Protein 6ZMQ (pdb70)

B-factor: mean 61.41, std 22.89, range [19.09, 149.67]

InterPro domains:
  IPR002541 Cytochrome c assembly protein [PF01578] (90-294)
  IPR003567 Cytochrome c-type biogenesis protein [PR01410] (81-107)
  IPR003567 Cytochrome c-type biogenesis protein [PR01410] (131-148)
  IPR003567 Cytochrome c-type biogenesis protein [PR01410] (159-181)
  IPR003567 Cytochrome c-type biogenesis protein [PR01410] (209-235)
  IPR003567 Cytochrome c-type biogenesis protein [PR01410] (2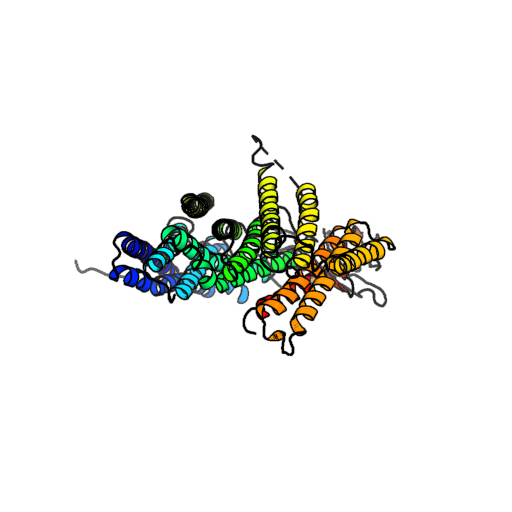43-263)
  IPR003567 Cytochrome c-type biogenesis protein [PR01410] (273-293)
  IPR003567 Cytochrome c-type biogenesis protein [PR01410] (293-309)
  IPR003567 Cytochrome c-type biogenesis protein [PTHR43653] (204-542)
  IPR032523 Cytochrome c-type biogenesis protein CcmF, C-terminal [PF16327] (313-627)

Nearest PDB structures (foldseek):
  6zmq-assembly1_A  TM=1.002E+00  e=1.616E-80  Thermus thermophilus HB27

Sequence (589 aa):
KGAENLYFQSMTPALLGNLGVSLALAFSLLGLGLALLAYLQGDGRFLRGARALVFPAFLAALAAFLALEWALLVHDFSLAYVARNHSTKDPLWVTLVTPWAALEGSILLWGLLQTLYTLLASRKPLDPWRASLVLAVLFGIQVFFFGVMATIASPFETLQNHWMMAVHPVLMYLGFVGLSVPYAYAVAAMATRRYQTWVEETRWWTLIAWGFLTAGKVAGMWWSYEVLGWGGYWAWDPVENASFIPWLLATAFLHTAFVQQTRGAFKTWNFAFVTLAFAATLLGTFLTRSGPVGPAFLGFFLFATGLGLGLLSRVHPLSREGALLLGAFFFAGWALVVVLGTFYPLLVEGAPFFNQVSAPLGAGILLLMGVGPLLPWRRARGEVLRNLLVLLLALALGTLFGLLRGYTLGASFALGLFLYNAAAIYLLAREGVLARWGFLANRRRVGSLVVHFAVALMGLAIAFSQTYRLESEKTLYRGEAWEVGGVRMTFQGVRALDEGRRFAVEALLKTDRFGEVRPRLHFYPQMNSPLPAPKVIYTPGNDYYFLLMDFDREKGEWASLRLIVTPLVFWMWVAGGLMALGTLYILWP

Foldseek 3Di:
DPDDDDDDPDDALLVQLVCLLVVLLVLLVVLLVLLVCCQPVPDVVSLVSNLVSLVVSLVSLVSNLVSQLVCLVVVPCQFPLNVVVCLVHDDDLVSNLSCCADDLSVLSVLLNLLSVLCNVCSPPPDDSNLNSQLSNVSSVVSNLSSVCCPPHRDRNHSADDDCVSSVLLVLLSLLLSLLSRLLSLLLSCLVVVPQQPSLLSSLVSLLSSLLSLLLSLQSQLVCVPFFLNPNGSADLAVLGCLSVLLNLLSVLLNLQSVCSNPPVPPSLSNLVSSLRSNLSSLVNSNRHDHPCSVVSNVVVSCVSNCSSVVSSVVHQCPALNNLSNVLSVLSNVLSVQSVCVNCVVVPVCDDVSNVVSCLVSVLSNLQSLLVRVVGHPRDDDPDDPCPVVVLVVLLVCQLVVQVVDPHDNQLSNLSSSLSSLVVSLVVQVCVQPVPPHPPLVVLCSVLVSLLSNLVSLLSNQVSQQVVDKDKDKFWALQDDFFDDDPWGKTFDFKDWDDDDLWIKMWTWIATDDPPPGTDIWIWTCRPSPPSDIRTRWDWDDDPWFIKTKAFPAQDDNIGMIMIMTGTDVVVNVVSVVSNSVSSVSSPPD

Organism: Thermus thermophilus (strain ATCC BAA-163 / DSM 7039 / HB27) (NCBI:txid262724)

Secondary structure (DSSP, 8-state):
-------PPP--HHHHHHHHHHHHHHHHHHHHHHHHHHHHT--HHHHHHHTTSHHHHHHHHHHHHHHHHHHHHHT---SHHHHHHSSS--SHHHHHHGGGSSHHHHHHHHHHHHHHHHHHHHT----HHHHHHHHHHHHHHHHHHHHHHHTSS-S-----S-SHHHHHHHHHHHHHHHHHHHHHHHHHHHHHT--STTTTSSHHHHHHHHHHHHHHHHHHHHHHHHTS-SS-S---STTTGGGTHHHHHHHHHHHHHHHHHHH---HHHHHHHHHHHHHHHHHHHHTS----HHHHHHHHHHHHHHHHHHHHHT--TTSHHHHHHHHHHHHHHHHHHHHHHHSTTTS---HHHHHHHHHHHHHHHHHHHHHSTTSPTT-S-S-S---HHHHHHHHHHHHHHHHTTT--HHHHHHHHHHHHHHHHHHHHHHHHHT----GGGSHHHHHHHHHHHHHHHHHHHHHHHHHS-EEEEEEESS-S--EETTEE-------EEEEESEEEEEEE----TTS--S-EEEE--BSSSSS---EE-B--EETTEEEEEE-S-B-SSSEEEEEEEEESHHHHHHHHHHHHHHHHHHS--

Structure (mmCIF, N/CA/C/O backbone):
data_6ZMQ
#
_entry.id   6ZMQ
#
_cell.length_a   68.720
_cell.length_b   128.270
_cell.length_c   134.980
_cell.angle_alpha   90.000
_cell.angle_beta   90.000
_cell.angle_gamma   90.000
#
_symmetry.space_group_name_H-M   'P 21 21 21'
#
loop_
_entity.id
_entity.type
_entity.pdbx_description
1 polymer 'Cytochrome C-type biogenesis protein ccmF'
2 non-polymer 'PROTOPORPHYRIN IX CONTAINING FE'
3 non-polymer DODECYL-BETA-D-MALTOSIDE
4 non-polymer PHOSPHATIDYLETHANOLAMINE
5 water water
#
loop_
_atom_site.group_PDB
_atom_site.id
_atom_site.type_symbol
_atom_site.label_atom_id
_atom_site.label_alt_id
_atom_site.label_comp_id
_atom_site.label_asym_id
_atom_site.label_entity_id
_atom_site.label_seq_id
_atom_site.pdbx_PDB_ins_code
_atom_site.Cartn_x
_atom_site.Cartn_y
_atom_site.Cartn_z
_atom_site.occupancy
_atom_site.B_iso_or_equiv
_atom_site.auth_seq_id
_atom_site.auth_comp_id
_atom_site.auth_asym_id
_atom_site.auth_atom_id
_atom_site.pdbx_PDB_model_num
ATOM 1 N N . LYS A 1 8 ? -105.264 -3.360 121.822 1.00 90.63 -9 LYS A N 1
ATOM 2 C CA . LYS A 1 8 ? -103.889 -3.033 122.177 1.00 92.36 -9 LYS A CA 1
ATOM 3 C C . LYS A 1 8 ? -103.854 -2.940 123.710 1.00 92.65 -9 LYS A C 1
ATOM 4 O O . LYS A 1 8 ? -104.762 -3.435 124.377 1.00 100.46 -9 LYS A O 1
ATOM 10 N N . GLY A 1 9 ? -102.821 -2.320 124.272 1.00 82.63 -8 GLY A N 1
ATOM 11 C CA . GLY A 1 9 ? -102.642 -2.248 125.708 1.00 76.33 -8 GLY A CA 1
ATOM 12 C C . 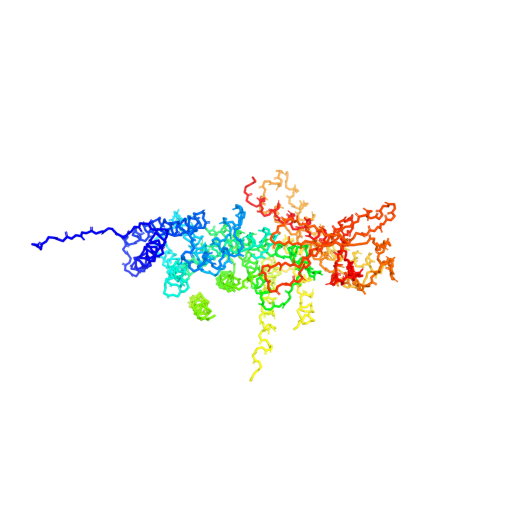GLY A 1 9 ? -102.097 -3.520 126.323 1.00 80.80 -8 GLY A C 1
ATOM 13 O O . GLY A 1 9 ? -102.645 -4.036 1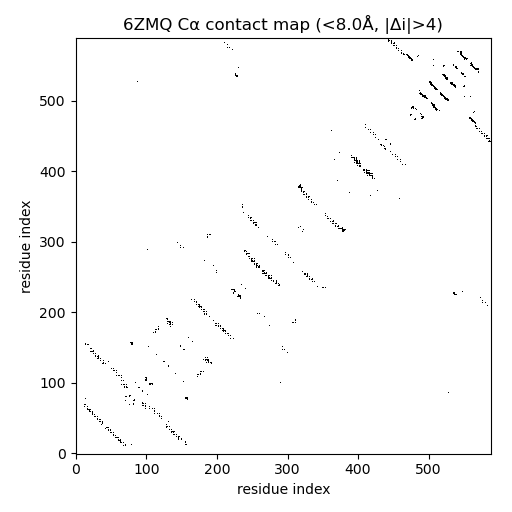27.301 1.00 74.64 -8 GLY A O 1
ATOM 14 N N . ALA A 1 10 ? -101.034 -4.051 125.730 1.00 92.60 -7 ALA A N 1
ATOM 15 C CA . ALA A 1 10 ? -100.195 -5.073 126.345 1.00 92.55 -7 ALA A CA 1
ATOM 16 C C . ALA A 1 10 ? -98.760 -4.707 125.985 1.00 77.80 -7 ALA A C 1
ATOM 17 O O . ALA A 1 10 ? -98.430 -4.621 124.795 1.00 68.73 -7 ALA A O 1
ATOM 19 N N . GLU A 1 11 ? -97.939 -4.449 127.013 1.00 73.06 -6 GLU A N 1
ATOM 20 C CA . GLU A 1 11 ? -96.640 -3.793 126.845 1.00 81.73 -6 GLU A CA 1
ATOM 21 C C . GLU A 1 11 ? -95.657 -4.669 126.071 1.00 81.17 -6 GLU A C 1
ATOM 22 O O . GLU A 1 11 ? -95.781 -5.896 126.046 1.00 90.90 -6 GLU A O 1
ATOM 28 N N . ASN A 1 12 ? -94.687 -4.022 125.420 1.00 72.45 -5 ASN A N 1
ATOM 29 C CA . ASN A 1 12 ? -93.691 -4.690 124.588 1.00 69.04 -5 ASN A CA 1
ATOM 30 C C . ASN A 1 12 ? -92.302 -4.397 125.142 1.00 77.90 -5 ASN A C 1
ATOM 31 O O . ASN A 1 12 ? -91.711 -3.359 124.824 1.00 77.96 -5 ASN A O 1
ATOM 36 N N . LEU A 1 13 ? -91.757 -5.339 125.909 1.00 87.38 -4 LEU A N 1
ATOM 37 C CA . LEU A 1 13 ? -90.525 -5.127 126.658 1.00 78.61 -4 LEU A CA 1
ATOM 38 C C . LEU A 1 13 ? -89.335 -5.462 125.767 1.00 83.17 -4 LEU A C 1
ATOM 39 O O . LEU A 1 13 ? -89.425 -6.325 124.888 1.00 87.47 -4 LEU A O 1
ATOM 44 N N . TYR A 1 14 ? -88.247 -4.722 125.961 1.00 88.97 -3 TYR A N 1
ATOM 45 C CA . TYR A 1 14 ? -86.941 -5.008 125.391 1.00 81.24 -3 TYR A CA 1
ATOM 46 C C . TYR A 1 14 ? -85.966 -5.073 126.560 1.00 85.63 -3 TYR A C 1
ATOM 47 O O . TYR A 1 14 ? -86.283 -4.611 127.658 1.00 98.01 -3 TYR A O 1
ATOM 56 N N . PHE A 1 15 ? -84.826 -5.714 126.354 1.00 78.61 -2 PHE A N 1
ATOM 57 C CA . PHE A 1 15 ? -83.680 -5.574 127.237 1.00 87.27 -2 PHE A CA 1
ATOM 58 C C . PHE A 1 15 ? -82.937 -4.341 126.734 1.00 100.68 -2 PHE A C 1
ATOM 59 O O . PHE A 1 15 ? -83.258 -3.819 125.665 1.00 121.06 -2 PHE A O 1
ATOM 67 N N . GLN A 1 16 ? -81.960 -3.827 127.477 1.00 87.04 -1 GLN A N 1
ATOM 68 C CA . GLN A 1 16 ? -80.883 -2.979 126.939 1.00 76.58 -1 GLN A CA 1
ATOM 69 C C . GLN A 1 16 ? -79.772 -4.031 126.805 1.00 67.38 -1 GLN A C 1
ATOM 70 O O . GLN A 1 16 ? -79.471 -4.655 127.768 1.00 76.66 -1 GLN A O 1
ATOM 76 N N . SER A 1 17 ? -79.235 -4.256 125.626 1.00 56.33 0 SER A N 1
ATOM 77 C CA . SER A 1 17 ? -78.317 -5.344 125.324 1.00 75.36 0 SER A CA 1
ATOM 78 C C . SER A 1 17 ? -76.978 -5.123 126.013 1.00 90.90 0 SER A C 1
ATOM 79 O O . SER A 1 17 ? -76.447 -4.008 126.044 1.00 101.48 0 SER A O 1
ATOM 82 N N . MET A 1 18 ? -76.452 -6.210 126.590 1.00 91.05 1 MET A N 1
ATOM 83 C CA . MET A 1 18 ? -75.320 -6.143 127.514 1.00 89.03 1 MET A CA 1
ATOM 84 C C . MET A 1 18 ? -74.058 -5.814 126.727 1.00 81.46 1 MET A C 1
ATOM 85 O O . MET A 1 18 ? -73.417 -6.657 126.093 1.00 80.54 1 MET A O 1
ATOM 90 N N . THR A 1 19 ? -73.751 -4.531 126.733 1.00 65.62 2 THR A N 1
ATOM 91 C CA . THR A 1 19 ? -72.503 -4.003 126.218 1.00 63.57 2 THR A CA 1
ATOM 92 C C . THR A 1 19 ? -71.392 -4.233 127.228 1.00 73.62 2 THR A C 1
ATOM 93 O O . THR A 1 19 ? -71.637 -4.605 128.381 1.00 84.19 2 THR A O 1
ATOM 97 N N . PRO A 1 20 ? -70.135 -4.028 126.818 1.00 69.95 3 PRO A N 1
ATOM 98 C CA . PRO A 1 20 ? -69.094 -3.708 127.811 1.00 66.66 3 PRO A CA 1
ATOM 99 C C . PRO A 1 20 ? -69.369 -2.418 128.575 1.00 58.59 3 PRO A C 1
ATOM 100 O O . PRO A 1 20 ? -68.905 -2.261 129.714 1.00 67.06 3 PRO A O 1
ATOM 104 N N . ALA A 1 21 ? -70.095 -1.483 127.945 1.00 62.77 4 ALA A N 1
ATOM 105 C CA . ALA A 1 21 ? -70.419 -0.187 128.536 1.00 64.17 4 ALA A CA 1
ATOM 106 C C . ALA A 1 21 ? -71.293 -0.317 129.776 1.00 62.34 4 ALA A C 1
ATOM 107 O O . ALA A 1 21 ? -70.968 0.245 130.827 1.00 78.15 4 ALA A O 1
ATOM 109 N N . LEU A 1 22 ? -72.391 -1.067 129.696 1.00 56.43 5 LEU A N 1
ATOM 110 C CA . LEU A 1 22 ? -73.236 -1.177 130.877 1.00 53.20 5 LEU A CA 1
ATOM 111 C C . LEU A 1 22 ? -72.731 -2.210 131.872 1.00 67.03 5 LEU A C 1
ATOM 112 O O . LEU A 1 22 ? -73.035 -2.075 133.062 1.00 82.12 5 LEU A O 1
ATOM 117 N N . LEU A 1 23 ? -71.891 -3.160 131.436 1.00 62.39 6 LEU A N 1
ATOM 118 C CA . LEU A 1 23 ? -71.134 -3.972 132.386 1.00 54.02 6 LEU A CA 1
ATOM 119 C C . LEU A 1 23 ? -70.165 -3.129 133.198 1.00 66.84 6 LEU A C 1
ATOM 120 O O . LEU A 1 23 ? -70.091 -3.287 134.419 1.00 82.99 6 LEU A O 1
ATOM 125 N N . GLY A 1 24 ? -69.494 -2.176 132.564 1.00 61.72 7 GLY A N 1
ATOM 126 C CA . GLY A 1 24 ? -68.554 -1.342 133.279 1.00 53.56 7 GLY A CA 1
ATOM 127 C C . GLY A 1 24 ? -69.226 -0.274 134.111 1.00 47.22 7 GLY A C 1
ATOM 128 O O . GLY A 1 24 ? -68.704 0.139 135.152 1.00 50.92 7 GLY A O 1
ATOM 129 N N . ASN A 1 25 ? -70.391 0.185 133.647 1.00 42.29 8 ASN A N 1
ATOM 130 C CA . ASN A 1 25 ? -71.171 1.149 134.415 1.00 50.31 8 ASN A CA 1
ATOM 131 C C . ASN A 1 25 ? -71.738 0.514 135.678 1.00 60.13 8 ASN A C 1
ATOM 132 O O . ASN A 1 25 ? -71.645 1.102 136.764 1.00 81.31 8 ASN A O 1
ATOM 137 N N . LEU A 1 26 ? -72.290 -0.712 135.564 1.00 50.08 9 LEU A N 1
ATOM 138 C CA . LEU A 1 26 ? -72.715 -1.441 136.758 1.00 46.46 9 LEU A CA 1
ATOM 139 C C . LEU A 1 26 ? -71.517 -1.832 137.612 1.00 51.87 9 LEU A C 1
ATOM 140 O O . LEU A 1 26 ? -71.634 -1.895 138.836 1.00 60.51 9 LEU A O 1
ATOM 145 N N . GLY A 1 27 ? -70.353 -2.051 136.992 1.00 40.72 10 GLY A N 1
ATOM 146 C CA . GLY A 1 27 ? -69.117 -2.260 137.720 1.00 49.13 10 GLY A CA 1
ATOM 147 C C . GLY A 1 27 ? -68.691 -1.122 138.625 1.00 53.74 10 GLY A C 1
ATOM 148 O O . GLY A 1 27 ? -68.598 -1.330 139.840 1.00 58.76 10 GLY A O 1
ATOM 149 N N . VAL A 1 28 ? -68.474 0.077 138.061 1.00 53.03 11 VAL A N 1
ATOM 150 C CA . VAL A 1 28 ? -68.023 1.210 138.877 1.00 43.09 11 VAL A CA 1
ATOM 151 C C . VAL A 1 28 ? -69.128 1.669 139.832 1.00 48.91 11 VAL A C 1
ATOM 152 O O . VAL A 1 28 ? -68.845 2.021 140.986 1.00 70.86 11 VAL A O 1
ATOM 156 N N . SER A 1 29 ? -70.404 1.584 139.413 1.00 33.55 12 SER A N 1
ATOM 157 C CA . SER A 1 29 ? -71.495 2.020 140.279 1.00 45.31 12 SER A CA 1
ATOM 158 C C . SER A 1 29 ? -71.719 1.040 141.423 1.00 55.74 12 SER A C 1
ATOM 159 O O . SER A 1 29 ? -71.912 1.451 142.573 1.00 65.29 12 SER A O 1
ATOM 162 N N . LEU A 1 30 ? -71.703 -0.263 141.126 1.00 46.59 13 LEU A N 1
ATOM 163 C CA . LEU A 1 30 ? -71.899 -1.273 142.152 1.00 41.23 13 LEU A CA 1
ATOM 164 C C . LEU A 1 30 ? -70.710 -1.320 143.105 1.00 48.96 13 LEU A C 1
ATOM 165 O O . LEU A 1 30 ? -70.896 -1.508 144.306 1.00 66.50 13 LEU A O 1
ATOM 170 N N . ALA A 1 31 ? -69.493 -1.055 142.603 1.00 43.71 14 ALA A N 1
ATOM 171 C CA . ALA A 1 31 ? -68.314 -0.954 143.468 1.00 36.17 14 ALA A CA 1
ATOM 172 C C . ALA A 1 31 ? -68.385 0.266 144.370 1.00 32.02 14 ALA A C 1
ATOM 173 O O . ALA A 1 31 ? -67.982 0.195 145.539 1.00 25.92 14 ALA A O 1
ATOM 175 N N . LEU A 1 32 ? -68.877 1.388 143.829 1.00 34.53 15 LEU A N 1
ATOM 176 C CA . LEU A 1 32 ? -69.108 2.588 144.620 1.00 31.28 15 LEU A CA 1
ATOM 177 C C . LEU A 1 32 ? -70.150 2.338 145.707 1.00 33.73 15 LEU A C 1
ATOM 178 O O . LEU A 1 32 ? -70.005 2.818 146.837 1.00 38.56 15 LEU A O 1
ATOM 183 N N . ALA A 1 33 ? -71.206 1.573 145.375 1.00 42.27 16 ALA A N 1
ATOM 184 C CA . ALA A 1 33 ? -72.259 1.256 146.339 1.00 33.14 16 ALA A CA 1
ATOM 185 C C . ALA A 1 33 ? -71.738 0.355 147.461 1.00 37.43 16 ALA A C 1
ATOM 186 O O . ALA A 1 33 ? -72.008 0.615 148.650 1.00 48.03 16 ALA A O 1
ATOM 188 N N . PHE A 1 34 ? -70.949 -0.674 147.101 1.00 40.54 17 PHE A N 1
ATOM 189 C CA . PHE A 1 34 ? -70.378 -1.583 148.097 1.00 35.81 17 PHE A CA 1
ATOM 190 C C . PHE A 1 34 ? -69.384 -0.864 148.999 1.00 38.98 17 PHE A C 1
ATOM 191 O O . PHE A 1 34 ? -69.389 -1.062 150.220 1.00 42.07 17 PHE A O 1
ATOM 199 N N . SER A 1 35 ? -68.536 -0.007 148.413 1.00 33.41 18 SER A N 1
ATOM 200 C CA . SER A 1 35 ? -67.549 0.708 149.213 1.00 36.17 18 SER A CA 1
ATOM 201 C C . SER A 1 35 ? -68.172 1.823 150.054 1.00 50.72 18 SER A C 1
ATOM 202 O O . SER A 1 35 ? -67.681 2.111 151.154 1.00 74.74 18 SER A O 1
ATOM 205 N N . LEU A 1 36 ? -69.249 2.460 149.563 1.00 46.04 19 LEU A N 1
ATOM 206 C CA . LEU A 1 36 ? -69.976 3.456 150.352 1.00 40.53 19 LEU A CA 1
ATOM 207 C C . LEU A 1 36 ? -70.619 2.839 151.578 1.00 47.57 19 LEU A C 1
ATOM 208 O O . LEU A 1 36 ? -70.531 3.389 152.685 1.00 56.31 19 LEU A O 1
ATOM 213 N N . LEU A 1 37 ? -71.285 1.697 151.403 1.00 42.25 20 LEU A N 1
ATOM 214 C CA . LEU A 1 37 ? -71.922 1.109 152.570 1.00 44.74 20 LEU A CA 1
ATOM 215 C C . LEU A 1 37 ? -70.889 0.396 153.447 1.00 45.56 20 LEU A C 1
ATOM 216 O O . LEU A 1 37 ? -71.105 0.257 154.653 1.00 68.01 20 LEU A O 1
ATOM 221 N N . GLY A 1 38 ? -69.732 0.016 152.881 1.00 30.58 21 GLY A N 1
ATOM 222 C CA . GLY A 1 38 ? -68.622 -0.445 153.704 1.00 32.97 21 GLY A CA 1
ATOM 223 C C . GLY A 1 38 ? -68.052 0.646 154.588 1.00 41.17 21 GLY A C 1
ATOM 224 O O . GLY A 1 38 ? -67.772 0.414 155.767 1.00 43.47 21 GLY A O 1
ATOM 225 N N . LEU A 1 39 ? -67.917 1.860 154.043 1.00 44.09 22 LEU A N 1
ATOM 226 C CA . LEU A 1 39 ? -67.512 3.016 154.839 1.00 36.70 22 LEU A CA 1
ATOM 227 C C . LEU A 1 39 ? -68.563 3.369 155.889 1.00 49.81 22 LEU A C 1
ATOM 228 O O . LEU A 1 39 ? -68.205 3.688 157.031 1.00 67.95 22 LEU A O 1
ATOM 233 N N . GLY A 1 40 ? -69.850 3.227 155.555 1.00 37.33 23 GLY A N 1
ATOM 234 C CA . GLY A 1 40 ? -70.903 3.508 156.528 1.00 38.06 23 GLY A CA 1
ATOM 235 C C . GLY A 1 40 ? -70.991 2.496 157.662 1.00 42.95 23 GLY A C 1
ATOM 236 O O . GLY A 1 40 ? -71.141 2.874 158.830 1.00 50.94 23 GLY A O 1
ATOM 237 N N . LEU A 1 41 ? -70.901 1.200 157.340 1.00 49.41 24 LEU A N 1
ATOM 238 C CA . LEU A 1 41 ? -70.966 0.164 158.370 1.00 39.94 24 LEU A CA 1
ATOM 239 C C . LEU A 1 41 ? -69.693 0.142 159.214 1.00 51.99 24 LEU A C 1
ATOM 240 O O . LEU A 1 41 ? -69.772 -0.088 160.425 1.00 72.53 24 LEU A O 1
ATOM 245 N N . ALA A 1 42 ? -68.530 0.463 158.619 1.00 34.73 25 ALA A N 1
ATOM 246 C CA . ALA A 1 42 ? -67.297 0.568 159.397 1.00 29.22 25 ALA A CA 1
ATOM 247 C C . ALA A 1 42 ? -67.333 1.756 160.349 1.00 41.93 25 ALA A C 1
ATOM 248 O O . ALA A 1 42 ? -66.868 1.651 161.495 1.00 53.40 25 ALA A O 1
ATOM 250 N N . LEU A 1 43 ? -67.905 2.882 159.902 1.00 41.03 26 LEU A N 1
ATOM 251 C CA . LEU A 1 43 ? -68.008 4.048 160.771 1.00 38.72 26 LEU A CA 1
ATOM 252 C C . LEU A 1 43 ? -69.008 3.831 161.907 1.00 50.10 26 LEU A C 1
ATOM 253 O O . LEU A 1 43 ? -68.747 4.247 163.042 1.00 62.04 26 LEU A O 1
ATOM 258 N N . LEU A 1 44 ? -70.143 3.165 161.636 1.00 49.10 27 LEU A N 1
ATOM 259 C CA . LEU A 1 44 ? -71.064 2.807 162.721 1.00 38.49 27 LEU A CA 1
ATOM 260 C C . LEU A 1 44 ? -70.444 1.786 163.676 1.00 50.62 27 LEU A C 1
ATOM 261 O O . LEU A 1 44 ? -70.715 1.813 164.885 1.00 60.93 27 LEU A O 1
ATOM 266 N N . ALA A 1 45 ? -69.601 0.894 163.144 1.00 50.73 28 ALA A N 1
ATOM 267 C CA . ALA A 1 45 ? -68.906 -0.105 163.951 1.00 51.87 28 ALA A CA 1
ATOM 268 C C . ALA A 1 45 ? -67.893 0.532 164.899 1.00 67.39 28 ALA A C 1
ATOM 269 O O . ALA A 1 45 ? -67.664 0.029 166.003 1.00 86.47 28 ALA A O 1
ATOM 271 N N . TYR A 1 46 ? -67.226 1.606 164.464 1.00 56.91 29 TYR A N 1
ATOM 272 C CA . TYR A 1 46 ? -66.369 2.331 165.405 1.00 53.36 29 TYR A CA 1
ATOM 273 C C . TYR A 1 46 ? -67.201 3.133 166.403 1.00 56.03 29 TYR A C 1
ATOM 274 O O . TYR A 1 46 ? -66.905 3.128 167.605 1.00 65.71 29 TYR A O 1
ATOM 283 N N . LEU A 1 47 ? -68.223 3.853 165.918 1.00 50.44 30 LEU A N 1
ATOM 284 C CA . LEU A 1 47 ? -68.920 4.843 166.742 1.00 51.89 30 LEU A CA 1
ATOM 285 C C . LEU A 1 47 ? -69.747 4.196 167.851 1.00 65.74 30 LEU A C 1
ATOM 286 O O . LEU A 1 47 ? -69.595 4.538 169.029 1.00 70.75 30 LEU A O 1
ATOM 291 N N . GLN A 1 48 ? -70.633 3.262 167.499 1.00 69.04 31 GLN A N 1
ATOM 292 C CA . GLN A 1 48 ? -71.475 2.635 168.514 1.00 66.34 31 GLN A CA 1
ATOM 293 C C . GLN A 1 48 ? -71.032 1.235 168.923 1.00 62.98 31 GLN A C 1
ATOM 294 O O . GLN A 1 48 ? -71.655 0.648 169.815 1.00 64.93 31 GLN A O 1
ATOM 300 N N . GLY A 1 49 ? -69.974 0.700 168.317 1.00 67.91 32 GLY A N 1
ATOM 301 C CA . GLY A 1 49 ? -69.308 -0.479 168.847 1.00 63.63 32 GLY A CA 1
ATOM 302 C C . GLY A 1 49 ? -70.034 -1.794 168.682 1.00 62.30 32 GLY A C 1
ATOM 303 O O . GLY A 1 49 ? -69.898 -2.675 169.536 1.00 60.67 32 GLY A O 1
ATOM 304 N N . ASP A 1 50 ? -70.794 -1.961 167.607 1.00 66.73 33 ASP A N 1
ATOM 305 C CA . ASP A 1 50 ? -71.555 -3.185 167.405 1.00 73.53 33 ASP A CA 1
ATOM 306 C C . ASP A 1 50 ? -70.808 -4.125 166.467 1.00 67.20 33 ASP A C 1
ATOM 307 O O . ASP A 1 50 ? -70.202 -3.689 165.483 1.00 65.18 33 ASP A O 1
ATOM 312 N N . GLY A 1 51 ? -70.878 -5.421 166.761 1.00 62.72 34 GLY A N 1
ATOM 313 C CA . GLY A 1 51 ? -70.129 -6.404 166.001 1.00 48.93 34 GLY A CA 1
ATOM 314 C C . GLY A 1 51 ? -70.746 -6.721 164.657 1.00 49.97 34 GLY A C 1
ATOM 315 O O . GLY A 1 51 ? -70.033 -7.063 163.709 1.00 55.11 34 GLY A O 1
ATOM 316 N N . ARG A 1 52 ? -72.069 -6.544 164.544 1.00 54.67 35 ARG A N 1
ATOM 317 C CA . ARG A 1 52 ? -72.800 -6.823 163.305 1.00 63.55 35 ARG A CA 1
ATOM 318 C C . ARG A 1 52 ? -72.529 -5.826 162.180 1.00 62.62 35 ARG A C 1
ATOM 319 O O . ARG A 1 52 ? -73.091 -5.983 161.092 1.00 65.79 35 ARG A O 1
ATOM 327 N N . PHE A 1 53 ? -71.718 -4.799 162.416 1.00 56.60 36 PHE A N 1
ATOM 328 C CA . PHE A 1 53 ? -71.308 -3.844 161.397 1.00 56.97 36 PHE A CA 1
ATOM 329 C C . PHE A 1 53 ? -69.844 -3.991 161.005 1.00 59.36 36 PHE A C 1
ATOM 330 O O . PHE A 1 53 ? -69.483 -3.736 159.850 1.00 65.60 36 PHE A O 1
ATOM 338 N N . LEU A 1 54 ? -68.990 -4.419 161.940 1.00 59.86 37 LEU A N 1
ATOM 339 C CA . LEU A 1 54 ? -67.666 -4.898 161.562 1.00 50.45 37 LEU A CA 1
ATOM 340 C C . LEU A 1 54 ? -67.750 -6.232 160.829 1.00 56.56 37 LEU A C 1
ATOM 341 O O . LEU A 1 54 ? -66.838 -6.555 160.064 1.00 67.99 37 LEU A O 1
ATOM 346 N N . ARG A 1 55 ? -68.825 -7.011 161.029 1.00 47.67 38 ARG A N 1
ATOM 347 C CA . ARG A 1 55 ? -69.077 -8.103 160.092 1.00 52.81 38 ARG A CA 1
ATOM 348 C C . ARG A 1 55 ? -69.507 -7.585 158.727 1.00 53.82 38 ARG A C 1
ATOM 349 O O . ARG A 1 55 ? -69.128 -8.168 157.714 1.00 66.39 38 ARG A O 1
ATOM 357 N N . GLY A 1 56 ? -70.293 -6.505 158.673 1.00 47.56 39 GLY A N 1
ATOM 358 C CA . GLY A 1 56 ? -70.816 -6.041 157.390 1.00 45.56 39 GLY A CA 1
ATOM 359 C C . GLY A 1 56 ? -69.770 -5.400 156.492 1.00 54.72 39 GLY A C 1
ATOM 360 O O . GLY A 1 56 ? -69.735 -5.652 155.279 1.00 70.79 39 GLY A O 1
ATOM 361 N N . ALA A 1 57 ? -68.902 -4.564 157.075 1.00 54.97 40 ALA A N 1
ATOM 362 C CA . ALA A 1 57 ? -67.823 -3.951 156.299 1.00 56.45 40 ALA A CA 1
ATOM 363 C C . ALA A 1 57 ? -66.800 -4.990 155.835 1.00 53.74 40 ALA A C 1
ATOM 364 O O . ALA A 1 57 ? -66.269 -4.896 154.722 1.00 58.20 40 ALA A O 1
ATOM 366 N N . ARG A 1 58 ? -66.519 -5.991 156.679 1.00 52.97 41 ARG A N 1
ATOM 367 C CA . ARG A 1 58 ? -65.751 -7.168 156.265 1.00 50.39 41 ARG A CA 1
ATOM 368 C C . ARG A 1 58 ? -66.525 -8.079 155.322 1.00 61.48 41 ARG A C 1
ATOM 369 O O . ARG A 1 58 ? -65.945 -9.010 154.759 1.00 70.12 41 ARG A O 1
ATOM 377 N N . ALA A 1 59 ? -67.845 -7.944 155.254 1.00 59.32 42 ALA A N 1
ATOM 378 C CA . ALA A 1 59 ? -68.583 -8.705 154.261 1.00 60.67 42 ALA A CA 1
ATOM 379 C C . ALA A 1 59 ? -68.518 -8.058 152.887 1.00 66.41 42 ALA A C 1
ATOM 380 O O . ALA A 1 59 ? -68.662 -8.760 151.883 1.00 68.85 42 ALA A O 1
ATOM 382 N N . LEU A 1 60 ? -68.315 -6.742 152.817 1.00 73.10 43 LEU A N 1
ATOM 383 C CA . LEU A 1 60 ? -68.351 -6.055 151.527 1.00 69.74 43 LEU A CA 1
ATOM 384 C C . LEU A 1 60 ? -66.986 -5.864 150.856 1.00 65.90 43 LEU A C 1
ATOM 385 O O . LEU A 1 60 ? -66.921 -5.195 149.820 1.00 64.93 43 LEU A O 1
ATOM 390 N N . VAL A 1 61 ? -65.904 -6.431 151.395 1.00 49.80 44 VAL A N 1
ATOM 391 C CA . VAL A 1 61 ? -64.594 -6.273 150.756 1.00 45.92 44 VAL A CA 1
ATOM 392 C C . VAL A 1 61 ? -64.502 -7.109 149.482 1.00 50.54 44 VAL A C 1
ATOM 393 O O . VAL A 1 61 ? -63.952 -6.664 148.469 1.00 58.39 44 VAL A O 1
ATOM 397 N N . PHE A 1 62 ? -65.012 -8.340 149.527 1.00 57.01 45 PHE A N 1
ATOM 398 C CA . PHE A 1 62 ? -65.050 -9.197 148.342 1.00 56.65 45 PHE A CA 1
ATOM 399 C C . PHE A 1 62 ? -65.994 -8.690 147.237 1.00 53.19 45 PHE A C 1
ATOM 400 O O . PHE A 1 62 ? -65.560 -8.677 146.069 1.00 49.77 45 PHE A O 1
ATOM 408 N N . PRO A 1 63 ? -67.247 -8.235 147.501 1.00 45.97 46 PRO A N 1
ATOM 409 C CA . PRO A 1 63 ? -68.046 -7.690 146.379 1.00 46.89 46 PRO A CA 1
ATOM 410 C C . PRO A 1 63 ? -67.543 -6.383 145.770 1.00 51.14 46 PRO A C 1
ATOM 411 O O . PRO A 1 63 ? -67.731 -6.177 144.560 1.00 68.69 46 PRO A O 1
ATOM 415 N N . ALA A 1 64 ? -66.913 -5.503 146.561 1.00 43.93 47 ALA A N 1
ATOM 416 C CA . ALA A 1 64 ? -66.375 -4.243 146.041 1.00 36.85 47 ALA A CA 1
ATOM 417 C C . ALA A 1 64 ? -65.237 -4.487 145.060 1.00 49.60 47 ALA A C 1
ATOM 418 O O . ALA A 1 64 ? -65.197 -3.880 143.975 1.00 74.33 47 ALA A O 1
ATOM 420 N N . PHE A 1 65 ? -64.344 -5.419 145.410 1.00 34.88 48 PHE A N 1
ATOM 421 C CA . PHE A 1 65 ? -63.274 -5.819 144.502 1.00 51.99 48 PHE A CA 1
ATOM 422 C C . PHE A 1 65 ? -63.828 -6.553 143.288 1.00 60.25 48 PHE A C 1
ATOM 423 O O . PHE A 1 65 ? -63.277 -6.439 142.188 1.00 76.07 48 PHE A O 1
ATOM 431 N N . LEU A 1 66 ? -64.916 -7.310 143.466 1.00 54.18 49 LEU A N 1
ATOM 432 C CA . LEU A 1 66 ? -65.494 -8.039 142.338 1.00 39.00 49 LEU A CA 1
ATOM 433 C C . LEU A 1 66 ? -66.134 -7.103 141.323 1.00 46.27 49 LEU A C 1
ATOM 434 O O . LEU A 1 66 ? -66.014 -7.320 140.112 1.00 70.39 49 LEU A O 1
ATOM 439 N N . ALA A 1 67 ? -66.813 -6.055 141.792 1.00 44.57 50 ALA A N 1
ATOM 440 C CA . ALA A 1 67 ? -67.363 -5.071 140.865 1.00 38.95 50 ALA A CA 1
ATOM 441 C C . ALA A 1 67 ? -66.262 -4.224 140.229 1.00 42.41 50 ALA A C 1
ATOM 442 O O . ALA A 1 67 ? -66.375 -3.829 139.059 1.00 47.50 50 ALA A O 1
ATOM 444 N N . ALA A 1 68 ? -65.181 -3.944 140.974 1.00 28.53 51 ALA A N 1
ATOM 445 C CA . ALA A 1 68 ? -64.014 -3.289 140.371 1.00 43.47 51 ALA A CA 1
ATOM 446 C C . ALA A 1 68 ? -63.381 -4.152 139.283 1.00 49.91 51 ALA A C 1
ATOM 447 O O . ALA A 1 68 ? -63.040 -3.642 138.206 1.00 59.33 51 ALA A O 1
ATOM 449 N N . LEU A 1 69 ? -63.306 -5.466 139.508 1.00 43.19 52 LEU A N 1
ATOM 450 C CA . LEU A 1 69 ? -62.789 -6.384 138.499 1.00 31.66 52 LEU A CA 1
ATOM 451 C C . LEU A 1 69 ? -63.733 -6.502 137.317 1.00 38.59 52 LEU A C 1
ATOM 452 O O . LEU A 1 69 ? -63.266 -6.665 136.186 1.00 38.73 52 LEU A O 1
ATOM 457 N N . ALA A 1 70 ? -65.042 -6.395 137.562 1.00 34.93 53 ALA A N 1
ATOM 458 C CA . ALA A 1 70 ? -66.018 -6.390 136.476 1.00 32.29 53 ALA A CA 1
ATOM 459 C C . ALA A 1 70 ? -65.846 -5.169 135.578 1.00 37.55 53 ALA A C 1
ATOM 460 O O . ALA A 1 70 ? -65.945 -5.272 134.352 1.00 47.44 53 ALA A O 1
ATOM 462 N N . ALA A 1 71 ? -65.540 -4.014 136.168 1.00 39.94 54 ALA A N 1
ATOM 463 C CA . ALA A 1 71 ? -65.336 -2.803 135.369 1.00 47.11 54 ALA A CA 1
ATOM 464 C C . ALA A 1 71 ? -64.032 -2.850 134.567 1.00 40.97 54 ALA A C 1
ATOM 465 O O . ALA A 1 71 ? -63.997 -2.441 133.394 1.00 40.28 54 ALA A O 1
ATOM 467 N N . PHE A 1 72 ? -62.948 -3.342 135.184 1.00 39.50 55 PHE A N 1
ATOM 468 C CA . PHE A 1 72 ? -61.677 -3.482 134.462 1.00 41.12 55 PHE A CA 1
ATOM 469 C C . PHE A 1 72 ? -61.768 -4.506 133.340 1.00 47.46 55 PHE A C 1
ATOM 470 O O . PHE A 1 72 ? -61.234 -4.292 132.243 1.00 45.01 55 PHE A O 1
ATOM 478 N N . LEU A 1 73 ? -62.404 -5.645 133.611 1.00 52.72 56 LEU A N 1
ATOM 479 C CA . LEU A 1 73 ? -62.555 -6.653 132.574 1.00 43.44 56 LEU A CA 1
ATOM 480 C C . LEU A 1 73 ? -63.557 -6.218 131.510 1.00 47.36 56 LEU A C 1
ATOM 481 O O . LEU A 1 73 ? -63.473 -6.686 130.375 1.00 63.09 56 LEU A O 1
ATOM 486 N N . ALA A 1 74 ? -64.481 -5.307 131.842 1.00 40.74 57 ALA A N 1
ATOM 487 C CA . ALA A 1 74 ? -65.306 -4.664 130.820 1.00 31.72 57 ALA A CA 1
ATOM 488 C C . ALA A 1 74 ? -64.471 -3.779 129.905 1.00 40.49 57 ALA A C 1
ATOM 489 O O . ALA A 1 74 ? -64.700 -3.753 128.688 1.00 52.25 57 ALA A O 1
ATOM 491 N N . LEU A 1 75 ? -63.502 -3.047 130.471 1.00 50.62 58 LEU A N 1
ATOM 492 C CA . LEU A 1 75 ? -62.626 -2.233 129.626 1.00 45.61 58 LEU A CA 1
ATOM 493 C C . LEU A 1 75 ? -61.708 -3.094 128.756 1.00 58.10 58 LEU A C 1
ATOM 494 O O . LEU A 1 75 ? -61.473 -2.769 127.584 1.00 70.65 58 LEU A O 1
ATOM 499 N N . GLU A 1 76 ? -61.202 -4.207 129.306 1.00 52.47 59 GLU A N 1
ATOM 500 C CA . GLU A 1 76 ? -60.377 -5.135 128.523 1.00 48.50 59 GLU A CA 1
ATOM 501 C C . GLU A 1 76 ? -61.192 -5.850 127.448 1.00 44.81 59 GLU A C 1
ATOM 502 O O . GLU A 1 76 ? -60.693 -6.099 126.343 1.00 41.94 59 GLU A O 1
ATOM 508 N N . TRP A 1 77 ? -62.413 -6.266 127.805 1.00 46.98 60 TRP A N 1
ATOM 509 C CA . TRP A 1 77 ? -63.426 -6.776 126.886 1.00 52.92 60 TRP A CA 1
ATOM 510 C C . TRP A 1 77 ? -63.648 -5.833 125.710 1.00 48.91 60 TRP A C 1
ATOM 511 O O . TRP A 1 77 ? -63.602 -6.257 124.554 1.00 44.50 60 TRP A O 1
ATOM 522 N N . ALA A 1 78 ? -63.887 -4.549 125.997 1.00 50.17 61 ALA A N 1
ATOM 523 C CA . ALA A 1 78 ? -64.148 -3.561 124.950 1.00 52.47 61 ALA A CA 1
ATOM 524 C C . ALA A 1 78 ? -62.914 -3.313 124.092 1.00 54.05 61 ALA A C 1
ATOM 525 O O . ALA A 1 78 ? -63.017 -3.116 122.875 1.00 52.12 61 ALA A O 1
ATOM 527 N N . LEU A 1 79 ? -61.735 -3.318 124.714 1.00 55.98 62 LEU A N 1
ATOM 528 C CA . LEU A 1 79 ? -60.496 -3.136 123.966 1.00 52.14 62 LEU A CA 1
ATOM 529 C C . LEU A 1 79 ? -60.153 -4.351 123.112 1.00 61.60 62 LEU A C 1
ATOM 530 O O . LEU A 1 79 ? -59.444 -4.218 122.108 1.00 70.12 62 LEU A O 1
ATOM 535 N N . LEU A 1 80 ? -60.645 -5.532 123.479 1.00 50.87 63 LEU A N 1
ATOM 536 C CA . LEU A 1 80 ? -60.394 -6.721 122.678 1.00 48.22 63 LEU A CA 1
ATOM 537 C C . LEU A 1 80 ? -61.408 -6.899 121.554 1.00 60.55 63 LEU A C 1
ATOM 538 O O . LEU A 1 80 ? -61.027 -7.313 120.452 1.00 58.02 63 LEU A O 1
ATOM 543 N N . VAL A 1 81 ? -62.685 -6.562 121.785 1.00 68.04 64 VAL A N 1
ATOM 544 C CA . VAL A 1 81 ? -63.712 -6.747 120.762 1.00 70.63 64 VAL A CA 1
ATOM 545 C C . VAL A 1 81 ? -63.758 -5.599 119.768 1.00 79.29 64 VAL A C 1
ATOM 546 O O . VAL A 1 81 ? -64.556 -5.660 118.819 1.00 79.63 64 VAL A O 1
ATOM 550 N N . HIS A 1 82 ? -62.938 -4.554 119.975 1.00 81.87 65 HIS A N 1
ATOM 551 C CA . HIS A 1 82 ? -62.782 -3.387 119.094 1.00 82.71 65 HIS A CA 1
ATOM 552 C C . HIS A 1 82 ? -64.098 -2.633 118.920 1.00 67.72 65 HIS A C 1
ATOM 553 O O . HIS A 1 82 ? -64.449 -2.187 117.825 1.00 66.74 65 HIS A O 1
ATOM 560 N N . ASP A 1 83 ? -64.836 -2.530 120.022 1.00 61.71 66 ASP A N 1
ATOM 561 C CA . ASP A 1 83 ? -65.898 -1.549 120.154 1.00 67.37 66 ASP A CA 1
ATOM 562 C C . ASP A 1 83 ? -65.254 -0.173 120.063 1.00 63.97 66 ASP A C 1
ATOM 563 O O . ASP A 1 83 ? -64.215 0.071 120.676 1.00 63.59 66 ASP A O 1
ATOM 568 N N . PHE A 1 84 ? -65.829 0.704 119.244 1.00 67.39 67 PHE A N 1
ATOM 569 C CA . PHE A 1 84 ? -65.290 2.038 119.023 1.00 72.61 67 PHE A CA 1
ATOM 570 C C . PHE A 1 84 ? -66.266 3.118 119.480 1.00 69.44 67 PHE A C 1
ATOM 571 O O . PHE A 1 84 ? -66.052 4.305 119.206 1.00 67.81 67 PHE A O 1
ATOM 579 N N . SER A 1 85 ? -67.335 2.718 120.182 1.00 71.66 68 SER A N 1
ATOM 580 C CA . SER A 1 85 ? -68.380 3.646 120.599 1.00 76.41 68 SER A CA 1
ATOM 581 C C . SER A 1 85 ? -68.022 4.386 121.880 1.00 80.57 68 SER A C 1
ATOM 582 O O . SER A 1 85 ? -68.452 5.529 122.066 1.00 90.70 68 SER A O 1
ATOM 585 N N . LEU A 1 86 ? -67.251 3.769 122.768 1.00 68.96 69 LEU A N 1
ATOM 586 C CA . LEU A 1 86 ? -66.812 4.464 123.967 1.00 64.67 69 LEU A CA 1
ATOM 587 C C . LEU A 1 86 ? -65.702 5.446 123.612 1.00 60.92 69 LEU A C 1
ATOM 588 O O . LEU A 1 86 ? -64.934 5.228 122.670 1.00 52.82 69 LEU A O 1
ATOM 593 N N . ALA A 1 87 ? -65.636 6.543 124.370 1.00 60.58 70 ALA A N 1
ATOM 594 C CA . ALA A 1 87 ? -64.700 7.622 124.057 1.00 64.71 70 ALA A CA 1
ATOM 595 C C . ALA A 1 87 ? -63.258 7.212 124.336 1.00 72.29 70 ALA A C 1
ATOM 596 O O . ALA A 1 87 ? -62.343 7.572 123.582 1.00 87.70 70 ALA A O 1
ATOM 598 N N . TYR A 1 88 ? -63.043 6.460 125.424 1.00 75.18 71 TYR A N 1
ATOM 599 C CA . TYR A 1 88 ? -61.699 6.070 125.849 1.00 75.38 71 TYR A CA 1
ATOM 600 C C . TYR A 1 88 ? -61.043 5.119 124.850 1.00 83.39 71 TYR A C 1
ATOM 601 O O . TYR A 1 88 ? -59.852 5.251 124.547 1.00 86.99 71 TYR A O 1
ATOM 610 N N . VAL A 1 89 ? -61.814 4.183 124.293 1.00 80.25 72 VAL A N 1
ATOM 611 C CA . VAL A 1 89 ? -61.241 3.232 123.343 1.00 69.30 72 VAL A CA 1
ATOM 612 C C . VAL A 1 89 ? -61.103 3.863 121.954 1.00 78.20 72 VAL A C 1
ATOM 613 O O . VAL A 1 89 ? -60.114 3.620 121.258 1.00 82.79 72 VAL A O 1
ATOM 617 N N . ALA A 1 90 ? -62.054 4.716 121.546 1.00 74.44 73 ALA A N 1
ATOM 618 C CA . ALA A 1 90 ? -61.959 5.398 120.253 1.00 71.86 73 ALA A CA 1
ATOM 619 C C . ALA A 1 90 ? -60.804 6.394 120.234 1.00 76.50 73 ALA A C 1
ATOM 620 O O . ALA A 1 90 ? -60.208 6.654 119.182 1.00 79.65 73 ALA A O 1
ATOM 622 N N . ARG A 1 91 ? -60.486 6.977 121.394 1.00 78.07 74 ARG A N 1
ATOM 623 C CA . ARG A 1 91 ? -59.311 7.837 121.480 1.00 76.16 74 ARG A CA 1
ATOM 624 C C . ARG A 1 91 ? -58.035 7.052 121.785 1.00 81.30 74 ARG A C 1
ATOM 625 O O . ARG A 1 91 ? -56.933 7.586 121.613 1.00 98.42 74 ARG A O 1
ATOM 633 N N . ASN A 1 92 ? -58.146 5.809 122.258 1.00 71.14 75 ASN A N 1
ATOM 634 C CA . ASN A 1 92 ? -56.969 4.990 122.528 1.00 61.46 75 ASN A CA 1
ATOM 635 C C . ASN A 1 92 ? -56.918 3.696 121.721 1.00 63.87 75 ASN A 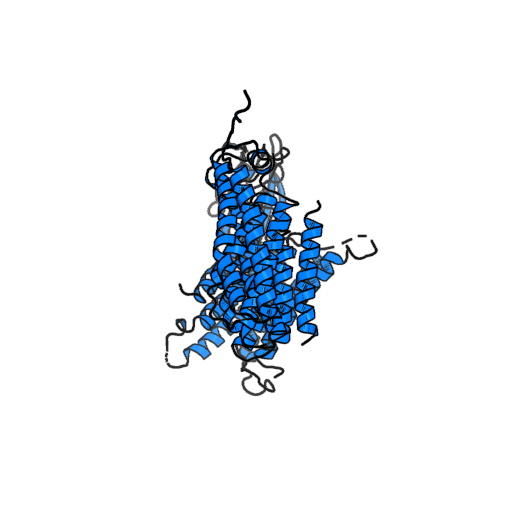C 1
ATOM 636 O O . ASN A 1 92 ? -56.187 2.770 122.093 1.00 58.47 75 ASN A O 1
ATOM 641 N N . HIS A 1 93 ? -57.683 3.603 120.638 1.00 70.23 76 HIS A N 1
ATOM 642 C CA . HIS A 1 93 ? -57.349 2.731 119.520 1.00 77.55 76 HIS A CA 1
ATOM 643 C C . HIS A 1 93 ? -56.997 3.549 118.290 1.00 88.94 76 HIS A C 1
ATOM 644 O O . HIS A 1 93 ? -57.261 3.127 117.162 1.00 89.34 76 HIS A O 1
ATOM 651 N N . SER A 1 94 ? -56.468 4.751 118.499 1.00 90.55 77 SER A N 1
ATOM 652 C CA . SER A 1 94 ? -55.602 5.406 117.532 1.00 87.51 77 SER A CA 1
ATOM 653 C C . SER A 1 94 ? -54.133 5.022 117.723 1.00 103.79 77 SER A C 1
ATOM 654 O O . SER A 1 94 ? -53.259 5.667 117.143 1.00 118.57 77 SER A O 1
ATOM 657 N N . THR A 1 95 ? -53.859 4.027 118.569 1.00 93.94 78 THR A N 1
ATOM 658 C CA . THR A 1 95 ? -52.605 3.275 118.629 1.00 76.72 78 THR A CA 1
ATOM 659 C C . THR A 1 95 ? -52.928 1.793 118.796 1.00 79.62 78 THR A C 1
ATOM 660 O O . THR A 1 95 ? -52.547 1.159 119.785 1.00 71.88 78 THR A O 1
ATOM 664 N N . LYS A 1 96 ? -53.848 1.267 118.004 1.00 97.72 79 LYS A N 1
ATOM 665 C CA . LYS A 1 96 ? -54.581 0.070 118.503 1.00 91.46 79 LYS A CA 1
ATOM 666 C C . LYS A 1 96 ? -54.139 -1.358 118.206 1.00 95.04 79 LYS A C 1
ATOM 667 O O . LYS A 1 96 ? -54.577 -2.182 118.990 1.00 84.88 79 LYS A O 1
ATOM 673 N N . ASP A 1 97 ? -53.226 -1.669 117.308 1.00 83.35 80 ASP A N 1
ATOM 674 C CA . ASP A 1 97 ? -53.349 -3.061 116.861 1.00 77.54 80 ASP A CA 1
ATOM 675 C C . ASP A 1 97 ? -52.801 -4.160 117.782 1.00 67.39 80 ASP A C 1
ATOM 676 O O . ASP A 1 97 ? -53.588 -5.062 118.120 1.00 69.56 80 ASP A O 1
ATOM 681 N N . PRO A 1 98 ? -51.497 -4.193 118.185 1.00 57.21 81 PRO A N 1
ATOM 682 C CA . PRO A 1 98 ? -50.929 -5.449 118.734 1.00 61.01 81 PRO A CA 1
ATOM 683 C C . PRO A 1 98 ? -51.511 -5.910 120.069 1.00 71.07 81 PRO A C 1
ATOM 684 O O . PRO A 1 98 ? -52.168 -5.145 120.779 1.00 84.16 81 PRO A O 1
ATOM 688 N N . LEU A 1 99 ? -51.286 -7.200 120.374 1.00 65.00 82 LEU A N 1
ATOM 689 C CA . LEU A 1 99 ? -51.939 -7.844 121.513 1.00 47.79 82 LEU A CA 1
ATOM 690 C C . LEU A 1 99 ? -51.452 -7.287 122.846 1.00 47.95 82 LEU A C 1
ATOM 691 O O . LEU A 1 99 ? -52.272 -7.018 123.732 1.00 58.59 82 LEU A O 1
ATOM 696 N N . TRP A 1 100 ? -50.132 -7.094 123.003 1.00 65.34 83 TRP A N 1
ATOM 697 C CA . TRP A 1 100 ? -49.600 -6.604 124.273 1.00 63.87 83 TRP A CA 1
ATOM 698 C C . TRP A 1 100 ? -49.987 -5.159 124.548 1.00 57.61 83 TRP A C 1
ATOM 699 O O . TRP A 1 100 ? -50.077 -4.771 125.717 1.00 58.94 83 TRP A O 1
ATOM 710 N N . VAL A 1 101 ? -50.244 -4.362 123.514 1.00 50.51 84 VAL A N 1
ATOM 711 C CA . VAL A 1 101 ? -50.614 -2.980 123.776 1.00 45.22 84 VAL A CA 1
ATOM 712 C C . VAL A 1 101 ? -52.123 -2.862 123.963 1.00 48.21 84 VAL A C 1
ATOM 713 O O . VAL A 1 101 ? -52.596 -1.892 124.549 1.00 52.47 84 VAL A O 1
ATOM 717 N N . THR A 1 102 ? -52.912 -3.841 123.494 1.00 47.88 85 THR A N 1
ATOM 718 C CA . THR A 1 102 ? -54.341 -3.839 123.799 1.00 49.48 85 THR A CA 1
ATOM 719 C C . THR A 1 102 ? -54.631 -4.255 125.235 1.00 47.38 85 THR A C 1
ATOM 720 O O . THR A 1 102 ? -55.700 -3.919 125.755 1.00 49.45 85 THR A O 1
ATOM 724 N N . LEU A 1 103 ? -53.719 -4.982 125.885 1.00 44.52 86 LEU A N 1
ATOM 725 C CA . LEU A 1 103 ? -53.921 -5.329 127.284 1.00 51.19 86 LEU A CA 1
ATOM 726 C C . LEU A 1 103 ? -53.339 -4.292 128.237 1.00 47.59 86 LEU A C 1
ATOM 727 O O . LEU A 1 103 ? -53.657 -4.329 129.431 1.00 40.02 86 LEU A O 1
ATOM 732 N N . VAL A 1 104 ? -52.499 -3.378 127.751 1.00 51.76 87 VAL A N 1
ATOM 733 C CA . VAL A 1 104 ? -51.959 -2.298 128.568 1.00 47.42 87 VAL A CA 1
ATOM 734 C C . VAL A 1 104 ? -52.520 -0.939 128.162 1.00 40.33 87 VAL A C 1
ATOM 735 O O . VAL A 1 104 ? -52.146 0.085 128.747 1.00 51.13 87 VAL A O 1
ATOM 739 N N . THR A 1 105 ? -53.431 -0.908 127.196 1.00 28.28 88 THR A N 1
ATOM 740 C CA . THR A 1 105 ? -54.348 0.215 126.977 1.00 37.48 88 THR A CA 1
ATOM 741 C C . THR A 1 105 ? -55.378 0.448 128.106 1.00 41.34 88 THR A C 1
ATOM 742 O O . THR A 1 105 ? -55.685 1.624 128.356 1.00 47.44 88 THR A O 1
ATOM 746 N N . PRO A 1 106 ? -55.908 -0.546 128.857 1.00 39.30 89 PRO A N 1
ATOM 747 C CA . PRO A 1 106 ? -56.798 -0.195 129.991 1.00 41.32 89 PRO A CA 1
ATOM 748 C C . PRO A 1 106 ? -56.178 0.589 131.152 1.00 55.63 89 PRO A C 1
ATOM 749 O O . PRO A 1 106 ? -56.877 0.790 132.144 1.00 69.22 89 PRO A O 1
ATOM 753 N N . TRP A 1 107 ? -54.912 1.028 131.087 1.00 57.90 90 TRP A N 1
ATOM 754 C CA . TRP A 1 107 ? -54.456 2.128 131.927 1.00 44.70 90 TRP A CA 1
ATOM 755 C C . TRP A 1 107 ? -53.655 3.158 131.130 1.00 42.33 90 TRP A C 1
ATOM 756 O O . TRP A 1 107 ? -52.784 3.823 131.701 1.00 35.76 90 TRP A O 1
ATOM 767 N N . ALA A 1 108 ? -53.953 3.324 129.833 1.00 40.38 91 ALA A N 1
ATOM 768 C CA . ALA A 1 108 ? -53.157 4.199 128.967 1.00 47.40 91 ALA A CA 1
ATOM 769 C C . ALA A 1 108 ? -53.364 5.676 129.298 1.00 60.31 91 ALA A C 1
ATOM 770 O O . ALA A 1 108 ? -52.414 6.383 129.657 1.00 70.34 91 ALA A O 1
ATOM 772 N N . ALA A 1 109 ? -54.590 6.173 129.158 1.00 56.34 92 ALA A N 1
ATOM 773 C CA . ALA A 1 109 ? -54.886 7.531 129.587 1.00 60.32 92 ALA A CA 1
ATOM 774 C C . ALA A 1 109 ? -55.533 7.500 130.973 1.00 60.12 92 ALA A C 1
ATOM 775 O O . ALA A 1 109 ? -55.403 6.526 131.714 1.00 63.75 92 ALA A O 1
ATOM 777 N N . LEU A 1 110 ? -56.228 8.590 131.325 1.00 54.78 93 LEU A N 1
ATOM 778 C CA . LEU A 1 110 ? -56.516 8.911 132.725 1.00 50.63 93 LEU A CA 1
ATOM 779 C C . LEU A 1 110 ? -57.566 7.977 133.336 1.00 63.68 93 LEU A C 1
ATOM 780 O O . LEU A 1 110 ? -57.349 7.411 134.416 1.00 84.01 93 LEU A O 1
ATOM 785 N N . GLU A 1 111 ? -58.739 7.872 132.692 1.00 54.37 94 GLU A N 1
ATOM 786 C CA . GLU A 1 111 ? -59.899 7.182 133.269 1.00 56.28 94 GLU A CA 1
ATOM 787 C C . GLU A 1 111 ? -59.670 5.676 133.453 1.00 61.48 94 GLU A C 1
ATOM 788 O O . GLU A 1 111 ? -60.034 5.096 134.489 1.00 76.76 94 GLU A O 1
ATOM 794 N N . GLY A 1 112 ? -59.072 5.024 132.452 1.00 59.83 95 GLY A N 1
ATOM 795 C CA . GLY A 1 112 ? -58.691 3.629 132.614 1.00 53.25 95 GLY A CA 1
ATOM 796 C C . GLY A 1 112 ? -57.619 3.419 133.667 1.00 51.66 95 GLY A C 1
ATOM 797 O O . GLY A 1 112 ? -57.623 2.401 134.371 1.00 60.92 95 GLY A O 1
ATOM 798 N N . SER A 1 113 ? -56.711 4.388 133.821 1.00 38.87 96 SER A N 1
ATOM 799 C CA . SER A 1 113 ? -55.664 4.239 134.825 1.00 43.41 96 SER A CA 1
ATOM 800 C C . SER A 1 113 ? -56.209 4.423 136.233 1.00 52.27 96 SER A C 1
ATOM 801 O O . SER A 1 113 ? -55.735 3.766 137.164 1.00 69.82 96 SER A O 1
ATOM 804 N N . ILE A 1 114 ? -57.220 5.281 136.416 1.00 49.76 97 ILE A N 1
ATOM 805 C CA . ILE A 1 114 ? -57.808 5.334 137.753 1.00 50.52 97 ILE A CA 1
ATOM 806 C C . ILE A 1 114 ? -58.724 4.136 137.989 1.00 53.25 97 ILE A C 1
ATOM 807 O O . ILE A 1 114 ? -58.941 3.755 139.145 1.00 51.53 97 ILE A O 1
ATOM 812 N N . LEU A 1 115 ? -59.217 3.482 136.923 1.00 59.81 98 LEU A N 1
ATOM 813 C CA . LEU A 1 115 ? -59.883 2.187 137.111 1.00 51.11 98 LEU A CA 1
ATOM 814 C C . LEU A 1 115 ? -58.899 1.109 137.588 1.00 52.75 98 LEU A C 1
ATOM 815 O O . LEU A 1 115 ? -59.204 0.354 138.518 1.00 51.78 98 LEU A O 1
ATOM 820 N N . LEU A 1 116 ? -57.712 1.035 136.979 1.00 51.66 99 LEU A N 1
ATOM 821 C CA . LEU A 1 116 ? -56.704 0.065 137.426 1.00 42.09 99 LEU A CA 1
ATOM 822 C C . LEU A 1 116 ? -56.184 0.416 138.823 1.00 52.39 99 LEU A C 1
ATOM 823 O O . LEU A 1 116 ? -55.881 -0.472 139.631 1.00 65.14 99 LEU A O 1
ATOM 828 N N . TRP A 1 117 ? -56.125 1.715 139.120 1.00 48.86 100 TRP A N 1
ATOM 829 C CA . TRP A 1 117 ? -55.720 2.233 140.422 1.00 35.68 100 TRP A CA 1
ATOM 830 C C . TRP A 1 117 ? -56.706 1.831 141.515 1.00 32.33 100 TRP A C 1
ATOM 831 O O . TRP A 1 117 ? -56.307 1.335 142.580 1.00 27.22 100 TRP A O 1
ATOM 842 N N . GLY A 1 118 ? -58.001 2.061 141.272 1.00 40.71 101 GLY A N 1
ATOM 843 C CA . GLY A 1 118 ? -59.024 1.639 142.211 1.00 44.14 101 GLY A CA 1
ATOM 844 C C . GLY A 1 118 ? -59.136 0.135 142.321 1.00 50.46 101 GLY A C 1
ATOM 845 O O . GLY A 1 118 ? -59.482 -0.381 143.383 1.00 61.61 101 GLY A O 1
ATOM 846 N N . LEU A 1 119 ? -58.791 -0.590 141.251 1.00 42.46 102 LEU A N 1
ATOM 847 C CA . LEU A 1 119 ? -58.768 -2.052 141.313 1.00 35.80 102 LEU A CA 1
ATOM 848 C C . LEU A 1 119 ? -57.656 -2.570 142.215 1.00 46.32 102 LEU A C 1
ATOM 849 O O . LEU A 1 119 ? -57.876 -3.490 143.012 1.00 60.63 102 LEU A O 1
ATOM 854 N N . LEU A 1 120 ? -56.450 -2.017 142.085 1.00 37.25 103 LEU A N 1
ATOM 855 C CA . LEU A 1 120 ? -55.357 -2.455 142.942 1.00 41.30 103 LEU A CA 1
ATOM 856 C C . LEU A 1 120 ? -55.561 -1.998 144.382 1.00 60.67 103 LEU A C 1
ATOM 857 O O . LEU A 1 120 ? -55.135 -2.705 145.310 1.00 67.12 103 LEU A O 1
ATOM 862 N N . GLN A 1 121 ? -56.285 -0.884 144.577 1.00 68.15 104 GLN A N 1
ATOM 863 C CA . GLN A 1 121 ? -56.760 -0.503 145.905 1.00 56.16 104 GLN A CA 1
ATOM 864 C C . GLN A 1 121 ? -57.710 -1.544 146.488 1.00 48.02 104 GLN A C 1
ATOM 865 O O . GLN A 1 121 ? -57.565 -1.939 147.654 1.00 37.18 104 GLN A O 1
ATOM 871 N N . THR A 1 122 ? -58.687 -1.996 145.687 1.00 46.88 105 THR A N 1
ATOM 872 C CA . THR A 1 122 ? -59.651 -2.982 146.170 1.00 44.14 105 THR A CA 1
ATOM 873 C C . THR A 1 122 ? -58.998 -4.337 146.428 1.00 44.87 105 THR A C 1
ATOM 874 O O . THR A 1 122 ? -59.386 -5.045 147.368 1.00 52.32 105 THR A O 1
ATOM 878 N N . LEU A 1 123 ? -58.008 -4.711 145.603 1.00 42.75 106 LEU A N 1
ATOM 879 C CA . LEU A 1 123 ? -57.281 -5.962 145.819 1.00 38.93 106 LEU A CA 1
ATOM 880 C C . LEU A 1 123 ? -56.474 -5.914 147.112 1.00 54.86 106 LEU A C 1
ATOM 881 O O . LEU A 1 123 ? -56.477 -6.875 147.892 1.00 66.81 106 LEU A O 1
ATOM 886 N N . TYR A 1 124 ? -55.793 -4.787 147.366 1.00 51.11 107 TYR A N 1
ATOM 887 C CA . TYR A 1 124 ? -54.986 -4.668 148.577 1.00 45.43 107 TYR A CA 1
ATOM 888 C C . TYR A 1 124 ? -55.863 -4.582 149.825 1.00 54.25 107 TYR A C 1
ATOM 889 O O . TYR A 1 124 ? -55.502 -5.113 150.887 1.00 58.96 107 TYR A O 1
ATOM 898 N N . THR A 1 125 ? -57.046 -3.965 149.697 1.00 56.57 108 THR A N 1
ATOM 899 C CA . THR A 1 125 ? -57.994 -3.934 150.808 1.00 49.73 108 THR A CA 1
ATOM 900 C C . THR A 1 125 ? -58.577 -5.324 151.061 1.00 38.91 108 THR A C 1
ATOM 901 O O . THR A 1 125 ? -58.827 -5.702 152.212 1.00 32.80 108 THR A O 1
ATOM 905 N N . LEU A 1 126 ? -58.751 -6.116 149.995 1.00 44.58 109 LEU A N 1
ATOM 906 C CA . LEU A 1 126 ? -59.176 -7.510 150.140 1.00 47.82 109 LEU A CA 1
ATOM 907 C C . LEU A 1 126 ? -58.114 -8.364 150.833 1.00 64.46 109 LEU A C 1
ATOM 908 O O . LEU A 1 126 ? -58.439 -9.182 151.704 1.00 83.43 109 LEU A O 1
ATOM 913 N N . LEU A 1 127 ? -56.844 -8.200 150.447 1.00 56.27 110 LEU A N 1
ATOM 914 C CA . LEU A 1 127 ? -55.745 -8.956 151.046 1.00 57.99 110 LEU A CA 1
ATOM 915 C C . LEU A 1 127 ? -55.421 -8.510 152.465 1.00 64.20 110 LEU A C 1
ATOM 916 O O . LEU A 1 127 ? -54.812 -9.283 153.216 1.00 68.77 110 LEU A O 1
ATOM 921 N N . ALA A 1 128 ? -55.818 -7.297 152.850 1.00 60.74 111 ALA A N 1
ATOM 922 C CA . ALA A 1 128 ? -55.715 -6.870 154.235 1.00 43.48 111 ALA A CA 1
ATOM 923 C C . ALA A 1 128 ? -56.991 -7.115 155.023 1.00 48.51 111 ALA A C 1
ATOM 924 O O . ALA A 1 128 ? -56.989 -6.932 156.245 1.00 49.70 111 ALA A O 1
ATOM 926 N N . SER A 1 129 ? -58.076 -7.508 154.354 1.00 50.66 112 SER A N 1
ATOM 927 C CA . SER A 1 129 ? -59.352 -7.697 155.032 1.00 55.05 112 SER A CA 1
ATOM 928 C C . SER A 1 129 ? -59.398 -8.957 155.883 1.00 60.46 112 SER A C 1
ATOM 929 O O . SER A 1 129 ? -60.169 -9.003 156.847 1.00 69.57 112 SER A O 1
ATOM 932 N N . ARG A 1 130 ? -58.584 -9.968 155.568 1.00 61.03 113 ARG A N 1
ATOM 933 C CA . ARG A 1 130 ? -58.385 -11.136 156.425 1.00 71.57 113 ARG A CA 1
ATOM 934 C C . ARG A 1 130 ? -57.366 -10.891 157.541 1.00 66.76 113 ARG A C 1
ATOM 935 O O . ARG A 1 130 ? -56.609 -11.806 157.881 1.00 58.20 113 ARG A O 1
ATOM 943 N N . LYS A 1 131 ? -57.313 -9.665 158.057 1.00 68.79 114 LYS A N 1
ATOM 944 C CA . LYS A 1 131 ? -56.446 -9.264 159.147 1.00 74.55 114 LYS A CA 1
ATOM 945 C C . LYS A 1 131 ? -56.734 -10.064 160.419 1.00 85.61 114 LYS A C 1
ATOM 946 O O . LYS A 1 131 ? -57.881 -10.438 160.688 1.00 96.99 114 LYS A O 1
ATOM 952 N N . PRO A 1 132 ? -55.697 -10.389 161.187 1.00 91.85 115 PRO A N 1
ATOM 953 C CA . PRO A 1 132 ? -55.880 -10.796 162.591 1.00 88.82 115 PRO A CA 1
ATOM 954 C C . PRO A 1 132 ? -55.837 -9.598 163.542 1.00 80.30 115 PRO A C 1
ATOM 955 O O . PRO A 1 132 ? -54.935 -9.461 164.380 1.00 85.67 115 PRO A O 1
ATOM 959 N N . LEU A 1 133 ? -56.826 -8.712 163.420 1.00 63.88 116 LEU A N 1
ATOM 960 C CA . LEU A 1 133 ? -56.803 -7.437 164.124 1.00 62.51 116 LEU A CA 1
ATOM 961 C C . LEU A 1 133 ? -58.060 -7.234 164.964 1.00 78.08 116 LEU A C 1
ATOM 962 O O . LEU A 1 133 ? -59.168 -7.597 164.552 1.00 89.98 116 LEU A O 1
ATOM 967 N N . ASP A 1 134 ? -57.853 -6.653 166.150 1.00 67.75 117 ASP A N 1
ATOM 968 C CA . ASP A 1 134 ? -58.904 -6.421 167.133 1.00 67.34 117 ASP A CA 1
ATOM 969 C C . ASP A 1 134 ? -59.906 -5.377 166.621 1.00 67.08 117 ASP A C 1
ATOM 970 O O . ASP A 1 134 ? -59.517 -4.471 165.879 1.00 64.12 117 ASP A O 1
ATOM 975 N N . PRO A 1 135 ? -61.202 -5.493 166.980 1.00 64.36 118 PRO A N 1
ATOM 976 C CA . PRO A 1 135 ? -62.268 -4.893 166.142 1.00 65.05 118 PRO A CA 1
ATOM 977 C C . PRO A 1 135 ? -62.354 -3.365 166.086 1.00 73.32 118 PRO A C 1
ATOM 978 O O . PRO A 1 135 ? -62.936 -2.857 165.116 1.00 97.51 118 PRO A O 1
ATOM 982 N N . TRP A 1 136 ? -61.833 -2.626 167.078 1.00 60.32 119 TRP A N 1
ATOM 983 C CA . TRP A 1 136 ? -61.910 -1.161 167.043 1.00 59.66 119 TRP A CA 1
ATOM 984 C C . TRP A 1 136 ? -61.090 -0.582 165.892 1.00 59.38 119 TRP A C 1
ATOM 985 O O . TRP A 1 136 ? -61.621 0.125 165.013 1.00 58.88 119 TRP A O 1
ATOM 996 N N . ARG A 1 137 ? -59.817 -0.943 165.814 1.00 59.39 120 ARG A N 1
ATOM 997 C CA . ARG A 1 137 ? -59.068 -0.447 164.680 1.00 61.61 120 ARG A CA 1
ATOM 998 C C . ARG A 1 137 ? -59.230 -1.319 163.443 1.00 68.76 120 ARG A C 1
ATOM 999 O O . ARG A 1 137 ? -58.830 -0.889 162.364 1.00 89.08 120 ARG A O 1
ATOM 1007 N N . ALA A 1 138 ? -59.896 -2.475 163.547 1.00 50.86 121 ALA A N 1
ATOM 1008 C CA . ALA A 1 138 ? -60.329 -3.178 162.340 1.00 34.16 121 ALA A CA 1
ATOM 1009 C C . ALA A 1 138 ? -61.439 -2.407 161.631 1.00 31.69 121 ALA A C 1
ATOM 1010 O O . ALA A 1 138 ? -61.394 -2.213 160.404 1.00 58.26 121 ALA A O 1
ATOM 1012 N N . SER A 1 139 ? -62.410 -1.910 162.406 1.00 33.63 122 SER A N 1
ATOM 1013 C CA . SER A 1 139 ? -63.453 -1.041 161.870 1.00 40.49 122 SER A CA 1
ATOM 1014 C C . SER A 1 139 ? -62.870 0.257 161.326 1.00 40.05 122 SER A C 1
ATOM 1015 O O . SER A 1 139 ? -63.308 0.751 160.277 1.00 58.34 122 SER A O 1
ATOM 1018 N N . LEU A 1 140 ? -61.840 0.797 161.990 1.00 33.42 123 LEU A N 1
ATOM 1019 C CA . LEU A 1 140 ? -61.309 2.051 161.462 1.00 33.69 123 LEU A CA 1
ATOM 1020 C C . LEU A 1 140 ? -60.387 1.885 160.250 1.00 42.72 123 LEU A C 1
ATOM 1021 O O . LEU A 1 140 ? -60.386 2.784 159.388 1.00 58.36 123 LEU A O 1
ATOM 1026 N N . VAL A 1 141 ? -59.621 0.777 160.132 1.00 31.24 124 VAL A N 1
ATOM 1027 C CA . VAL A 1 141 ? -58.846 0.568 158.900 1.00 33.02 124 VAL A CA 1
ATOM 1028 C C . VAL A 1 141 ? -59.787 0.337 157.725 1.00 50.11 124 VAL A C 1
ATOM 1029 O O . VAL A 1 141 ? -59.537 0.844 156.620 1.00 74.25 124 VAL A O 1
ATOM 1033 N N . LEU A 1 142 ? -60.929 -0.341 157.965 1.00 46.47 125 LEU A N 1
ATOM 1034 C CA . LEU A 1 142 ? -61.907 -0.494 156.895 1.00 28.55 125 LEU A CA 1
ATOM 1035 C C . LEU A 1 142 ? -62.556 0.832 156.530 1.00 26.62 125 LEU A C 1
ATOM 1036 O O . LEU A 1 142 ? -62.773 1.085 155.342 1.00 37.78 125 LEU A O 1
ATOM 1041 N N . ALA A 1 143 ? -62.795 1.708 157.525 1.00 30.59 126 ALA A N 1
ATOM 1042 C CA . ALA A 1 143 ? -63.383 3.025 157.258 1.00 25.08 126 ALA A CA 1
ATOM 1043 C C . ALA A 1 143 ? -62.509 3.880 156.337 1.00 37.11 126 ALA A C 1
ATOM 1044 O O . ALA A 1 143 ? -62.990 4.399 155.319 1.00 47.52 126 ALA A O 1
ATOM 1046 N N . VAL A 1 144 ? -61.203 3.961 156.625 1.00 29.97 127 VAL A N 1
ATOM 1047 C CA . VAL A 1 144 ? -60.348 4.817 155.793 1.00 46.67 127 VAL A CA 1
ATOM 1048 C C . VAL A 1 144 ? -60.048 4.159 154.430 1.00 72.82 127 VAL A C 1
ATOM 1049 O O . VAL A 1 144 ? -60.003 4.849 153.395 1.00 100.21 127 VAL A O 1
ATOM 1053 N N . LEU A 1 145 ? -59.903 2.820 154.381 1.00 59.38 128 LEU A N 1
ATOM 1054 C CA . LEU A 1 145 ? -59.632 2.165 153.096 1.00 29.97 128 LEU A CA 1
ATOM 1055 C C . LEU A 1 145 ? -60.858 2.169 152.176 1.00 28.57 128 LEU A C 1
ATOM 1056 O O . LEU A 1 145 ? -60.729 2.409 150.962 1.00 29.56 128 LEU A O 1
ATOM 1061 N N . PHE A 1 146 ? -62.061 1.978 152.741 1.00 30.28 129 PHE A N 1
ATOM 1062 C CA . PHE A 1 146 ? -63.290 2.146 151.977 1.00 29.19 129 PHE A CA 1
ATOM 1063 C C . PHE A 1 146 ? -63.507 3.602 151.576 1.00 30.84 129 PHE A C 1
ATOM 1064 O O . PHE A 1 146 ? -64.127 3.859 150.547 1.00 48.91 129 PHE A O 1
ATOM 1072 N N . GLY A 1 147 ? -62.991 4.555 152.360 1.00 21.23 130 GLY A N 1
ATOM 1073 C CA . GLY A 1 147 ? -63.012 5.953 151.944 1.00 27.16 130 GLY A CA 1
ATOM 1074 C C . GLY A 1 147 ? -62.165 6.235 150.717 1.00 54.06 130 GLY A C 1
ATOM 1075 O O . GLY A 1 147 ? -62.561 7.013 149.844 1.00 70.95 130 GLY A O 1
ATOM 1076 N N . ILE A 1 148 ? -60.968 5.633 150.660 1.00 53.59 131 ILE A N 1
ATOM 1077 C CA . ILE A 1 148 ? -60.085 5.798 149.495 1.00 32.23 131 ILE A CA 1
ATOM 1078 C C . ILE A 1 148 ? -60.734 5.198 148.250 1.00 44.13 131 ILE A C 1
ATOM 1079 O O . ILE A 1 148 ? -60.719 5.796 147.161 1.00 56.80 131 ILE A O 1
ATOM 1084 N N . GLN A 1 149 ? -61.339 4.013 148.414 1.00 41.10 132 GLN A N 1
ATOM 1085 C CA . GLN A 1 149 ? -62.086 3.374 147.328 1.00 29.15 132 GLN A CA 1
ATOM 1086 C C . GLN A 1 149 ? -63.273 4.222 146.884 1.00 35.78 132 GLN A C 1
ATOM 1087 O O . GLN A 1 149 ? -63.565 4.313 145.684 1.00 36.96 132 GLN A O 1
ATOM 1093 N N . VAL A 1 150 ? -63.970 4.842 147.846 1.00 43.95 133 VAL A N 1
ATOM 1094 C CA . VAL A 1 150 ? -65.100 5.718 147.541 1.00 43.45 133 VAL A CA 1
ATOM 1095 C C . VAL A 1 150 ? -64.636 6.959 146.788 1.00 38.47 133 VAL A C 1
ATOM 1096 O O . VAL A 1 150 ? -65.309 7.401 145.850 1.00 33.24 133 VAL A O 1
ATOM 1100 N N . PHE A 1 151 ? -63.447 7.491 147.123 1.00 41.41 134 PHE A N 1
ATOM 1101 C CA . PHE A 1 151 ? -62.905 8.614 146.351 1.00 45.58 134 PHE A CA 1
ATOM 1102 C C . PHE A 1 151 ? -62.570 8.206 144.925 1.00 55.25 134 PHE A C 1
ATOM 1103 O O . PHE A 1 151 ? -62.878 8.945 143.989 1.00 64.47 134 PHE A O 1
ATOM 1111 N N . PHE A 1 152 ? -61.940 7.035 144.744 1.00 54.56 135 PHE A N 1
ATOM 1112 C CA . PHE A 1 152 ? -61.552 6.597 143.399 1.00 34.51 135 PHE A CA 1
ATOM 1113 C C . PHE A 1 152 ? -62.763 6.303 142.527 1.00 35.36 135 PHE A C 1
ATOM 1114 O O . PHE A 1 152 ? -62.808 6.706 141.362 1.00 37.65 135 PHE A O 1
ATOM 1122 N N . PHE A 1 153 ? -63.784 5.669 143.089 1.00 31.70 136 PHE A N 1
ATOM 1123 C CA . PHE A 1 153 ? -64.925 5.333 142.252 1.00 33.48 136 PHE A CA 1
ATOM 1124 C C . PHE A 1 153 ? -65.912 6.494 142.135 1.00 39.90 136 PHE A C 1
ATOM 1125 O O . PHE A 1 153 ? -66.613 6.596 141.125 1.00 55.22 136 PHE A O 1
ATOM 1133 N N . GLY A 1 154 ? -65.951 7.401 143.118 1.00 39.55 137 GLY A N 1
ATOM 1134 C CA . GLY A 1 154 ? -66.635 8.670 142.921 1.00 45.61 137 GLY A CA 1
ATOM 1135 C C . GLY A 1 154 ? -65.991 9.526 141.845 1.00 49.59 137 GLY A C 1
ATOM 1136 O O . GLY A 1 154 ? -66.671 10.003 140.933 1.00 62.90 137 GLY A O 1
ATOM 1137 N N . VAL A 1 155 ? -64.655 9.659 141.884 1.00 45.42 138 VAL A N 1
ATOM 1138 C CA . VAL A 1 155 ? -63.932 10.459 140.892 1.00 46.33 138 VAL A CA 1
ATOM 1139 C C . VAL A 1 155 ? -63.883 9.731 139.548 1.00 67.15 138 VAL A C 1
ATOM 1140 O O . VAL A 1 155 ? -63.435 10.285 138.541 1.00 90.36 138 VAL A O 1
ATOM 1144 N N . MET A 1 156 ? -64.199 8.435 139.549 1.00 60.58 139 MET A N 1
ATOM 1145 C CA . MET A 1 156 ? -64.405 7.697 138.314 1.00 60.39 139 MET A CA 1
ATOM 1146 C C . MET A 1 156 ? -65.852 7.783 137.825 1.00 58.78 139 MET A C 1
ATOM 1147 O O . MET A 1 156 ? -66.120 7.522 136.651 1.00 67.81 139 MET A O 1
ATOM 1152 N N . ALA A 1 157 ? -66.814 8.068 138.710 1.00 67.01 140 ALA A N 1
ATOM 1153 C CA . ALA A 1 157 ? -68.206 8.036 138.277 1.00 59.28 140 ALA A CA 1
ATOM 1154 C C . ALA A 1 157 ? -68.804 9.397 137.946 1.00 55.58 140 ALA A C 1
ATOM 1155 O O . ALA A 1 157 ? -69.415 9.527 136.880 1.00 54.89 140 ALA A O 1
ATOM 1157 N N . THR A 1 158 ? -68.643 10.421 138.791 1.00 56.77 141 THR A N 1
ATOM 1158 C CA . THR A 1 158 ? -69.302 11.689 138.463 1.00 74.78 141 THR A CA 1
ATOM 1159 C C . THR A 1 158 ? -68.456 12.483 137.468 1.00 81.79 141 THR A C 1
ATOM 1160 O O . THR A 1 158 ? -68.989 13.131 136.562 1.00 93.74 141 THR A O 1
ATOM 1164 N N . ILE A 1 159 ? -67.143 12.423 137.624 1.00 72.45 142 ILE A N 1
ATOM 1165 C CA . ILE A 1 159 ? -66.167 13.014 136.727 1.00 67.91 142 ILE A CA 1
ATOM 1166 C C . ILE A 1 159 ? -65.372 11.829 136.191 1.00 68.72 142 ILE A C 1
ATOM 1167 O O . ILE A 1 159 ? -65.518 10.732 136.737 1.00 87.84 142 ILE A O 1
ATOM 1172 N N . ALA A 1 160 ? -64.699 11.998 135.037 1.00 51.97 143 ALA A N 1
ATOM 1173 C CA . ALA A 1 160 ? -63.595 11.125 134.576 1.00 47.68 143 ALA A CA 1
ATOM 1174 C C . ALA A 1 160 ? -63.988 9.652 134.408 1.00 54.97 143 ALA A C 1
ATOM 1175 O O . ALA A 1 160 ? -63.373 8.758 134.994 1.00 60.27 143 ALA A O 1
ATOM 1177 N N . SER A 1 161 ? -65.053 9.398 133.659 1.00 52.17 144 SER A N 1
ATOM 1178 C CA . SER A 1 161 ? -65.526 8.033 133.469 1.00 49.86 144 SER A CA 1
ATOM 1179 C C . SER A 1 161 ? -64.892 7.380 132.248 1.00 53.76 144 SER A C 1
ATOM 1180 O O . SER A 1 161 ? -64.781 8.019 131.195 1.00 59.16 144 SER A O 1
ATOM 1183 N N . PRO A 1 162 ? -64.412 6.139 132.364 1.00 56.06 145 PRO A N 1
ATOM 1184 C CA . PRO A 1 162 ? -63.961 5.410 131.165 1.00 60.18 145 PRO A CA 1
ATOM 1185 C C . PRO A 1 162 ? -65.066 5.078 130.166 1.00 68.10 145 PRO A C 1
ATOM 1186 O O . PRO A 1 162 ? -64.797 5.040 128.958 1.00 61.76 145 PRO A O 1
ATOM 1190 N N . PHE A 1 163 ? -66.298 4.857 130.618 1.00 77.07 146 PHE A N 1
ATOM 1191 C CA . PHE A 1 163 ? -67.352 4.311 129.756 1.00 67.11 146 PHE A CA 1
ATOM 1192 C C . PHE A 1 163 ? -68.320 5.399 129.278 1.00 61.66 146 PHE A C 1
ATOM 1193 O O . PHE A 1 163 ? -69.486 5.457 129.666 1.00 66.90 146 PHE A O 1
ATOM 1201 N N . GLU A 1 164 ? -67.803 6.280 128.422 1.00 59.24 147 GLU A N 1
ATOM 1202 C CA . GLU A 1 164 ? -68.598 7.327 127.787 1.00 64.65 147 GLU A CA 1
ATOM 1203 C C . GLU A 1 164 ? -69.132 6.863 126.431 1.00 76.84 147 GLU A C 1
ATOM 1204 O O . GLU A 1 164 ? -69.118 5.679 126.093 1.00 88.54 147 GLU A O 1
ATOM 1210 N N . THR A 1 165 ? -69.638 7.809 125.642 1.00 70.59 148 THR A N 1
ATOM 1211 C CA . THR A 1 165 ? -70.027 7.563 124.254 1.00 69.54 148 THR A CA 1
ATOM 1212 C C . THR A 1 165 ? -69.706 8.797 123.410 1.00 64.47 148 THR A C 1
ATOM 1213 O O . THR A 1 165 ? -69.422 8.699 122.214 1.00 59.80 148 THR A O 1
ATOM 1217 N N . LEU A 1 180 ? -49.288 5.259 122.073 1.00 66.45 163 LEU A N 1
ATOM 1218 C CA . LEU A 1 180 ? -48.666 6.348 121.337 1.00 73.88 163 LEU A CA 1
ATOM 1219 C C . LEU A 1 180 ? -47.221 5.954 121.027 1.00 86.39 163 LEU A C 1
ATOM 1220 O O . LEU A 1 180 ? -46.516 6.642 120.295 1.00 85.79 163 LEU A O 1
ATOM 1225 N N . GLN A 1 181 ? -46.730 4.967 121.761 1.00 93.27 164 GLN A N 1
ATOM 1226 C CA . GLN A 1 181 ? -45.260 4.768 121.804 1.00 85.17 164 GLN A CA 1
ATOM 1227 C C . GLN A 1 181 ? -44.753 3.517 121.110 1.00 92.53 164 GLN A C 1
ATOM 1228 O O . GLN A 1 181 ? -45.421 2.980 120.256 1.00 93.78 164 GLN A O 1
ATOM 1234 N N . ASN A 1 182 ? -43.589 3.085 121.570 1.00 89.29 165 ASN A N 1
ATOM 1235 C CA . ASN A 1 182 ? -42.923 1.886 121.077 1.00 88.69 165 ASN A CA 1
ATOM 1236 C C . ASN A 1 182 ? -42.078 1.200 122.151 1.00 71.28 165 ASN A C 1
ATOM 1237 O O . ASN A 1 182 ? -41.078 0.555 121.821 1.00 50.07 165 ASN A O 1
ATOM 1242 N N . HIS A 1 183 ? -42.442 1.322 123.428 1.00 77.25 166 HIS A N 1
ATOM 1243 C CA . HIS A 1 183 ? -41.742 0.558 124.454 1.00 63.87 166 HIS A CA 1
ATOM 1244 C C . HIS A 1 183 ? -42.733 0.108 125.516 1.00 61.67 166 HIS A C 1
ATOM 1245 O O . HIS A 1 183 ? -43.775 0.731 125.729 1.00 73.46 166 HIS A O 1
ATOM 1252 N N . TRP A 1 184 ? -42.377 -0.995 126.174 1.00 44.16 167 TRP A N 1
ATOM 1253 C CA . TRP A 1 184 ? -43.208 -1.698 127.137 1.00 44.00 167 TRP A CA 1
ATOM 1254 C C . TRP A 1 184 ? -43.167 -1.096 128.539 1.00 44.60 167 TRP A C 1
ATOM 1255 O O . TRP A 1 184 ? -44.089 -1.355 129.323 1.00 56.89 167 TRP A O 1
ATOM 1266 N N . MET A 1 185 ? -42.132 -0.314 128.876 1.00 40.73 168 MET A N 1
ATOM 1267 C CA . MET A 1 185 ? -42.041 0.254 130.222 1.00 42.82 168 MET A CA 1
ATOM 1268 C C . MET A 1 185 ? -43.085 1.348 130.441 1.00 43.20 168 MET A C 1
ATOM 1269 O O . MET A 1 185 ? -43.539 1.549 131.569 1.00 53.76 168 MET A O 1
ATOM 1274 N N . MET A 1 186 ? -43.573 1.985 129.361 1.00 25.78 169 MET A N 1
ATOM 1275 C CA . MET A 1 186 ? -44.739 2.874 129.469 1.00 25.32 169 MET A CA 1
ATOM 1276 C C . MET A 1 186 ? -46.017 2.123 129.850 1.00 42.02 169 MET A C 1
ATOM 1277 O O . MET A 1 186 ? -46.999 2.747 130.274 1.00 49.62 169 MET A O 1
ATOM 1282 N N . ALA A 1 187 ? -46.015 0.800 129.721 1.00 55.87 170 ALA A N 1
ATOM 1283 C CA . ALA A 1 187 ? -46.954 -0.076 130.401 1.00 58.32 170 ALA A CA 1
ATOM 1284 C C . ALA A 1 187 ? -46.592 -0.322 131.864 1.00 54.20 170 ALA A C 1
ATOM 1285 O O . ALA A 1 187 ? -47.460 -0.196 132.736 1.00 52.06 170 ALA A O 1
ATOM 1287 N N . VAL A 1 188 ? -45.333 -0.657 132.168 1.00 52.39 171 VAL A N 1
ATOM 1288 C CA . VAL A 1 188 ? -45.033 -1.240 133.475 1.00 40.51 171 VAL A CA 1
ATOM 1289 C C . VAL A 1 188 ? -44.485 -0.240 134.498 1.00 50.47 171 VAL A C 1
ATOM 1290 O O . VAL A 1 188 ? -44.566 -0.509 135.705 1.00 64.87 171 VAL A O 1
ATOM 1294 N N . HIS A 1 189 ? -43.948 0.899 134.063 1.00 40.96 172 HIS A N 1
ATOM 1295 C CA . HIS A 1 189 ? -43.663 1.988 134.998 1.00 38.52 172 HIS A CA 1
ATOM 1296 C C . HIS A 1 189 ? -44.902 2.613 135.663 1.00 56.91 172 HIS A C 1
ATOM 1297 O O . HIS A 1 189 ? -44.759 3.064 136.814 1.00 81.91 172 HIS A O 1
ATOM 1304 N N . PRO A 1 190 ? -46.093 2.741 135.023 1.00 55.81 173 PRO A N 1
ATOM 1305 C CA . PRO A 1 190 ? -47.278 3.141 135.819 1.00 43.10 173 PRO A CA 1
ATOM 1306 C C . PRO A 1 190 ? -47.670 2.184 136.943 1.00 32.25 173 PRO A C 1
ATOM 1307 O O . PRO A 1 190 ? -47.780 2.642 138.094 1.00 37.68 173 PRO A O 1
ATOM 1311 N N . VAL A 1 191 ? -47.815 0.878 136.662 1.00 24.76 174 VAL A N 1
ATOM 1312 C CA . VAL A 1 191 ? -48.357 -0.087 137.628 1.00 21.19 174 VAL A CA 1
ATOM 1313 C C . VAL A 1 191 ? -47.432 -0.269 138.820 1.00 36.37 174 VAL A C 1
ATOM 1314 O O . VAL A 1 191 ? -47.910 -0.389 139.958 1.00 56.69 174 VAL A O 1
ATOM 1318 N N . LEU A 1 192 ? -46.120 -0.155 138.572 1.00 34.23 175 LEU A N 1
ATOM 1319 C CA . LEU A 1 192 ? -45.077 -0.197 139.598 1.00 35.49 175 LEU A CA 1
ATOM 1320 C C . LEU A 1 192 ? -45.265 0.872 140.667 1.00 42.49 175 LEU A C 1
ATOM 1321 O O . LEU A 1 192 ? -44.892 0.670 141.832 1.00 54.90 175 LEU A O 1
ATOM 1326 N N . MET A 1 193 ? -45.816 2.024 140.291 1.00 29.02 176 MET A N 1
ATOM 1327 C CA . MET A 1 193 ? -46.118 3.012 141.314 1.00 26.24 176 MET A CA 1
ATOM 1328 C C . MET A 1 193 ? -47.506 2.833 141.917 1.00 40.72 176 MET A C 1
ATOM 1329 O O . MET A 1 193 ? -47.677 3.110 143.113 1.00 48.08 176 MET A O 1
ATOM 1334 N N . TYR A 1 194 ? -48.492 2.362 141.124 1.00 49.14 177 TYR A N 1
ATOM 1335 C CA . TYR A 1 194 ? -49.856 2.207 141.647 1.00 40.15 177 TYR A CA 1
ATOM 1336 C C . TYR A 1 194 ? -49.896 1.145 142.740 1.00 28.90 177 TYR A C 1
ATOM 1337 O O . TYR A 1 194 ? -50.403 1.405 143.844 1.00 38.45 177 TYR A O 1
ATOM 1346 N N . LEU A 1 195 ? -49.236 0.004 142.471 1.00 30.06 178 LEU A N 1
ATOM 1347 C CA . LEU A 1 195 ? -48.918 -1.026 143.460 1.00 26.49 178 LEU A CA 1
ATOM 1348 C C . LEU A 1 195 ? -48.225 -0.440 144.675 1.00 45.82 178 LEU A C 1
ATOM 1349 O O . LEU A 1 195 ? -48.633 -0.706 145.817 1.00 75.12 178 LEU A O 1
ATOM 1354 N N . GLY A 1 196 ? -47.221 0.418 144.430 1.00 32.70 179 GLY A N 1
ATOM 1355 C CA . GLY A 1 196 ? -46.483 1.024 145.521 1.00 22.58 179 GLY A CA 1
ATOM 1356 C C . GLY A 1 196 ? -47.366 1.886 146.396 1.00 33.98 179 GLY A C 1
ATOM 1357 O O . GLY A 1 196 ? -47.353 1.724 147.627 1.00 53.51 179 GLY A O 1
ATOM 1358 N N . PHE A 1 197 ? -48.282 2.652 145.758 1.00 27.86 180 PHE A N 1
ATOM 1359 C CA . PHE A 1 197 ? -49.203 3.503 146.506 1.00 40.84 180 PHE A CA 1
ATOM 1360 C C . PHE A 1 197 ? -50.130 2.665 147.359 1.00 47.81 180 PHE A C 1
ATOM 1361 O O . PHE A 1 197 ? -50.290 2.939 148.558 1.00 49.67 180 PHE A O 1
ATOM 1369 N N . VAL A 1 198 ? -50.647 1.571 146.786 1.00 50.63 181 VAL A N 1
ATOM 1370 C CA . VAL A 1 198 ? -51.662 0.835 147.521 1.00 37.34 181 VAL A CA 1
ATOM 1371 C C . VAL A 1 198 ? -50.999 0.007 148.614 1.00 33.16 181 VAL A C 1
ATOM 1372 O O . VAL A 1 198 ? -51.616 -0.217 149.670 1.00 43.77 181 VAL A O 1
ATOM 1376 N N . GLY A 1 199 ? -49.693 -0.294 148.456 1.00 31.12 182 GLY A N 1
ATOM 1377 C CA . GLY A 1 199 ? -48.926 -0.818 149.574 1.00 30.35 182 GLY A CA 1
ATOM 1378 C C . GLY A 1 199 ? -48.844 0.171 150.715 1.00 42.88 182 GLY A C 1
ATOM 1379 O O . GLY A 1 199 ? -49.324 -0.113 151.813 1.00 52.42 182 GLY A O 1
ATOM 1380 N N . LEU A 1 200 ? -48.461 1.418 150.408 1.00 50.45 183 LEU A N 1
ATOM 1381 C CA . LEU A 1 200 ? -48.407 2.453 151.438 1.00 36.73 183 LEU A CA 1
ATOM 1382 C C . LEU A 1 200 ? -49.799 2.902 151.883 1.00 37.44 183 LEU A C 1
ATOM 1383 O O . LEU A 1 200 ? -49.904 3.725 152.803 1.00 45.24 183 LEU A O 1
ATOM 1388 N N . SER A 1 201 ? -50.871 2.407 151.237 1.00 2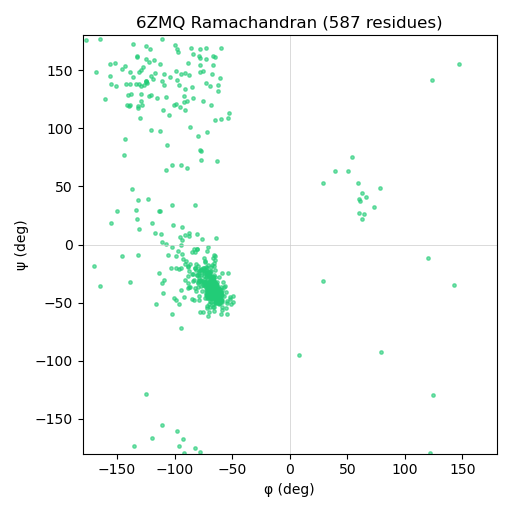8.32 184 SER A N 1
ATOM 1389 C CA . SER A 1 201 ? -52.212 2.644 151.754 1.00 29.89 184 SER A CA 1
ATOM 1390 C C . SER A 1 201 ? -52.413 1.970 153.099 1.00 39.61 184 SER A C 1
ATOM 1391 O O . SER A 1 201 ? -52.889 2.600 154.054 1.00 48.07 184 SER A O 1
ATOM 1394 N N . VAL A 1 202 ? -52.042 0.692 153.211 1.00 45.86 185 VAL A N 1
ATOM 1395 C CA . VAL A 1 202 ? -52.520 -0.119 154.340 1.00 52.16 185 VAL A CA 1
ATOM 1396 C C . VAL A 1 202 ? -51.794 0.151 155.663 1.00 41.58 185 VAL A C 1
ATOM 1397 O O . VAL A 1 202 ? -52.468 0.161 156.703 1.00 44.32 185 VAL A O 1
ATOM 1401 N N . PRO A 1 203 ? -50.475 0.445 155.709 1.00 37.75 186 PRO A N 1
ATOM 1402 C CA . PRO A 1 203 ? -49.911 1.045 156.942 1.00 36.42 186 PRO A CA 1
ATOM 1403 C C . PRO A 1 203 ? -50.534 2.364 157.372 1.00 43.36 186 PRO A C 1
ATOM 1404 O O . PRO A 1 203 ? -50.811 2.512 158.575 1.00 48.86 186 PRO A O 1
ATOM 1408 N N . TYR A 1 204 ? -50.782 3.286 156.416 1.00 38.59 187 TYR A N 1
ATOM 1409 C CA . TYR A 1 204 ? -51.386 4.591 156.711 1.00 40.52 187 TYR A CA 1
ATOM 1410 C C . TYR A 1 204 ? -52.731 4.434 157.391 1.00 46.65 187 TYR A C 1
ATOM 1411 O O . TYR A 1 204 ? -52.999 5.101 158.400 1.00 68.18 187 TYR A O 1
ATOM 1420 N N . ALA A 1 205 ? -53.545 3.505 156.868 1.00 35.15 188 ALA A N 1
ATOM 1421 C CA . ALA A 1 205 ? -54.821 3.117 157.454 1.00 36.96 188 ALA A CA 1
ATOM 1422 C C . ALA A 1 205 ? -54.660 2.691 158.899 1.00 50.10 188 ALA A C 1
ATOM 1423 O O . ALA A 1 205 ? -55.284 3.290 159.790 1.00 73.71 188 ALA A O 1
ATOM 1425 N N . TYR A 1 206 ? -53.693 1.790 159.144 1.00 38.41 189 TYR A N 1
ATOM 1426 C CA . TYR A 1 206 ? -53.373 1.313 160.487 1.00 33.73 189 TYR A CA 1
ATOM 1427 C C . TYR A 1 206 ? -52.936 2.458 161.385 1.00 40.29 189 TYR A C 1
ATOM 1428 O O . TYR A 1 206 ? -53.414 2.567 162.525 1.00 46.14 189 TYR A O 1
ATOM 1437 N N . ALA A 1 207 ? -52.170 3.408 160.814 1.00 33.93 190 ALA A N 1
ATOM 1438 C CA . ALA A 1 207 ? -51.689 4.554 161.576 1.00 36.28 190 ALA A CA 1
ATOM 1439 C C . ALA A 1 207 ? -52.827 5.473 161.972 1.00 38.48 190 ALA A C 1
ATOM 1440 O O . ALA A 1 207 ? -52.933 5.857 163.144 1.00 60.30 190 ALA A O 1
ATOM 1442 N N . VAL A 1 208 ? -53.759 5.728 161.042 1.00 28.24 191 VAL A N 1
ATOM 1443 C CA . VAL A 1 208 ? -54.902 6.580 161.365 1.00 32.49 191 VAL A CA 1
ATOM 1444 C C . VAL A 1 208 ? -55.875 5.802 162.231 1.00 40.90 191 VAL A C 1
ATOM 1445 O O . VAL A 1 208 ? -56.605 6.390 163.045 1.00 55.65 191 VAL A O 1
ATOM 1449 N N . ALA A 1 209 ? -55.781 4.476 162.189 1.00 40.91 192 ALA A N 1
ATOM 1450 C CA . ALA A 1 209 ? -56.449 3.661 163.177 1.00 42.32 192 ALA A CA 1
ATOM 1451 C C . ALA A 1 209 ? -55.774 3.787 164.535 1.00 46.46 192 ALA A C 1
ATOM 1452 O O . ALA A 1 209 ? -56.457 4.058 165.532 1.00 56.71 192 ALA A O 1
ATOM 1454 N N . ALA A 1 210 ? -54.430 3.700 164.559 1.00 36.99 193 ALA A N 1
ATOM 1455 C CA . ALA A 1 210 ? -53.677 3.560 165.807 1.00 38.54 193 ALA A CA 1
ATOM 1456 C C . ALA A 1 210 ? -53.785 4.804 166.675 1.00 45.03 193 ALA A C 1
ATOM 1457 O O . ALA A 1 210 ? -54.138 4.708 167.859 1.00 53.77 193 ALA A O 1
ATOM 1459 N N . MET A 1 211 ? -53.623 5.984 166.067 1.00 37.63 194 MET A N 1
ATOM 1460 C CA . MET A 1 211 ? -53.771 7.257 166.760 1.00 38.10 194 MET A CA 1
ATOM 1461 C C . MET A 1 211 ? -55.200 7.541 167.197 1.00 41.99 194 MET A C 1
ATOM 1462 O O . MET A 1 211 ? -55.407 8.421 168.042 1.00 53.35 194 MET A O 1
ATOM 1467 N N . ALA A 1 212 ? -56.186 6.850 166.630 1.00 40.25 195 ALA A N 1
ATOM 1468 C CA . ALA A 1 212 ? -57.527 6.957 167.170 1.00 41.78 195 ALA A CA 1
ATOM 1469 C C . ALA A 1 212 ? -57.861 5.835 168.137 1.00 53.93 195 ALA A C 1
ATOM 1470 O O . ALA A 1 212 ? -58.775 5.994 168.953 1.00 63.80 195 ALA A O 1
ATOM 1472 N N . THR A 1 213 ? -57.153 4.706 168.069 1.00 58.57 196 THR A N 1
ATOM 1473 C CA . THR A 1 213 ? -57.466 3.587 168.949 1.00 54.80 196 THR A CA 1
ATOM 1474 C C . THR A 1 213 ? -56.537 3.602 170.163 1.00 48.58 196 THR A C 1
ATOM 1475 O O . THR A 1 213 ? -56.722 2.825 171.110 1.00 55.98 196 THR A O 1
ATOM 1479 N N . ARG A 1 214 ? -55.562 4.521 170.145 1.00 44.94 197 ARG A N 1
ATOM 1480 C CA . ARG A 1 214 ? -54.637 4.840 171.237 1.00 39.54 197 ARG A CA 1
ATOM 1481 C C . ARG A 1 214 ? -53.719 3.669 171.583 1.00 50.75 197 ARG A C 1
ATOM 1482 O O . ARG A 1 214 ? -53.218 3.568 172.706 1.00 67.64 197 ARG A O 1
ATOM 1490 N N . ARG A 1 215 ? -53.474 2.806 170.597 1.00 51.38 198 ARG A N 1
ATOM 1491 C CA . ARG A 1 215 ? -52.477 1.738 170.646 1.00 56.39 198 ARG A CA 1
ATOM 1492 C C . ARG A 1 215 ? -51.397 2.096 169.626 1.00 52.17 198 ARG A C 1
ATOM 1493 O O . ARG A 1 215 ? -51.535 1.795 168.436 1.00 57.57 198 ARG A O 1
ATOM 1501 N N . TYR A 1 216 ? -50.300 2.702 170.099 1.00 39.71 199 TYR A N 1
ATOM 1502 C CA . TYR A 1 216 ? -49.419 3.507 169.258 1.00 36.14 199 TYR A CA 1
ATOM 1503 C C . TYR A 1 216 ? -48.173 2.789 168.771 1.00 38.34 199 TYR A C 1
ATOM 1504 O O . TYR A 1 216 ? -47.448 3.349 167.940 1.00 49.94 199 TYR A O 1
ATOM 1513 N N . GLN A 1 217 ? -47.876 1.600 169.280 1.00 34.47 200 GLN A N 1
ATOM 1514 C CA . GLN A 1 217 ? -46.665 0.907 168.877 1.00 43.69 200 GLN A CA 1
ATOM 1515 C C . GLN A 1 217 ? -46.941 -0.339 168.049 1.00 50.86 200 GLN A C 1
ATOM 1516 O O . GLN A 1 217 ? -46.200 -0.610 167.097 1.00 64.55 200 GLN A O 1
ATOM 1522 N N . THR A 1 218 ? -48.049 -1.035 168.325 1.00 57.74 201 THR A N 1
ATOM 1523 C CA . THR A 1 218 ? -48.341 -2.334 167.729 1.00 62.49 201 THR A CA 1
ATOM 1524 C C . THR A 1 218 ? -48.642 -2.267 166.237 1.00 59.02 201 THR A C 1
ATOM 1525 O O . THR A 1 218 ? -48.543 -3.292 165.556 1.00 66.30 201 THR A O 1
ATOM 1529 N N . TRP A 1 219 ? -48.992 -1.087 165.720 1.00 57.38 202 TRP A N 1
ATOM 1530 C CA . TRP A 1 219 ? -49.489 -0.939 164.355 1.00 48.44 202 TRP A CA 1
ATOM 1531 C C . TRP A 1 219 ? -48.446 -1.192 163.270 1.00 54.82 202 TRP A C 1
ATOM 1532 O O . TRP A 1 219 ? -48.832 -1.603 162.172 1.00 59.95 202 TRP A O 1
ATOM 1543 N N . VAL A 1 220 ? -47.151 -0.979 163.524 1.00 47.90 203 VAL A N 1
ATOM 1544 C CA . VAL A 1 220 ? -46.206 -0.972 162.414 1.00 52.08 203 VAL A CA 1
ATOM 1545 C C . VAL A 1 220 ? -45.562 -2.343 162.230 1.00 59.28 203 VAL A C 1
ATOM 1546 O O . VAL A 1 220 ? -45.096 -2.655 161.123 1.00 76.59 203 VAL A O 1
ATOM 1550 N N . GLU A 1 221 ? -45.582 -3.189 163.252 1.00 51.17 204 GLU A N 1
ATOM 1551 C CA . GLU A 1 221 ? -44.977 -4.502 163.158 1.00 52.44 204 GLU A CA 1
ATOM 1552 C C . GLU A 1 221 ? -45.949 -5.541 162.629 1.00 55.59 204 GLU A C 1
ATOM 1553 O O . GLU A 1 221 ? -45.509 -6.586 162.137 1.00 65.23 204 GLU A O 1
ATOM 1559 N N . GLU A 1 222 ? -47.250 -5.253 162.688 1.00 49.83 205 GLU A N 1
ATOM 1560 C CA . GLU A 1 222 ? -48.241 -6.017 161.951 1.00 46.56 205 GLU A CA 1
ATOM 1561 C C . GLU A 1 222 ? -48.354 -5.597 160.490 1.00 48.71 205 GLU A C 1
ATOM 1562 O O . GLU A 1 222 ? -48.929 -6.348 159.696 1.00 54.59 205 GLU A O 1
ATOM 1568 N N . THR A 1 223 ? -47.842 -4.424 160.103 1.00 44.27 206 THR A N 1
ATOM 1569 C CA . THR A 1 223 ? -48.059 -3.928 158.744 1.00 32.75 206 THR A CA 1
ATOM 1570 C C . THR A 1 223 ? -46.770 -3.899 157.925 1.00 48.22 206 THR A C 1
ATOM 1571 O O . THR A 1 223 ? -46.790 -3.470 156.760 1.00 69.22 206 THR A O 1
ATOM 1575 N N . ARG A 1 224 ? -45.695 -4.482 158.473 1.00 48.28 207 ARG A N 1
ATOM 1576 C CA . ARG A 1 224 ? -44.312 -4.244 158.052 1.00 45.61 207 ARG A CA 1
ATOM 1577 C C . ARG A 1 224 ? -44.037 -4.687 156.615 1.00 56.95 207 ARG A C 1
ATOM 1578 O O . ARG A 1 224 ? -43.264 -4.033 155.895 1.00 77.13 207 ARG A O 1
ATOM 1586 N N . TRP A 1 225 ? -44.716 -5.738 156.157 1.00 47.93 208 TRP A N 1
ATOM 1587 C CA . TRP A 1 225 ? -44.392 -6.294 154.848 1.00 29.14 208 TRP A CA 1
ATOM 1588 C C . TRP A 1 225 ? -45.001 -5.456 153.730 1.00 29.20 208 TRP A C 1
ATOM 1589 O O . TRP A 1 225 ? -44.424 -5.359 152.642 1.00 37.52 208 TRP A O 1
ATOM 1600 N N . TRP A 1 226 ? -46.146 -4.813 153.995 1.00 21.44 209 TRP A N 1
ATOM 1601 C CA . TRP A 1 226 ? -46.706 -3.856 153.041 1.00 38.66 209 TRP A CA 1
ATOM 1602 C C . TRP A 1 226 ? -45.831 -2.620 152.926 1.00 46.44 209 TRP A C 1
ATOM 1603 O O . TRP A 1 226 ? -45.714 -2.042 151.843 1.00 67.80 209 TRP A O 1
ATOM 1614 N N . THR A 1 227 ? -45.207 -2.205 154.034 1.00 30.49 210 THR A N 1
ATOM 1615 C CA . THR A 1 227 ? -44.276 -1.081 153.998 1.00 22.11 210 THR A CA 1
ATOM 1616 C C . THR A 1 227 ? -43.039 -1.408 153.169 1.00 30.24 210 THR A C 1
ATOM 1617 O O . THR A 1 227 ? -42.654 -0.621 152.290 1.00 49.99 210 THR A O 1
ATOM 1621 N N . LEU A 1 228 ? -42.447 -2.597 153.382 1.00 31.00 211 LEU A N 1
ATOM 1622 C CA . LEU A 1 228 ? -41.274 -2.990 152.595 1.00 33.43 211 LEU A CA 1
ATOM 1623 C C . LEU A 1 228 ? -41.624 -3.220 151.125 1.00 53.94 211 LEU A C 1
ATOM 1624 O O . LEU A 1 228 ? -40.921 -2.717 150.243 1.00 72.94 211 LEU A O 1
ATOM 1629 N N . ILE A 1 229 ? -42.735 -3.913 150.850 1.00 52.37 212 ILE A N 1
ATOM 1630 C CA . ILE A 1 229 ? -43.148 -4.228 149.484 1.00 42.09 212 ILE A CA 1
ATOM 1631 C C . ILE A 1 229 ? -43.582 -2.968 148.732 1.00 41.79 212 ILE A C 1
ATOM 1632 O O . ILE A 1 229 ? -43.279 -2.811 147.543 1.00 59.73 212 ILE A O 1
ATOM 1637 N N . ALA A 1 230 ? -44.208 -2.015 149.430 1.00 29.47 213 ALA A N 1
ATOM 1638 C CA . ALA A 1 230 ? -44.571 -0.726 148.842 1.00 24.19 213 ALA A CA 1
ATOM 1639 C C . ALA A 1 230 ? -43.341 0.082 148.479 1.00 30.54 213 ALA A C 1
ATOM 1640 O O . ALA A 1 230 ? -43.281 0.687 147.399 1.00 54.62 213 ALA A O 1
ATOM 1642 N N . TRP A 1 231 ? -42.336 0.077 149.364 1.00 20.56 214 TRP A N 1
ATOM 1643 C CA . TRP A 1 231 ? -41.081 0.743 149.053 1.00 31.23 214 TRP A CA 1
ATOM 1644 C C . TRP A 1 231 ? -40.303 0.017 147.962 1.00 52.07 214 TRP A C 1
ATOM 1645 O O . TRP A 1 231 ? -39.562 0.656 147.211 1.00 69.64 214 TRP A O 1
ATOM 1656 N N . GLY A 1 232 ? -40.420 -1.308 147.882 1.00 42.54 215 GLY A N 1
ATOM 1657 C CA . GLY A 1 232 ? -39.756 -2.048 146.821 1.00 28.40 215 GLY A CA 1
ATOM 1658 C C . GLY A 1 232 ? -40.346 -1.763 145.459 1.00 37.03 215 GLY A C 1
ATOM 1659 O O . GLY A 1 232 ? -39.613 -1.633 144.469 1.00 56.51 215 GLY A O 1
ATOM 1660 N N . PHE A 1 233 ? -41.670 -1.593 145.407 1.00 39.97 216 PHE A N 1
ATOM 1661 C CA . PHE A 1 233 ? -42.326 -1.196 144.169 1.00 32.05 216 PHE A CA 1
ATOM 1662 C C . PHE A 1 233 ? -41.993 0.255 143.815 1.00 41.10 216 PHE A C 1
ATOM 1663 O O . PHE A 1 233 ? -41.777 0.577 142.638 1.00 54.01 216 PHE A O 1
ATOM 1671 N N . LEU A 1 234 ? -41.882 1.130 144.828 1.00 44.99 217 LEU A N 1
ATOM 1672 C CA . LEU A 1 234 ? -41.395 2.498 144.610 1.00 38.78 217 LEU A CA 1
ATOM 1673 C C . LEU A 1 234 ? -39.952 2.552 144.108 1.00 29.94 217 LEU A C 1
ATOM 1674 O O . LEU A 1 234 ? -39.644 3.341 143.202 1.00 45.00 217 LEU A O 1
ATOM 1679 N N . THR A 1 235 ? -39.045 1.755 144.691 1.00 25.00 218 THR A N 1
ATOM 1680 C CA . THR A 1 235 ? -37.644 1.829 144.277 1.00 26.62 218 THR A CA 1
ATOM 1681 C C . THR A 1 235 ? -37.449 1.223 142.889 1.00 41.94 218 THR A C 1
ATOM 1682 O O . THR A 1 235 ? -36.676 1.758 142.083 1.00 66.41 218 THR A O 1
ATOM 1686 N N . ALA A 1 236 ? -38.170 0.133 142.575 1.00 42.06 219 ALA A N 1
ATOM 1687 C CA . ALA A 1 236 ? -38.129 -0.429 141.230 1.00 33.74 219 ALA A CA 1
ATOM 1688 C C . ALA A 1 236 ? -38.734 0.520 140.194 1.00 30.79 219 ALA A C 1
ATOM 1689 O O . ALA A 1 236 ? -38.247 0.603 139.062 1.00 36.90 219 ALA A O 1
ATOM 1691 N N . GLY A 1 237 ? -39.773 1.272 140.584 1.00 30.93 220 GLY A N 1
ATOM 1692 C CA . GLY A 1 237 ? -40.314 2.302 139.708 1.00 42.95 220 GLY A CA 1
ATOM 1693 C C . GLY A 1 237 ? -39.349 3.445 139.430 1.00 51.68 220 GLY A C 1
ATOM 1694 O O . GLY A 1 237 ? -39.234 3.902 138.289 1.00 59.01 220 GLY A O 1
ATOM 1695 N N . LYS A 1 238 ? -38.657 3.937 140.468 1.00 44.82 221 LYS A N 1
ATOM 1696 C CA . LYS A 1 238 ? -37.723 5.049 140.263 1.00 40.11 221 LYS A CA 1
ATOM 1697 C C . LYS A 1 238 ? -36.491 4.630 139.460 1.00 48.12 221 LYS A C 1
ATOM 1698 O O . LYS A 1 238 ? -36.069 5.349 138.540 1.00 62.59 221 LYS A O 1
ATOM 1704 N N . VAL A 1 239 ? -35.914 3.461 139.778 1.00 42.24 222 VAL A N 1
ATOM 1705 C CA . VAL A 1 239 ? -34.784 2.942 139.000 1.00 29.62 222 VAL A CA 1
ATOM 1706 C C . VAL A 1 239 ? -35.203 2.600 137.560 1.00 39.98 222 VAL A C 1
ATOM 1707 O O . VAL A 1 239 ? -34.461 2.883 136.603 1.00 54.08 222 VAL A O 1
ATOM 1711 N N . ALA A 1 240 ? -36.426 2.087 137.374 1.00 36.44 223 ALA A N 1
ATOM 1712 C CA . ALA A 1 240 ? -36.923 1.761 136.043 1.00 30.68 223 ALA A CA 1
ATOM 1713 C C . ALA A 1 240 ? -37.193 3.014 135.213 1.00 42.16 223 ALA A C 1
ATOM 1714 O O . ALA A 1 240 ? -36.910 3.032 134.009 1.00 43.52 223 ALA A O 1
ATOM 1716 N N . GLY A 1 241 ? -37.727 4.069 135.843 1.00 49.97 224 GLY A N 1
ATOM 1717 C CA . GLY A 1 241 ? -37.894 5.345 135.159 1.00 60.96 224 GLY A CA 1
ATOM 1718 C C . GLY A 1 241 ? -36.579 5.991 134.771 1.00 61.66 224 GLY A C 1
ATOM 1719 O O . GLY A 1 241 ? -36.470 6.590 133.694 1.00 66.59 224 GLY A O 1
ATOM 1720 N N . MET A 1 242 ? -35.560 5.852 135.633 1.00 50.09 225 MET A N 1
ATOM 1721 C CA . MET A 1 242 ? -34.195 6.266 135.302 1.00 46.14 225 MET A CA 1
ATOM 1722 C C . MET A 1 242 ? -33.643 5.551 134.069 1.00 46.44 225 MET A C 1
ATOM 1723 O O . MET A 1 242 ? -33.131 6.207 133.143 1.00 53.45 225 MET A O 1
ATOM 1728 N N . TRP A 1 243 ? -33.760 4.210 134.046 1.00 49.58 226 TRP A N 1
ATOM 1729 C CA . TRP A 1 243 ? -33.252 3.403 132.933 1.00 43.96 226 TRP A CA 1
ATOM 1730 C C . TRP A 1 243 ? -33.978 3.729 131.638 1.00 38.39 226 TRP A C 1
ATOM 1731 O O . TRP A 1 243 ? -33.360 3.797 130.566 1.00 41.20 226 TRP A O 1
ATOM 1742 N N . TRP A 1 244 ? -35.289 3.934 131.732 1.00 33.21 227 TRP A N 1
ATOM 1743 C CA . TRP A 1 244 ? -36.099 4.178 130.550 1.00 45.73 227 TRP A CA 1
ATOM 1744 C C . TRP A 1 244 ? -35.833 5.567 129.980 1.00 49.37 227 TRP A C 1
ATOM 1745 O O . TRP A 1 244 ? -35.730 5.727 128.756 1.00 53.70 227 TRP A O 1
ATOM 1756 N N . SER A 1 245 ? -35.674 6.564 130.854 1.00 45.16 228 SER A N 1
ATOM 1757 C CA . SER A 1 245 ? -35.358 7.918 130.415 1.00 37.04 228 SER A CA 1
ATOM 1758 C C . SER A 1 245 ? -33.961 7.997 129.808 1.00 36.51 228 SER A C 1
ATOM 1759 O O . SER A 1 245 ? -33.716 8.797 128.896 1.00 41.39 228 SER A O 1
ATOM 1762 N N . TYR A 1 246 ? -33.023 7.177 130.296 1.00 37.26 229 TYR A N 1
ATOM 1763 C CA . TYR A 1 246 ? -31.702 7.177 129.670 1.00 40.78 229 TYR A CA 1
ATOM 1764 C C . TYR A 1 246 ? -31.719 6.431 128.334 1.00 51.68 229 TYR A C 1
ATOM 1765 O O . TYR A 1 246 ? -31.404 7.014 127.290 1.00 65.08 229 TYR A O 1
ATOM 1774 N N . GLU A 1 247 ? -32.110 5.148 128.331 1.00 41.39 230 GLU A N 1
ATOM 1775 C CA . GLU A 1 247 ? -31.859 4.304 127.169 1.00 37.34 230 GLU A CA 1
ATOM 1776 C C . GLU A 1 247 ? -33.001 4.297 126.149 1.00 41.79 230 GLU A C 1
ATOM 1777 O O . GLU A 1 247 ? -32.735 4.152 124.952 1.00 53.34 230 GLU A O 1
ATOM 1783 N N . VAL A 1 248 ? -34.263 4.464 126.536 1.00 38.83 231 VAL A N 1
ATOM 1784 C CA . VAL A 1 248 ? -35.331 4.328 125.553 1.00 35.47 231 VAL A CA 1
ATOM 1785 C C . VAL A 1 248 ? -36.019 5.644 125.210 1.00 40.40 231 VAL A C 1
ATOM 1786 O O . VAL A 1 248 ? -36.259 5.903 124.017 1.00 55.82 231 VAL A O 1
ATOM 1790 N N . LEU A 1 249 ? -36.302 6.524 126.174 1.00 41.69 232 LEU A N 1
ATOM 1791 C CA . LEU A 1 249 ? -36.777 7.849 125.800 1.00 49.30 232 LEU A CA 1
ATOM 1792 C C . LEU A 1 249 ? -35.639 8.691 125.255 1.00 44.39 232 LEU A C 1
ATOM 1793 O O . LEU A 1 249 ? -35.879 9.566 124.416 1.00 42.86 232 LEU A O 1
ATOM 1798 N N . GLY A 1 250 ? -34.414 8.393 125.681 1.00 46.86 233 GLY A N 1
ATOM 1799 C CA . GLY A 1 250 ? -33.197 8.777 125.000 1.00 59.02 233 GLY A CA 1
ATOM 1800 C C . GLY A 1 250 ? -32.913 10.255 124.866 1.00 76.63 233 GLY A C 1
ATOM 1801 O O . GLY A 1 250 ? -32.491 10.710 123.800 1.00 85.34 233 GLY A O 1
ATOM 1802 N N . TRP A 1 251 ? -33.114 11.014 125.937 1.00 76.03 234 TRP A N 1
ATOM 1803 C CA . TRP A 1 251 ? -32.636 12.386 125.987 1.00 90.54 234 TRP A CA 1
ATOM 1804 C C . TRP A 1 251 ? -31.366 12.471 126.823 1.00 79.12 234 TRP A C 1
ATOM 1805 O O . TRP A 1 251 ? -31.112 13.471 127.500 1.00 80.47 234 TRP A O 1
ATOM 1816 N N . GLY A 1 252 ? -30.572 11.404 126.747 1.00 74.42 235 GLY A N 1
ATOM 1817 C CA . GLY A 1 252 ? -29.196 11.375 127.241 1.00 64.86 235 GLY A CA 1
ATOM 1818 C C . GLY A 1 252 ? -29.020 11.625 128.720 1.00 57.29 235 GLY A C 1
ATOM 1819 O O . GLY A 1 252 ? -28.048 12.267 129.124 1.00 63.52 235 GLY A O 1
ATOM 1820 N N . GLY A 1 253 ? -29.930 11.128 129.541 1.00 62.12 236 GLY A N 1
ATOM 1821 C CA . GLY A 1 253 ? -29.809 11.376 130.962 1.00 53.43 236 GLY A CA 1
ATOM 1822 C C . GLY A 1 253 ? -30.758 10.497 131.735 1.00 47.14 236 GLY A C 1
ATOM 1823 O O . GLY A 1 253 ? -31.843 10.181 131.242 1.00 55.30 236 GLY A O 1
ATOM 1824 N N . TYR A 1 254 ? -30.387 10.112 132.952 1.00 41.19 237 TYR A N 1
ATOM 1825 C CA . TYR A 1 254 ? -31.220 9.224 133.743 1.00 37.09 237 TYR A CA 1
ATOM 1826 C C . TYR A 1 254 ? -32.192 9.984 134.629 1.00 32.00 237 TYR A C 1
ATOM 1827 O O . TYR A 1 254 ? -33.206 9.417 135.045 1.00 47.47 237 TYR A O 1
ATOM 1836 N N . TRP A 1 255 ? -31.960 11.273 134.857 1.00 25.39 238 TRP A N 1
ATOM 1837 C CA . TRP A 1 255 ? -32.710 12.008 135.861 1.00 32.94 238 TRP A CA 1
ATOM 1838 C C . TRP A 1 255 ? -33.166 13.333 135.283 1.00 52.00 238 TRP A C 1
ATOM 1839 O O . TRP A 1 255 ? -32.411 14.006 134.580 1.00 73.46 238 TRP A O 1
ATOM 1850 N N . ALA A 1 256 ? -34.401 13.705 135.586 1.00 48.44 239 ALA A N 1
ATOM 1851 C CA . ALA A 1 256 ? -34.926 15.014 135.243 1.00 52.67 239 ALA A CA 1
ATOM 1852 C C . ALA A 1 256 ? -35.416 15.687 136.514 1.00 50.63 239 ALA A C 1
ATOM 1853 O O . ALA A 1 256 ? -36.020 15.040 137.376 1.00 55.89 239 ALA A O 1
ATOM 1855 N N . TRP A 1 257 ? -35.140 16.983 136.637 1.00 55.40 240 TRP A N 1
ATOM 1856 C CA . TRP A 1 257 ? -35.538 17.755 137.803 1.00 61.78 240 TRP A CA 1
ATOM 1857 C C . TRP A 1 257 ? -36.780 18.603 137.541 1.00 68.40 240 TRP A C 1
ATOM 1858 O O . TRP A 1 257 ? -37.066 19.526 138.313 1.00 66.22 240 TRP A O 1
ATOM 1869 N N . ASP A 1 258 ? -37.525 18.297 136.480 1.00 67.07 241 ASP A N 1
ATOM 1870 C CA . ASP A 1 258 ? -38.737 19.026 136.128 1.00 72.10 241 ASP A CA 1
ATOM 1871 C C . ASP A 1 258 ? -39.837 18.643 137.130 1.00 73.17 241 ASP A C 1
ATOM 1872 O O . ASP A 1 258 ? -39.717 17.607 137.790 1.00 74.39 241 ASP A O 1
ATOM 1877 N N . PRO A 1 259 ? -40.909 19.456 137.291 1.00 76.01 242 PRO A N 1
ATOM 1878 C CA . PRO A 1 259 ? -41.873 19.194 138.390 1.00 69.98 242 PRO A CA 1
ATOM 1879 C C . PRO A 1 259 ? -42.683 17.904 138.281 1.00 66.90 242 PRO A C 1
ATOM 1880 O O . PRO A 1 259 ? -43.347 17.531 139.257 1.00 69.75 242 PRO A O 1
ATOM 1884 N N . VAL A 1 260 ? -42.660 17.222 137.139 1.00 64.40 243 VAL A N 1
ATOM 1885 C CA . VAL A 1 260 ? -43.328 15.932 137.026 1.00 57.08 243 VAL A CA 1
ATOM 1886 C C . VAL A 1 260 ? -42.444 14.825 137.591 1.00 57.34 243 VAL A C 1
ATOM 1887 O O . VAL A 1 260 ? -42.920 13.934 138.307 1.00 51.81 243 VAL A O 1
ATOM 1891 N N . GLU A 1 261 ? -41.137 14.898 137.327 1.00 58.34 244 GLU A N 1
ATOM 1892 C CA . GLU A 1 261 ? -40.249 13.758 137.536 1.00 59.46 244 GLU A CA 1
ATOM 1893 C C . GLU A 1 261 ? -39.774 13.628 138.974 1.00 69.17 244 GLU A C 1
ATOM 1894 O O . GLU A 1 261 ? -39.816 12.532 139.547 1.00 76.39 244 GLU A O 1
ATOM 1900 N N . ASN A 1 262 ? -39.313 14.727 139.578 1.00 70.78 245 ASN A N 1
ATOM 1901 C CA . ASN A 1 262 ? -38.845 14.669 140.961 1.00 62.09 245 ASN A CA 1
ATOM 1902 C C . ASN A 1 262 ? -40.004 14.546 141.949 1.00 66.05 245 ASN A C 1
ATOM 1903 O O . ASN A 1 262 ? -39.787 14.240 143.124 1.00 78.93 245 ASN A O 1
ATOM 1908 N N . ALA A 1 263 ? -41.234 14.797 141.482 1.00 57.23 246 ALA A N 1
ATOM 1909 C CA . ALA A 1 263 ? -42.448 14.517 142.244 1.00 55.02 246 ALA A CA 1
ATOM 1910 C C . ALA A 1 263 ? -42.671 13.027 142.491 1.00 58.04 246 ALA A C 1
ATOM 1911 O O . ALA A 1 263 ? -43.519 12.671 143.310 1.00 58.62 246 ALA A O 1
ATOM 1913 N N . SER A 1 264 ? -42.031 12.149 141.723 1.00 52.43 247 SER A N 1
ATOM 1914 C CA . SER A 1 264 ? -41.946 10.740 142.087 1.00 51.29 247 SER A CA 1
ATOM 1915 C C . SER A 1 264 ? -40.674 10.412 142.857 1.00 49.96 247 SER A C 1
ATOM 1916 O O . SER A 1 264 ? -40.427 9.239 143.153 1.00 63.26 247 SER A O 1
ATOM 1919 N N . PHE A 1 265 ? -39.862 11.419 143.170 1.00 40.50 248 PHE A N 1
ATOM 1920 C CA . PHE A 1 265 ? -38.691 11.290 144.026 1.00 44.81 248 PHE A CA 1
ATOM 1921 C C . PHE A 1 265 ? -39.009 11.631 145.480 1.00 53.36 248 PHE A C 1
ATOM 1922 O O . PHE A 1 265 ? -38.482 10.969 146.379 1.00 67.45 248 PHE A O 1
ATOM 1930 N N . ILE A 1 266 ? -39.841 12.650 145.722 1.00 45.21 249 ILE A N 1
ATOM 1931 C CA . ILE A 1 266 ? -40.420 12.962 147.041 1.00 46.23 249 ILE A CA 1
ATOM 1932 C C . ILE A 1 266 ? -41.064 11.769 147.767 1.00 52.60 249 ILE A C 1
ATOM 1933 O O . ILE A 1 266 ? -40.711 11.576 148.942 1.00 76.88 249 ILE A O 1
ATOM 1938 N N . PRO A 1 267 ? -41.963 10.934 147.177 1.00 32.45 250 PRO A N 1
ATOM 1939 C CA . PRO A 1 267 ? -42.517 9.811 147.975 1.00 23.77 250 PRO A CA 1
ATOM 1940 C C . PRO A 1 267 ? -41.495 8.741 148.320 1.00 33.93 250 PRO A C 1
ATOM 1941 O O . PRO A 1 267 ? -41.459 8.284 149.477 1.00 42.54 250 PRO A O 1
ATOM 1945 N N . TRP A 1 268 ? -40.647 8.369 147.342 1.00 24.98 251 TRP A N 1
ATOM 1946 C CA . TRP A 1 268 ? -39.589 7.377 147.524 1.00 34.19 251 TRP A CA 1
ATOM 1947 C C . TRP A 1 268 ? -38.631 7.751 148.649 1.00 49.40 251 TRP A C 1
ATOM 1948 O O . TRP A 1 268 ? -38.132 6.866 149.362 1.00 66.87 251 TRP A O 1
ATOM 1959 N N . LEU A 1 269 ? -38.347 9.046 148.804 1.00 46.50 252 LEU A N 1
ATOM 1960 C CA . LEU A 1 269 ? -37.534 9.520 149.920 1.00 34.84 252 LEU A CA 1
ATOM 1961 C C . LEU A 1 269 ? -38.219 9.246 151.260 1.00 46.22 252 LEU A C 1
ATOM 1962 O O . LEU A 1 269 ? -37.624 8.646 152.168 1.00 65.55 252 LEU A O 1
ATOM 1967 N N . LEU A 1 270 ? -39.499 9.625 151.373 1.00 40.49 253 LEU A N 1
ATOM 1968 C CA . LEU A 1 270 ? -40.193 9.553 152.659 1.00 39.80 253 LEU A CA 1
ATOM 1969 C C . LEU A 1 270 ? -40.494 8.109 153.030 1.00 48.91 253 LEU A C 1
ATOM 1970 O O . LEU A 1 270 ? -40.288 7.699 154.182 1.00 50.93 253 LEU A O 1
ATOM 1975 N N . ALA A 1 271 ? -40.875 7.304 152.028 1.00 43.22 254 ALA A N 1
ATOM 1976 C CA . ALA A 1 271 ? -41.045 5.867 152.217 1.00 34.40 254 ALA A CA 1
ATOM 1977 C C . ALA A 1 271 ? -39.732 5.164 152.548 1.00 45.24 254 ALA A C 1
ATOM 1978 O O . ALA A 1 271 ? -39.756 4.066 153.108 1.00 58.42 254 ALA A O 1
ATOM 1980 N N . THR A 1 272 ? -38.632 5.868 152.428 1.00 38.27 255 THR A N 1
ATOM 1981 C CA . THR A 1 272 ? -37.353 5.293 152.871 1.00 37.66 255 THR A CA 1
ATOM 1982 C C . THR A 1 272 ? -37.146 5.708 154.311 1.00 41.96 255 THR A C 1
ATOM 1983 O O . THR A 1 272 ? -36.808 4.882 155.126 1.00 55.91 255 THR A O 1
ATOM 1987 N N . ALA A 1 273 ? -37.391 6.960 154.622 1.00 35.04 256 ALA A N 1
ATOM 1988 C CA . ALA A 1 273 ? -37.211 7.400 156.009 1.00 30.77 256 ALA A CA 1
ATOM 1989 C C . ALA A 1 273 ? -38.180 6.625 156.883 1.00 42.77 256 ALA A C 1
ATOM 1990 O O . ALA A 1 273 ? -37.830 6.138 157.935 1.00 45.68 256 ALA A O 1
ATOM 1992 N N . PHE A 1 274 ? -39.374 6.464 156.373 1.00 39.58 257 PHE A N 1
ATOM 1993 C CA . PHE A 1 274 ? -40.413 5.739 157.121 1.00 38.65 257 PHE A CA 1
ATOM 1994 C C . PHE A 1 274 ? -39.992 4.297 157.322 1.00 43.72 257 PHE A C 1
ATOM 1995 O O . PHE A 1 274 ? -40.130 3.823 158.382 1.00 55.12 257 PHE A O 1
ATOM 2003 N N . LEU A 1 275 ? -39.390 3.670 156.333 1.00 41.41 258 LEU A N 1
ATOM 2004 C CA . LEU A 1 275 ? -38.972 2.264 156.459 1.00 39.30 258 LEU A CA 1
ATOM 2005 C C . LEU A 1 275 ? -37.999 2.112 157.634 1.00 54.14 258 LEU A C 1
ATOM 2006 O O . LEU A 1 275 ? -38.159 1.219 158.435 1.00 63.31 258 LEU A O 1
ATOM 2011 N N . HIS A 1 276 ? -37.011 2.983 157.694 1.00 53.47 259 HIS A N 1
ATOM 2012 C CA . HIS A 1 276 ? -36.029 2.980 158.790 1.00 53.09 259 HIS A CA 1
ATOM 2013 C C . HIS A 1 276 ? -36.705 3.288 160.130 1.00 61.79 259 HIS A C 1
ATOM 2014 O O . HIS A 1 276 ? -36.340 2.649 161.065 1.00 73.07 259 HIS A O 1
ATOM 2021 N N . THR A 1 277 ? -37.625 4.246 160.241 1.00 53.53 260 THR A N 1
ATOM 2022 C CA . THR A 1 277 ? -38.250 4.525 161.538 1.00 43.17 260 THR A CA 1
ATOM 2023 C C . THR A 1 277 ? -39.144 3.349 161.933 1.00 31.41 260 THR A C 1
ATOM 2024 O O . THR A 1 277 ? -39.242 3.073 163.106 1.00 30.74 260 THR A O 1
ATOM 2028 N N . ALA A 1 278 ? -39.811 2.716 160.970 1.00 30.05 261 ALA A N 1
ATOM 2029 C CA . ALA A 1 278 ? -40.682 1.580 161.287 1.00 31.19 261 ALA A CA 1
ATOM 2030 C C . ALA A 1 278 ? -39.798 0.482 161.800 1.00 43.25 261 ALA A C 1
ATOM 2031 O O . ALA A 1 278 ? -40.117 -0.053 162.789 1.00 62.30 261 ALA A O 1
ATOM 2033 N N . PHE A 1 279 ? -38.662 0.258 161.183 1.00 38.10 262 PHE A N 1
ATOM 2034 C CA . PHE A 1 279 ? -37.758 -0.763 161.711 1.00 39.09 262 PHE A CA 1
ATOM 2035 C C . PHE A 1 279 ? -37.339 -0.432 163.143 1.00 49.84 262 PHE A C 1
ATOM 2036 O O . PHE A 1 279 ? -37.315 -1.321 163.950 1.00 61.77 262 PHE A O 1
ATOM 2044 N N . VAL A 1 280 ? -37.041 0.816 163.463 1.00 49.56 263 VAL A N 1
ATOM 2045 C CA . VAL A 1 280 ? -36.587 1.122 164.842 1.00 45.33 263 VAL A CA 1
ATOM 2046 C C . VAL A 1 280 ? -37.663 0.752 165.841 1.00 51.45 263 VAL A C 1
ATOM 2047 O O . VAL A 1 280 ? -37.358 0.063 166.772 1.00 57.28 263 VAL A O 1
ATOM 2051 N N . GLN A 1 281 ? -38.884 1.197 165.633 1.00 49.46 264 GLN A N 1
ATOM 2052 C CA . GLN A 1 281 ? -39.878 0.893 166.655 1.00 50.98 264 GLN A CA 1
ATOM 2053 C C . GLN A 1 281 ? -40.254 -0.585 166.605 1.00 68.64 264 GLN A C 1
ATOM 2054 O O . GLN A 1 281 ? -40.488 -1.191 167.664 1.00 87.18 264 GLN A O 1
ATOM 2060 N N . GLN A 1 282 ? -40.143 -1.205 165.397 1.00 57.96 265 GLN A N 1
ATOM 2061 C CA . GLN A 1 282 ? -40.271 -2.657 165.204 1.00 55.43 265 GLN A CA 1
ATOM 2062 C C . GLN A 1 282 ? -39.289 -3.407 166.082 1.00 64.71 265 GLN A C 1
ATOM 2063 O O . GLN A 1 282 ? -39.593 -4.482 166.608 1.00 76.89 265 GLN A O 1
ATOM 2069 N N . THR A 1 283 ? -38.108 -2.832 166.264 1.00 57.48 266 THR A N 1
ATOM 2070 C CA . THR A 1 283 ? -37.134 -3.444 167.139 1.00 53.03 266 THR A CA 1
ATOM 2071 C C . THR A 1 283 ? -36.971 -2.728 168.479 1.00 62.12 266 THR A C 1
ATOM 2072 O O . THR A 1 283 ? -36.256 -3.250 169.344 1.00 76.55 266 THR A O 1
ATOM 2076 N N . ARG A 1 284 ? -37.564 -1.538 168.695 1.00 54.88 267 ARG A N 1
ATOM 2077 C CA . ARG A 1 284 ? -37.216 -0.829 169.931 1.00 60.61 267 ARG A CA 1
ATOM 2078 C C . ARG A 1 284 ? -38.345 -0.022 170.565 1.00 60.36 267 ARG A C 1
ATOM 2079 O O . ARG A 1 284 ? -38.188 0.434 171.705 1.00 57.33 267 ARG A O 1
ATOM 2087 N N . GLY A 1 285 ? -39.476 0.150 169.889 1.00 61.06 268 GLY A N 1
ATOM 2088 C CA . GLY A 1 285 ? -40.499 1.065 170.377 1.00 68.07 268 GLY A CA 1
ATOM 2089 C C . GLY A 1 285 ? -40.101 2.527 170.389 1.00 68.40 268 GLY A C 1
ATOM 2090 O O . GLY A 1 285 ? -40.397 3.231 171.361 1.00 70.68 268 GLY A O 1
ATOM 2091 N N . ALA A 1 286 ? -39.411 3.000 169.351 1.00 68.66 269 ALA A N 1
ATOM 2092 C CA . ALA A 1 286 ? -38.938 4.375 169.310 1.00 67.26 269 ALA A CA 1
ATOM 2093 C C . ALA A 1 286 ? -39.277 5.059 167.989 1.00 58.76 269 ALA A C 1
ATOM 2094 O O . ALA A 1 286 ? -39.248 4.454 166.914 1.00 54.54 269 ALA A O 1
ATOM 2096 N N . PHE A 1 287 ? -39.490 6.368 168.107 1.00 53.60 270 PHE A N 1
ATOM 2097 C CA . PHE A 1 287 ? -40.073 7.268 167.103 1.00 49.97 270 PHE A CA 1
ATOM 2098 C C . PHE A 1 287 ? -41.380 6.693 166.562 1.00 53.63 270 PHE A C 1
ATOM 2099 O O . PHE A 1 287 ? -41.497 6.381 165.377 1.00 62.46 270 PHE A O 1
ATOM 2107 N N . LYS A 1 288 ? -42.370 6.553 167.438 1.00 47.96 271 LYS A N 1
ATOM 2108 C CA . LYS A 1 288 ? -43.709 6.307 166.921 1.00 37.88 271 LYS A CA 1
ATOM 2109 C C . LYS A 1 288 ? -44.350 7.589 166.424 1.00 42.75 271 LYS A C 1
ATOM 2110 O O . LYS A 1 288 ? -45.150 7.542 165.476 1.00 62.71 271 LYS A O 1
ATOM 2116 N N . THR A 1 289 ? -43.921 8.730 166.983 1.00 34.61 272 THR A N 1
ATOM 2117 C CA . THR A 1 289 ? -44.293 10.063 166.510 1.00 41.35 272 THR A CA 1
ATOM 2118 C C . THR A 1 289 ? -43.825 10.293 165.075 1.00 49.08 272 THR A C 1
ATOM 2119 O O . THR A 1 289 ? -44.621 10.659 164.192 1.00 65.99 272 THR A O 1
ATOM 2123 N N . TRP A 1 290 ? -42.545 10.015 164.820 1.00 33.18 273 TRP A N 1
ATOM 2124 C CA . TRP A 1 290 ? -41.993 10.195 163.484 1.00 29.98 273 TRP A CA 1
ATOM 2125 C C . TRP A 1 290 ? -42.502 9.141 162.525 1.00 44.28 273 TRP A C 1
ATOM 2126 O O . TRP A 1 290 ? -42.559 9.388 161.321 1.00 65.57 273 TRP A O 1
ATOM 2137 N N . ASN A 1 291 ? -42.904 7.979 163.045 1.00 40.71 274 ASN A N 1
ATOM 2138 C CA . ASN A 1 291 ? -43.448 6.944 162.184 1.00 28.72 274 ASN A CA 1
ATOM 2139 C C . ASN A 1 291 ? -44.824 7.307 161.678 1.00 35.67 274 ASN A C 1
ATOM 2140 O O . ASN A 1 291 ? -45.091 7.131 160.484 1.00 59.29 274 ASN A O 1
ATOM 2145 N N . PHE A 1 292 ? -45.679 7.837 162.568 1.00 31.00 275 PHE A N 1
ATOM 2146 C CA . PHE A 1 292 ? -46.992 8.351 162.184 1.00 32.53 275 PHE A CA 1
ATOM 2147 C C . PHE A 1 292 ? -46.853 9.492 161.178 1.00 34.69 275 PHE A C 1
ATOM 2148 O O . PHE A 1 292 ? -47.534 9.498 160.133 1.00 37.55 275 PHE A O 1
ATOM 2156 N N . ALA A 1 293 ? -45.918 10.424 161.455 1.00 25.94 276 ALA A N 1
ATOM 2157 C CA . ALA A 1 293 ? -45.631 11.536 160.546 1.00 22.77 276 ALA A CA 1
ATOM 2158 C C . ALA A 1 293 ? -45.153 11.046 159.180 1.00 28.98 276 ALA A C 1
ATOM 2159 O O . ALA A 1 293 ? -45.655 11.492 158.139 1.00 39.25 276 ALA A O 1
ATOM 2161 N N . PHE A 1 294 ? -44.228 10.080 159.168 1.00 30.71 277 PHE A N 1
ATOM 2162 C CA . PHE A 1 294 ? -43.628 9.641 157.918 1.00 26.25 277 PHE A CA 1
ATOM 2163 C C . PHE A 1 294 ? -44.590 8.806 157.085 1.00 29.48 277 PHE A C 1
ATOM 2164 O O . PHE A 1 294 ? -44.571 8.909 155.857 1.00 37.34 277 PHE A O 1
ATOM 2172 N N . VAL A 1 295 ? -45.440 7.985 157.713 1.00 24.61 278 VAL A N 1
ATOM 2173 C CA . VAL A 1 295 ? -46.368 7.190 156.907 1.00 35.21 278 VAL A CA 1
ATOM 2174 C C . VAL A 1 295 ? -47.485 8.072 156.346 1.00 50.20 278 VAL A C 1
ATOM 2175 O O . VAL A 1 295 ? -47.921 7.867 155.204 1.00 63.12 278 VAL A O 1
ATOM 2179 N N . THR A 1 296 ? -47.889 9.131 157.081 1.00 49.19 279 THR A N 1
ATOM 2180 C CA . THR A 1 296 ? -48.884 10.052 156.527 1.00 45.35 279 THR A CA 1
ATOM 2181 C C . THR A 1 296 ? -48.311 10.857 155.361 1.00 37.51 279 THR A C 1
ATOM 2182 O O . THR A 1 296 ? -48.923 10.920 154.281 1.00 44.97 279 THR A O 1
ATOM 2186 N N . LEU A 1 297 ? -47.097 11.391 155.539 1.00 30.52 280 LEU A N 1
ATOM 2187 C CA . LEU A 1 297 ? -46.459 12.216 154.519 1.00 24.03 280 LEU A CA 1
ATOM 2188 C C . LEU A 1 297 ? -46.076 11.391 153.296 1.00 34.85 280 LEU A C 1
ATOM 2189 O O . LEU A 1 297 ? -46.305 11.818 152.162 1.00 50.88 280 LEU A O 1
ATOM 2194 N N . ALA A 1 298 ? -45.498 10.201 153.516 1.00 33.57 281 ALA A N 1
ATOM 2195 C CA . ALA A 1 298 ? -45.142 9.278 152.441 1.00 22.22 281 ALA A CA 1
ATOM 2196 C C . ALA A 1 298 ? -46.355 8.798 151.659 1.00 27.45 281 ALA A C 1
ATOM 2197 O O . ALA A 1 298 ? -46.299 8.702 150.428 1.00 40.25 281 ALA A O 1
ATOM 2199 N N . PHE A 1 299 ? -47.473 8.525 152.350 1.00 25.71 282 PHE A N 1
ATOM 2200 C CA . PHE A 1 299 ? -48.671 8.034 151.679 1.00 26.31 282 PHE A CA 1
ATOM 2201 C C . PHE A 1 299 ? -49.312 9.104 150.800 1.00 45.94 282 PHE A C 1
ATOM 2202 O O . PHE A 1 299 ? -49.676 8.835 149.646 1.00 69.72 282 PHE A O 1
ATOM 2210 N N . ALA A 1 300 ? -49.509 10.312 151.342 1.00 38.44 283 ALA A N 1
ATOM 2211 C CA . ALA A 1 300 ? -50.096 11.378 150.526 1.00 34.43 283 ALA A CA 1
ATOM 2212 C C . ALA A 1 300 ? -49.135 11.858 149.435 1.00 37.72 283 ALA A C 1
ATOM 2213 O O . ALA A 1 300 ? -49.577 12.288 148.350 1.00 49.48 283 ALA A O 1
ATOM 2215 N N . ALA A 1 301 ? -47.823 11.764 149.695 1.00 25.52 284 ALA A N 1
ATOM 2216 C CA . ALA A 1 301 ? -46.819 12.006 148.669 1.00 50.16 284 ALA A CA 1
ATOM 2217 C C . ALA A 1 301 ? -46.943 11.006 147.533 1.00 60.84 284 ALA A C 1
ATOM 2218 O O . ALA A 1 301 ? -46.876 11.386 146.360 1.00 65.11 284 ALA A O 1
ATOM 2220 N N . THR A 1 302 ? -47.130 9.720 147.870 1.00 66.08 285 THR A N 1
ATOM 2221 C CA . THR A 1 302 ? -47.298 8.687 146.852 1.00 50.91 285 THR A CA 1
ATOM 2222 C C . THR A 1 302 ? -48.598 8.867 146.081 1.00 42.77 285 THR A C 1
ATOM 2223 O O . THR A 1 302 ? -48.646 8.537 144.892 1.00 45.33 285 THR A O 1
ATOM 2227 N N . LEU A 1 303 ? -49.636 9.415 146.730 1.00 33.07 286 LEU A N 1
ATOM 2228 C CA . LEU A 1 303 ? -50.860 9.816 146.029 1.00 35.86 286 LEU A CA 1
ATOM 2229 C C . LEU A 1 303 ? -50.579 10.853 144.948 1.00 53.49 286 LEU A C 1
ATOM 2230 O O . LEU A 1 303 ? -50.900 10.650 143.768 1.00 64.28 286 LEU A O 1
ATOM 2235 N N . LEU A 1 304 ? -49.960 11.971 145.346 1.00 53.16 287 LEU A N 1
ATOM 2236 C CA . LEU A 1 304 ? -49.733 13.058 144.400 1.00 42.11 287 LEU A CA 1
ATOM 2237 C C . LEU A 1 304 ? -48.632 12.723 143.392 1.00 41.33 287 LEU A C 1
ATOM 2238 O O . LEU A 1 304 ? -48.551 13.354 142.332 1.00 44.03 287 LEU A O 1
ATOM 2243 N N . GLY A 1 305 ? -47.778 11.745 143.700 1.00 51.55 288 GLY A N 1
ATOM 2244 C CA . GLY A 1 305 ? -46.828 11.254 142.718 1.00 59.69 288 GLY A CA 1
ATOM 2245 C C . GLY A 1 305 ? -47.442 10.289 141.725 1.00 68.09 288 GLY A C 1
ATOM 2246 O O . GLY A 1 305 ? -47.015 10.233 140.568 1.00 78.09 288 GLY A O 1
ATOM 2247 N N . THR A 1 306 ? -48.434 9.502 142.156 1.00 57.79 289 THR A N 1
ATOM 2248 C CA . THR A 1 306 ? -49.046 8.559 141.229 1.00 56.27 289 THR A CA 1
ATOM 2249 C C . THR A 1 306 ? -50.039 9.263 140.316 1.00 59.18 289 THR A C 1
ATOM 2250 O O . THR A 1 306 ? -50.269 8.819 139.186 1.00 72.47 289 THR A O 1
ATOM 2254 N N . PHE A 1 307 ? -50.652 10.349 140.800 1.00 53.81 290 PHE A N 1
ATOM 2255 C CA . PHE A 1 307 ? -51.532 11.145 139.952 1.00 60.60 290 PHE A CA 1
ATOM 2256 C C . PHE A 1 307 ? -50.753 11.908 138.880 1.00 63.61 290 PHE A C 1
ATOM 2257 O O . PHE A 1 307 ? -51.288 12.147 137.789 1.00 69.50 290 PHE A O 1
ATOM 2265 N N . LEU A 1 308 ? -49.484 12.224 139.125 1.00 64.94 291 LEU A N 1
ATOM 2266 C CA . LEU A 1 308 ? -48.748 13.109 138.233 1.00 56.46 291 LEU A CA 1
ATOM 2267 C C . LEU A 1 308 ? -47.481 12.446 137.702 1.00 69.69 291 LEU A C 1
ATOM 2268 O O . LEU A 1 308 ? -46.439 13.093 137.573 1.00 80.85 291 LEU A O 1
ATOM 2273 N N . THR A 1 309 ? -47.537 11.155 137.374 1.00 71.71 292 THR A N 1
ATOM 2274 C CA . THR A 1 309 ? -46.405 10.546 136.687 1.00 73.89 292 THR A CA 1
ATOM 2275 C C . THR A 1 309 ? -46.462 10.819 135.185 1.00 76.96 292 THR A C 1
ATOM 2276 O O . THR A 1 309 ? -47.276 11.613 134.702 1.00 80.39 292 THR A O 1
ATOM 2280 N N . ARG A 1 310 ? -45.513 10.196 134.474 1.00 69.27 293 ARG A N 1
ATOM 2281 C CA . ARG A 1 310 ? -45.256 10.338 133.043 1.00 73.18 293 ARG A CA 1
ATOM 2282 C C . ARG A 1 310 ? -46.501 10.122 132.192 1.00 81.04 293 ARG A C 1
ATOM 2283 O O . ARG A 1 310 ? -47.031 9.009 132.111 1.00 82.34 293 ARG A O 1
ATOM 2291 N N . SER A 1 311 ? -46.949 11.189 131.541 1.00 78.00 294 SER A N 1
ATOM 2292 C CA . SER A 1 311 ? -48.209 11.175 130.817 1.00 78.46 294 SER A CA 1
ATOM 2293 C C . SER A 1 311 ? -48.007 11.598 129.369 1.00 93.01 294 SER A C 1
ATOM 2294 O O . SER A 1 311 ? -48.088 12.782 129.046 1.00 91.88 294 SER A O 1
ATOM 2297 N N . GLY A 1 323 ? -57.796 19.283 133.775 1.00 78.98 306 GLY A N 1
ATOM 2298 C CA . GLY A 1 323 ? -59.128 19.834 133.941 1.00 73.75 306 GLY A CA 1
ATOM 2299 C C . GLY A 1 323 ? -59.614 19.846 135.383 1.00 73.12 306 GLY A C 1
ATOM 2300 O O . GLY A 1 323 ? -58.915 20.337 136.268 1.00 75.57 306 GLY A O 1
ATOM 2301 N N . PRO A 1 324 ? -60.814 19.327 135.629 1.00 74.99 307 PRO A N 1
ATOM 2302 C CA . PRO A 1 324 ? -61.369 19.331 136.992 1.00 73.55 307 PRO A CA 1
ATOM 2303 C C . PRO A 1 324 ? -61.123 18.070 137.815 1.00 64.02 307 PRO A C 1
ATOM 2304 O O . PRO A 1 324 ? -61.779 17.905 138.847 1.00 59.94 307 PRO A O 1
ATOM 2308 N N . VAL A 1 325 ? -60.207 17.186 137.415 1.00 58.39 308 VAL A N 1
ATOM 2309 C CA . VAL A 1 325 ? -59.882 16.002 138.217 1.00 50.95 308 VAL A CA 1
ATOM 2310 C C . VAL A 1 325 ? -58.775 16.313 139.228 1.00 52.87 308 VAL A C 1
ATOM 2311 O O . VAL A 1 325 ? -58.815 15.852 140.379 1.00 68.71 308 VAL A O 1
ATOM 2315 N N . GLY A 1 326 ? -57.814 17.139 138.811 1.00 47.45 309 GLY A N 1
ATOM 2316 C CA . GLY A 1 326 ? -56.835 17.776 139.670 1.00 51.22 309 GLY A CA 1
ATOM 2317 C C . GLY A 1 326 ? -57.332 18.492 140.923 1.00 57.73 309 GLY A C 1
ATOM 2318 O O . GLY A 1 326 ? -56.703 18.375 141.980 1.00 64.77 309 GLY A O 1
ATOM 2319 N N . PRO A 1 327 ? -58.420 19.289 140.828 1.00 57.04 310 PRO A N 1
ATOM 2320 C CA . PRO A 1 327 ? -59.089 19.759 142.062 1.00 55.57 310 PRO A CA 1
ATOM 2321 C C . PRO A 1 327 ? -59.527 18.656 143.022 1.00 52.18 310 PRO A C 1
ATOM 2322 O O . PRO A 1 327 ? -59.348 18.810 144.240 1.00 52.29 310 PRO A O 1
ATOM 2326 N N . ALA A 1 328 ? -60.059 17.541 142.507 1.00 52.57 311 ALA A N 1
ATOM 2327 C CA . ALA A 1 328 ? -60.489 16.441 143.370 1.00 59.54 311 ALA A CA 1
ATOM 2328 C C . ALA A 1 328 ? -59.299 15.758 144.031 1.00 62.61 311 ALA A C 1
ATOM 2329 O O . ALA A 1 328 ? -59.341 15.429 145.225 1.00 68.49 311 ALA A O 1
ATOM 2331 N N . PHE A 1 329 ? -58.216 15.561 143.271 1.00 54.29 312 PHE A N 1
ATOM 2332 C CA . PHE A 1 329 ? -57.019 14.947 143.840 1.00 51.43 312 PHE A CA 1
ATOM 2333 C C . PHE A 1 329 ? -56.321 15.873 144.831 1.00 58.01 312 PHE A C 1
ATOM 2334 O O . PHE A 1 329 ? -55.754 15.394 145.820 1.00 60.86 312 PHE A O 1
ATOM 2342 N N . LEU A 1 330 ? -56.400 17.194 144.614 1.00 57.87 313 LEU A N 1
ATOM 2343 C CA . LEU A 1 330 ? -55.855 18.152 145.573 1.00 59.09 313 LEU A CA 1
ATOM 2344 C C . LEU A 1 330 ? -56.649 18.142 146.876 1.00 51.69 313 LEU A C 1
ATOM 2345 O O . LEU A 1 330 ? -56.058 18.161 147.965 1.00 44.08 313 LEU A O 1
ATOM 2350 N N . GLY A 1 331 ? -57.985 18.085 146.777 1.00 56.11 314 GLY A N 1
ATOM 2351 C CA . GLY A 1 331 ? -58.816 17.945 147.968 1.00 55.64 314 GLY A CA 1
ATOM 2352 C C . GLY A 1 331 ? -58.597 16.638 148.711 1.00 50.01 314 GLY A C 1
ATOM 2353 O O . GLY A 1 331 ? -58.612 16.604 149.945 1.00 50.88 314 GLY A O 1
ATOM 2354 N N . PHE A 1 332 ? -58.356 15.554 147.968 1.00 42.68 315 PHE A N 1
ATOM 2355 C CA . PHE A 1 332 ? -58.066 14.257 148.577 1.00 41.21 315 PHE A CA 1
ATOM 2356 C C . PHE A 1 332 ? -56.723 14.272 149.310 1.00 48.38 315 PHE A C 1
ATOM 2357 O O . PHE A 1 332 ? -56.607 13.723 150.416 1.00 57.60 315 PHE A O 1
ATOM 2365 N N . PHE A 1 333 ? -55.698 14.887 148.696 1.00 47.43 316 PHE A N 1
ATOM 2366 C CA . PHE A 1 333 ? -54.371 15.035 149.304 1.00 36.82 316 PHE A CA 1
ATOM 2367 C C . PHE A 1 333 ? -54.433 15.852 150.590 1.00 43.45 316 PHE A C 1
ATOM 2368 O O . PHE A 1 333 ? -53.800 15.499 151.601 1.00 51.89 316 PHE A O 1
ATOM 2376 N N . LEU A 1 334 ? -55.151 16.986 150.531 1.00 54.64 317 LEU A N 1
ATOM 2377 C CA . LEU A 1 334 ? -55.368 17.842 151.694 1.00 46.07 317 LEU A CA 1
ATOM 2378 C C . LEU A 1 334 ? -56.081 17.092 152.810 1.00 45.59 317 LEU A C 1
ATOM 2379 O O . LEU A 1 334 ? -55.701 17.213 153.983 1.00 53.19 317 LEU A O 1
ATOM 2384 N N . PHE A 1 335 ? -57.079 16.271 152.446 1.00 38.09 318 PHE A N 1
ATOM 2385 C CA . PHE A 1 335 ? -57.798 15.443 153.413 1.00 44.00 318 PHE A CA 1
ATOM 2386 C C . PHE A 1 335 ? -56.881 14.419 154.079 1.00 45.73 318 PHE A C 1
ATOM 2387 O O . PHE A 1 335 ? -56.918 14.260 155.306 1.00 38.65 318 PHE A O 1
ATOM 2395 N N . ALA A 1 336 ? -56.036 13.745 153.287 1.00 47.97 319 ALA A N 1
ATOM 2396 C CA . ALA A 1 336 ? -55.163 12.684 153.798 1.00 49.88 319 ALA A CA 1
ATOM 2397 C C . ALA A 1 336 ? -54.103 13.221 154.763 1.00 53.39 319 ALA A C 1
ATOM 2398 O O . ALA A 1 336 ? -53.957 12.712 155.893 1.00 62.80 319 ALA A O 1
ATOM 2400 N N . THR A 1 337 ? -53.331 14.232 154.315 1.00 45.15 320 THR A N 1
ATOM 2401 C CA . THR A 1 337 ? -52.337 14.876 155.183 1.00 46.16 320 THR A CA 1
ATOM 2402 C C . THR A 1 337 ? -52.960 15.515 156.421 1.00 62.52 320 THR A C 1
ATOM 2403 O O . THR A 1 337 ? -52.411 15.376 157.528 1.00 75.45 320 THR A O 1
ATOM 2407 N N . GLY A 1 338 ? -54.119 16.176 156.262 1.00 57.91 321 GLY A N 1
ATOM 2408 C CA . GLY A 1 338 ? -54.763 16.822 157.391 1.00 47.06 321 GLY A CA 1
ATOM 2409 C C . GLY A 1 338 ? -55.278 15.832 158.413 1.00 45.93 321 GLY A C 1
ATOM 2410 O O . GLY A 1 338 ? -55.146 16.051 159.614 1.00 57.80 321 GLY A O 1
ATOM 2411 N N . LEU A 1 339 ? -55.810 14.698 157.944 1.00 39.28 322 LEU A N 1
ATO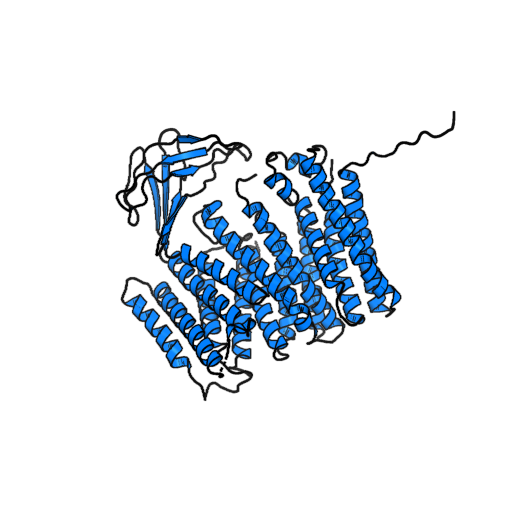M 2412 C CA . LEU A 1 339 ? -56.346 13.681 158.845 1.00 32.78 322 LEU A CA 1
ATOM 2413 C C . LEU A 1 339 ? -55.247 12.997 159.653 1.00 44.07 322 LEU A C 1
ATOM 2414 O O . LEU A 1 339 ? -55.344 12.924 160.893 1.00 65.93 322 LEU A O 1
ATOM 2419 N N . GLY A 1 340 ? -54.185 12.533 158.975 1.00 43.17 323 GLY A N 1
ATOM 2420 C CA . GLY A 1 340 ? -53.104 11.855 159.684 1.00 45.25 323 GLY A CA 1
ATOM 2421 C C . GLY A 1 340 ? -52.339 12.763 160.634 1.00 47.96 323 GLY A C 1
ATOM 2422 O O . GLY A 1 340 ? -52.087 12.408 161.794 1.00 51.93 323 GLY A O 1
ATOM 2423 N N . LEU A 1 341 ? -52.008 13.977 160.183 1.00 45.91 324 LEU A N 1
ATOM 2424 C CA . LEU A 1 341 ? -51.262 14.863 161.068 1.00 44.06 324 LEU A CA 1
ATOM 2425 C C . LEU A 1 341 ? -52.154 15.554 162.093 1.00 50.61 324 LEU A C 1
ATOM 2426 O O . LEU A 1 341 ? -51.650 15.970 163.136 1.00 54.22 324 LEU A O 1
ATOM 2431 N N . GLY A 1 342 ? -53.472 15.600 161.874 1.00 51.00 325 GLY A N 1
ATOM 2432 C CA . GLY A 1 342 ? -54.367 16.046 162.930 1.00 55.91 325 GLY A CA 1
ATOM 2433 C C . GLY A 1 342 ? -54.480 15.039 164.058 1.00 59.99 325 GLY A C 1
ATOM 2434 O O . GLY A 1 342 ? -54.433 15.405 165.242 1.00 52.73 325 GLY A O 1
ATOM 2435 N N . LEU A 1 343 ? -54.619 13.750 163.712 1.00 65.40 326 LEU A N 1
ATOM 2436 C CA . LEU A 1 343 ? -54.649 12.749 164.775 1.00 54.37 326 LEU A CA 1
ATOM 2437 C C . LEU A 1 343 ? -53.281 12.527 165.419 1.00 58.28 326 LEU A C 1
ATOM 2438 O O . LEU A 1 343 ? -53.230 12.072 166.567 1.00 58.19 326 LEU A O 1
ATOM 2443 N N . LEU A 1 344 ? -52.176 12.860 164.735 1.00 48.87 327 LEU A N 1
ATOM 2444 C CA . LEU A 1 344 ? -50.891 12.889 165.440 1.00 55.48 327 LEU A CA 1
ATOM 2445 C C . LEU A 1 344 ? -50.751 14.137 166.309 1.00 52.56 327 LEU A C 1
ATOM 2446 O O . LEU A 1 344 ? -50.106 14.095 167.363 1.00 55.42 327 LEU A O 1
ATOM 2451 N N . SER A 1 345 ? -51.358 15.250 165.892 1.00 52.84 328 SER A N 1
ATOM 2452 C CA . SER A 1 345 ? -51.368 16.458 166.708 1.00 60.87 328 SER A CA 1
ATOM 2453 C C . SER A 1 345 ? -52.133 16.258 168.012 1.00 67.64 328 SER A C 1
ATOM 2454 O O . SER A 1 345 ? -51.759 16.823 169.046 1.00 65.82 328 SER A O 1
ATOM 2457 N N . ARG A 1 346 ? -53.198 15.449 167.993 1.00 65.41 329 ARG A N 1
ATOM 2458 C CA . ARG A 1 346 ? -53.890 15.163 169.252 1.00 66.66 329 ARG A CA 1
ATOM 2459 C C . ARG A 1 346 ? -53.188 14.077 170.078 1.00 60.90 329 ARG A C 1
ATOM 2460 O O . ARG A 1 346 ? -53.645 13.741 171.177 1.00 66.59 329 ARG A O 1
ATOM 2468 N N . VAL A 1 347 ? -52.117 13.475 169.558 1.00 50.94 330 VAL A N 1
ATOM 2469 C CA . VAL A 1 347 ? -51.241 12.689 170.438 1.00 49.06 330 VAL A CA 1
ATOM 2470 C C . VAL A 1 347 ? -49.755 12.957 170.192 1.00 60.06 330 VAL A C 1
ATOM 2471 O O . VAL A 1 347 ? -48.983 13.197 171.120 1.00 44.71 330 VAL A O 1
ATOM 2475 N N . HIS A 1 358 ? -29.066 7.615 174.605 1.00 96.41 341 HIS A N 1
ATOM 2476 C CA . HIS A 1 358 ? -29.676 7.850 173.291 1.00 91.40 341 HIS A CA 1
ATOM 2477 C C . HIS A 1 358 ? -28.930 8.570 172.107 1.00 85.63 341 HIS A C 1
ATOM 2478 O O . HIS A 1 358 ? -29.191 8.174 170.973 1.00 91.31 341 HIS A O 1
ATOM 2485 N N . PRO A 1 359 ? -28.046 9.577 172.309 1.00 73.21 342 PRO A N 1
ATOM 2486 C CA . PRO A 1 359 ? -27.819 10.520 171.193 1.00 73.71 342 PRO A CA 1
ATOM 2487 C C . PRO A 1 359 ? -26.934 10.002 170.064 1.00 70.01 342 PRO A C 1
ATOM 2488 O O . PRO A 1 359 ? -27.142 10.392 168.909 1.00 59.57 342 PRO A O 1
ATOM 2492 N N . LEU A 1 360 ? -25.961 9.134 170.348 1.00 90.29 343 LEU A N 1
ATOM 2493 C CA . LEU A 1 360 ? -24.949 8.780 169.361 1.00 75.00 343 LEU A CA 1
ATOM 2494 C C . LEU A 1 360 ? -25.090 7.318 168.964 1.00 73.15 343 LEU A C 1
ATOM 2495 O O . LEU A 1 360 ? -24.113 6.662 168.588 1.00 82.84 343 LEU A O 1
ATOM 2500 N N . SER A 1 361 ? -26.311 6.810 169.038 1.00 64.98 344 SER A N 1
ATOM 2501 C CA . SER A 1 361 ? -26.580 5.386 168.971 1.00 65.50 344 SER A CA 1
ATOM 2502 C C . SER A 1 361 ? -26.949 4.986 167.545 1.00 70.32 344 SER A C 1
ATOM 2503 O O . SER A 1 361 ? -26.894 5.799 166.618 1.00 89.24 344 SER A O 1
ATOM 2506 N N . ARG A 1 362 ? -27.349 3.723 167.361 1.00 63.24 345 ARG A N 1
ATOM 2507 C CA . ARG A 1 362 ? -27.886 3.299 166.071 1.00 54.78 345 ARG A CA 1
ATOM 2508 C C . ARG A 1 362 ? -29.253 3.942 165.825 1.00 55.69 345 ARG A C 1
ATOM 2509 O O . ARG A 1 362 ? -29.595 4.271 164.685 1.00 58.07 345 ARG A O 1
ATOM 2517 N N . GLU A 1 363 ? -30.023 4.179 166.898 1.00 48.12 346 GLU A N 1
ATOM 2518 C CA . GLU A 1 363 ? -31.270 4.942 166.803 1.00 50.93 346 GLU A CA 1
ATOM 2519 C C . GLU A 1 363 ? -31.021 6.390 166.401 1.00 52.10 346 GLU A C 1
ATOM 2520 O O . GLU A 1 363 ? -31.782 6.959 165.610 1.00 67.32 346 GLU A O 1
ATOM 2526 N N . GLY A 1 364 ? -29.976 7.007 166.960 1.00 51.05 347 GLY A N 1
ATOM 2527 C CA . GLY A 1 364 ? -29.654 8.383 166.609 1.00 43.18 347 GLY A CA 1
ATOM 2528 C C . GLY A 1 364 ? -29.153 8.521 165.185 1.00 49.34 347 GLY A C 1
ATOM 2529 O O . GLY A 1 364 ? -29.472 9.495 164.493 1.00 60.52 347 GLY A O 1
ATOM 2530 N N . ALA A 1 365 ? -28.375 7.536 164.726 1.00 47.71 348 ALA A N 1
ATOM 2531 C CA . ALA A 1 365 ? -27.908 7.523 163.345 1.00 45.60 348 ALA A CA 1
ATOM 2532 C C . ALA A 1 365 ? -29.056 7.288 162.369 1.00 55.24 348 ALA A C 1
ATOM 2533 O O . ALA A 1 365 ? -29.130 7.964 161.334 1.00 64.82 348 ALA A O 1
ATOM 2535 N N . LEU A 1 366 ? -29.981 6.366 162.695 1.00 54.81 349 LEU A N 1
ATOM 2536 C CA . LEU A 1 366 ? -31.114 6.112 161.803 1.00 55.40 349 LEU A CA 1
ATOM 2537 C C . LEU A 1 366 ? -32.081 7.287 161.786 1.00 55.50 349 LEU A C 1
ATOM 2538 O O . LEU A 1 366 ? -32.655 7.610 160.740 1.00 54.20 349 LEU A O 1
ATOM 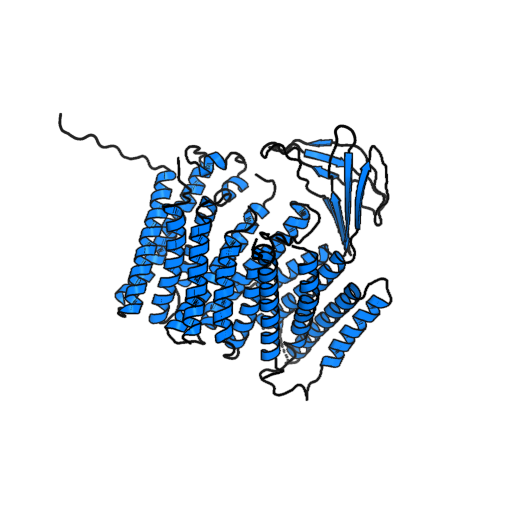2543 N N . LEU A 1 367 ? -32.253 7.953 162.930 1.00 51.72 350 LEU A N 1
ATOM 2544 C CA . LEU A 1 367 ? -33.166 9.085 163.015 1.00 50.98 350 LEU A CA 1
ATOM 2545 C C . LEU A 1 367 ? -32.587 10.309 162.321 1.00 66.67 350 LEU A C 1
ATOM 2546 O O . LEU A 1 367 ? -33.329 11.058 161.674 1.00 79.98 350 LEU A O 1
ATOM 2551 N N . LEU A 1 368 ? -31.264 10.506 162.408 1.00 61.50 351 LEU A N 1
ATOM 2552 C CA . LEU A 1 368 ? -30.635 11.586 161.659 1.00 49.09 351 LEU A CA 1
ATOM 2553 C C . LEU A 1 368 ? -30.624 11.288 160.164 1.00 56.78 351 LEU A C 1
ATOM 2554 O O . LEU A 1 368 ? -30.759 12.209 159.354 1.00 71.28 351 LEU A O 1
ATOM 2559 N N . GLY A 1 369 ? -30.511 10.014 159.780 1.00 48.05 352 GLY A N 1
ATOM 2560 C CA . GLY A 1 369 ? -30.617 9.663 158.371 1.00 41.19 352 GLY A CA 1
ATOM 2561 C C . GLY A 1 369 ? -32.012 9.873 157.813 1.00 48.93 352 GLY A C 1
ATOM 2562 O O . GLY A 1 369 ? -32.180 10.351 156.688 1.00 58.58 352 GLY A O 1
ATOM 2563 N N . ALA A 1 370 ? -33.032 9.505 158.595 1.00 43.70 353 ALA A N 1
ATOM 2564 C CA . ALA A 1 370 ? -34.415 9.808 158.238 1.00 47.71 353 ALA A CA 1
ATOM 2565 C C . ALA A 1 370 ? -34.682 11.309 158.198 1.00 69.18 353 ALA A C 1
ATOM 2566 O O . ALA A 1 370 ? -35.472 11.774 157.365 1.00 81.25 353 ALA A O 1
ATOM 2568 N N . PHE A 1 371 ? -34.016 12.078 159.066 1.00 69.90 354 PHE A N 1
ATOM 2569 C CA . PHE A 1 371 ? -34.068 13.534 158.978 1.00 55.02 354 PHE A CA 1
ATOM 2570 C C . PHE A 1 371 ? -33.409 14.046 157.706 1.00 50.62 354 PHE A C 1
ATOM 2571 O O . PHE A 1 371 ? -33.848 15.052 157.143 1.00 55.29 354 PHE A O 1
ATOM 2579 N N . PHE A 1 372 ? -32.338 13.384 157.263 1.00 48.41 355 PHE A N 1
ATOM 2580 C CA . PHE A 1 372 ? -31.669 13.761 156.018 1.00 45.11 355 PHE A CA 1
ATOM 2581 C C . PHE A 1 372 ? -32.549 13.471 154.804 1.00 48.68 355 PHE A C 1
ATOM 2582 O O . PHE A 1 372 ? -32.603 14.274 153.861 1.00 51.21 355 PHE A O 1
ATOM 2590 N N . PHE A 1 373 ? -33.261 12.334 154.830 1.00 50.53 356 PHE A N 1
ATOM 2591 C CA . PHE A 1 373 ? -34.208 11.990 153.766 1.00 44.47 356 PHE A CA 1
ATOM 2592 C C . PHE A 1 373 ? -35.377 12.977 153.720 1.00 53.89 356 PHE A C 1
ATOM 2593 O O . PHE A 1 373 ? -35.752 13.471 152.644 1.00 66.56 356 PHE A O 1
ATOM 2601 N N . ALA A 1 374 ? -35.966 13.265 154.890 1.00 51.62 357 ALA A N 1
ATOM 2602 C CA . ALA A 1 374 ? -37.068 14.220 154.992 1.00 48.90 357 ALA A CA 1
ATOM 2603 C C . ALA A 1 374 ? -36.626 15.631 154.638 1.00 50.94 357 ALA A C 1
ATOM 2604 O O . ALA A 1 374 ? -37.387 16.382 154.022 1.00 61.59 357 ALA A O 1
ATOM 2606 N N . GLY A 1 375 ? -35.395 16.000 155.005 1.00 44.57 358 GLY A N 1
ATOM 2607 C CA . GLY A 1 375 ? -34.859 17.293 154.619 1.00 48.65 358 GLY A CA 1
ATOM 2608 C C . GLY A 1 375 ? -34.614 17.408 153.129 1.00 52.61 358 GLY A C 1
ATOM 2609 O O . GLY A 1 375 ? -34.795 18.474 152.547 1.00 61.33 358 GLY A O 1
ATOM 2610 N N . TRP A 1 376 ? -34.197 16.309 152.500 1.00 53.37 359 TRP A N 1
ATOM 2611 C CA . TRP A 1 376 ? -34.026 16.273 151.050 1.00 50.63 359 TRP A CA 1
ATOM 2612 C C . TRP A 1 376 ? -35.360 16.466 150.329 1.00 55.64 359 TRP A C 1
ATOM 2613 O O . TRP A 1 376 ? -35.457 17.276 149.395 1.00 63.54 359 TRP A O 1
ATOM 2624 N N . ALA A 1 377 ? -36.397 15.728 150.755 1.00 45.02 360 ALA A N 1
ATOM 2625 C CA . ALA A 1 377 ? -37.738 15.889 150.183 1.00 41.65 360 ALA A CA 1
ATOM 2626 C C . ALA A 1 377 ? -38.309 17.282 150.460 1.00 47.54 360 ALA A C 1
ATOM 2627 O O . ALA A 1 377 ? -38.998 17.866 149.609 1.00 57.15 360 ALA A O 1
ATOM 2629 N N . LEU A 1 378 ? -38.008 17.829 151.644 1.00 43.72 361 LEU A N 1
ATOM 2630 C CA . LEU A 1 378 ? -38.378 19.194 152.008 1.00 44.70 361 LEU A CA 1
ATOM 2631 C C . LEU A 1 378 ? -37.715 20.221 151.096 1.00 63.34 361 LEU A C 1
ATOM 2632 O O . LEU A 1 378 ? -38.357 21.187 150.677 1.00 79.07 361 LEU A O 1
ATOM 2637 N N . VAL A 1 379 ? -36.430 20.028 150.773 1.00 60.85 362 VAL A N 1
ATOM 2638 C CA . VAL A 1 379 ? -35.727 20.974 149.903 1.00 55.68 362 VAL A CA 1
ATOM 2639 C C . VAL A 1 379 ? -36.208 20.854 148.453 1.00 66.39 362 VAL A C 1
ATOM 2640 O O . VAL A 1 379 ? -36.336 21.869 147.756 1.00 78.51 362 VAL A O 1
ATOM 2644 N N . VAL A 1 380 ? -36.557 19.644 147.999 1.00 57.79 363 VAL A N 1
ATOM 2645 C CA . VAL A 1 380 ? -37.066 19.479 146.634 1.00 43.27 363 VAL A CA 1
ATOM 2646 C C . VAL A 1 380 ? -38.460 20.107 146.488 1.00 49.43 363 VAL A C 1
ATOM 2647 O O . VAL A 1 380 ? -38.738 20.802 145.497 1.00 60.56 363 VAL A O 1
ATOM 2651 N N . VAL A 1 381 ? -39.318 19.951 147.507 1.00 49.18 364 VAL A N 1
ATOM 2652 C CA . VAL A 1 381 ? -40.637 20.594 147.499 1.00 47.34 364 VAL A CA 1
ATOM 2653 C C . VAL A 1 381 ? -40.502 22.115 147.634 1.00 58.13 364 VAL A C 1
ATOM 2654 O O . VAL A 1 381 ? -41.142 22.878 146.896 1.00 66.91 364 VAL A O 1
ATOM 2658 N N . LEU A 1 382 ? -39.619 22.574 148.536 1.00 61.01 365 LEU A N 1
ATOM 2659 C CA . LEU A 1 382 ? -39.397 24.000 148.759 1.00 66.55 365 LEU A CA 1
ATOM 2660 C C . LEU A 1 382 ? -38.709 24.667 147.572 1.00 74.18 365 LEU A C 1
ATOM 2661 O O . LEU A 1 382 ? -38.799 25.885 147.428 1.00 79.82 365 LEU A O 1
ATOM 2666 N N . GLY A 1 383 ? -38.000 23.900 146.742 1.00 70.86 366 GLY A N 1
ATOM 2667 C CA . GLY A 1 383 ? -37.388 24.465 145.551 1.00 71.82 366 GLY A CA 1
ATOM 2668 C C . GLY A 1 383 ? -38.321 24.474 144.355 1.00 64.33 366 GLY A C 1
ATOM 2669 O O . GLY A 1 383 ? -38.241 25.368 143.506 1.00 70.07 366 GLY A O 1
ATOM 2670 N N . THR A 1 384 ? -39.155 23.428 144.230 1.00 62.87 367 THR A N 1
ATOM 2671 C CA . THR A 1 384 ? -40.148 23.337 143.155 1.00 63.29 367 THR A CA 1
ATOM 2672 C C . THR A 1 384 ? -41.145 24.498 143.199 1.00 72.03 367 THR A C 1
ATOM 2673 O O . THR A 1 384 ? -41.461 25.101 142.164 1.00 75.19 367 THR A O 1
ATOM 2677 N N . PHE A 1 385 ? -41.594 24.872 144.394 1.00 71.21 368 PHE A N 1
ATOM 2678 C CA . PHE A 1 385 ? -42.599 25.913 144.552 1.00 73.50 368 PHE A CA 1
ATOM 2679 C C . PHE A 1 385 ? -41.983 27.284 144.810 1.00 76.66 368 PHE A C 1
ATOM 2680 O O . PHE A 1 385 ? -42.719 28.265 144.950 1.00 78.89 368 PHE A O 1
ATOM 2688 N N . TYR A 1 386 ? -40.653 27.366 144.872 1.00 77.31 369 TYR A N 1
ATOM 2689 C CA . TYR A 1 386 ? -39.983 28.652 145.064 1.00 86.48 369 TYR A CA 1
ATOM 2690 C C . TYR A 1 386 ? -40.119 29.598 143.868 1.00 91.50 369 TYR A C 1
ATOM 2691 O O . TYR A 1 386 ? -40.155 30.815 144.104 1.00 96.29 369 TYR A O 1
ATOM 2700 N N . PRO A 1 387 ? -40.166 29.139 142.569 1.00 84.70 370 PRO A N 1
ATOM 2701 C CA . PRO A 1 387 ? -40.732 30.008 141.522 1.00 77.60 370 PRO A CA 1
ATOM 2702 C C . PRO A 1 387 ? -42.247 30.181 141.580 1.00 76.89 370 PRO A C 1
ATOM 2703 O O . PRO A 1 387 ? -42.766 31.169 141.051 1.00 79.34 370 PRO A O 1
ATOM 2707 N N . LEU A 1 388 ? -42.976 29.199 142.117 1.00 81.53 371 LEU A N 1
ATOM 2708 C CA . LEU A 1 388 ? -44.433 29.312 142.167 1.00 80.50 371 LEU A CA 1
ATOM 2709 C C . LEU A 1 388 ? -44.880 30.350 143.195 1.00 79.45 371 LEU A C 1
ATOM 2710 O O . LEU A 1 388 ? -45.731 31.197 142.898 1.00 76.93 371 LEU A O 1
ATOM 2715 N N . LEU A 1 389 ? -44.308 30.319 144.395 1.00 80.81 372 LEU A N 1
ATOM 2716 C CA . LEU A 1 389 ? -44.855 31.082 145.509 1.00 82.61 372 LEU A CA 1
ATOM 2717 C C . LEU A 1 389 ? -44.328 32.511 145.597 1.00 94.95 372 LEU A C 1
ATOM 2718 O O . LEU A 1 389 ? -44.652 33.209 146.564 1.00 102.65 372 LEU A O 1
ATOM 2723 N N . VAL A 1 390 ? -43.569 32.989 144.611 1.00 91.84 373 VAL A N 1
ATOM 2724 C CA . VAL A 1 390 ? -43.227 34.408 144.547 1.00 92.03 373 VAL A CA 1
ATOM 2725 C C . VAL A 1 390 ? -44.366 35.103 143.811 1.00 93.93 373 VAL A C 1
ATOM 2726 O O . VAL A 1 390 ? -44.449 35.050 142.583 1.00 89.02 373 VAL A O 1
ATOM 2730 N N . GLU A 1 391 ? -45.246 35.747 144.572 1.00 99.35 374 GLU A N 1
ATOM 2731 C CA . GLU A 1 391 ? -46.193 36.736 144.058 1.00 91.02 374 GLU A CA 1
ATOM 2732 C C . GLU A 1 391 ? -46.580 37.670 145.196 1.00 84.43 374 GLU A C 1
ATOM 2733 O O . GLU A 1 391 ? -45.838 37.811 146.169 1.00 78.87 374 GLU A O 1
ATOM 2739 N N . GLY A 1 401 ? -34.130 25.496 139.590 1.00 47.57 384 GLY A N 1
ATOM 2740 C CA . GLY A 1 401 ? -33.386 24.928 138.483 1.00 61.57 384 GLY A CA 1
ATOM 2741 C C . GLY A 1 401 ? -32.492 23.771 138.880 1.00 77.75 384 GLY A C 1
ATOM 2742 O O . GLY A 1 401 ? -32.386 23.427 140.057 1.00 83.80 384 GLY A O 1
ATOM 2743 N N . ALA A 1 402 ? -31.863 23.174 137.869 1.00 76.24 385 ALA A N 1
ATOM 2744 C CA . ALA A 1 402 ? -30.934 22.066 138.094 1.00 77.87 385 ALA A CA 1
ATOM 2745 C C . ALA A 1 402 ? -29.677 22.384 138.922 1.00 89.94 385 ALA A C 1
ATOM 2746 O O . ALA A 1 402 ? -29.223 21.467 139.632 1.00 108.68 385 ALA A O 1
ATOM 2748 N N . PRO A 1 403 ? -29.037 23.585 138.860 1.00 87.89 386 PRO A N 1
ATOM 2749 C CA . PRO A 1 403 ? -27.955 23.864 139.834 1.00 88.25 386 PRO A CA 1
ATOM 2750 C C . PRO A 1 403 ? -28.377 23.863 141.297 1.00 88.47 386 PRO A C 1
ATOM 2751 O O . PRO A 1 403 ? -27.597 23.380 142.134 1.00 99.31 386 PRO A O 1
ATOM 2755 N N . PHE A 1 404 ? -29.579 24.380 141.609 1.00 88.23 387 PHE A N 1
ATOM 2756 C CA . PHE A 1 404 ? -30.169 24.279 142.948 1.00 83.48 387 PHE A CA 1
ATOM 2757 C C . PHE A 1 404 ? -30.247 22.823 143.398 1.00 78.43 387 PHE A C 1
ATOM 2758 O O . PHE A 1 404 ? -29.715 22.469 144.456 1.00 83.70 387 PHE A O 1
ATOM 2766 N N . PHE A 1 405 ? -30.878 21.968 142.591 1.00 69.31 388 PHE A N 1
ATOM 2767 C CA . PHE A 1 405 ? -31.140 20.602 143.028 1.00 63.86 388 PHE A CA 1
ATOM 2768 C C . PHE A 1 405 ? -29.868 19.761 143.076 1.00 69.55 388 PHE A C 1
ATOM 2769 O O . PHE A 1 405 ? -29.720 18.926 143.973 1.00 86.95 388 PHE A O 1
ATOM 2777 N N . ASN A 1 406 ? -28.917 20.002 142.166 1.00 58.04 389 ASN A N 1
ATOM 2778 C CA . ASN A 1 406 ? -27.645 19.282 142.231 1.00 57.42 389 ASN A CA 1
ATOM 2779 C C . ASN A 1 406 ? -26.817 19.702 143.449 1.00 66.43 389 ASN A C 1
ATOM 2780 O O . ASN A 1 406 ? -26.256 18.848 144.158 1.00 71.07 389 ASN A O 1
ATOM 2785 N N . GLN A 1 407 ? -26.742 21.015 143.721 1.00 66.54 390 GLN A N 1
ATOM 2786 C CA . GLN A 1 407 ? -25.903 21.485 144.817 1.00 67.87 390 GLN A CA 1
ATOM 2787 C C . GLN A 1 407 ? -26.536 21.201 146.175 1.00 62.65 390 GLN A C 1
ATOM 2788 O O . GLN A 1 407 ? -25.837 21.212 147.195 1.00 66.73 390 GLN A O 1
ATOM 2794 N N . VAL A 1 408 ? -27.857 20.986 146.228 1.00 54.00 391 VAL A N 1
ATOM 2795 C CA . VAL A 1 408 ? -28.421 20.488 147.483 1.00 53.06 391 VAL A CA 1
ATOM 2796 C C . VAL A 1 408 ? -28.292 18.966 147.582 1.00 60.14 391 VAL A C 1
ATOM 2797 O O . VAL A 1 408 ? -28.142 18.429 148.683 1.00 60.21 391 VAL A O 1
ATOM 2801 N N . SER A 1 409 ? -28.336 18.242 146.452 1.00 64.19 392 SER A N 1
ATOM 2802 C CA . SER A 1 409 ? -28.394 16.783 146.522 1.00 62.69 392 SER A CA 1
ATOM 2803 C C . SER A 1 409 ? -27.038 16.169 146.846 1.00 58.80 392 SER A C 1
ATOM 2804 O O . SER A 1 409 ? -26.977 15.111 147.483 1.00 70.16 392 SER A O 1
ATOM 2807 N N . ALA A 1 410 ? -25.946 16.799 146.400 1.00 48.06 393 ALA A N 1
ATOM 2808 C CA . ALA A 1 410 ? -24.635 16.179 146.608 1.00 54.01 393 ALA A CA 1
ATOM 2809 C C . ALA A 1 410 ? -24.165 16.167 148.075 1.00 62.18 393 ALA A C 1
ATOM 2810 O O . ALA A 1 410 ? -23.654 15.115 148.510 1.00 74.45 393 ALA A O 1
ATOM 2812 N N . PRO A 1 411 ? -24.312 17.242 148.894 1.00 49.94 394 PRO A N 1
ATOM 2813 C CA . PRO A 1 411 ? -24.008 17.079 150.336 1.00 45.66 394 PRO A CA 1
ATOM 2814 C C . PRO A 1 411 ? -24.945 16.135 151.073 1.00 60.06 394 PRO A C 1
ATOM 2815 O O . PRO A 1 411 ? -24.501 15.392 151.955 1.00 66.16 394 PRO A O 1
ATOM 2819 N N . LEU A 1 412 ? -26.236 16.162 150.741 1.00 61.86 395 LEU A N 1
ATOM 2820 C CA . LEU A 1 412 ? -27.207 15.321 151.432 1.00 49.39 395 LEU A CA 1
ATOM 2821 C C . LEU A 1 412 ? -27.021 13.849 151.058 1.00 55.01 395 LEU A C 1
ATOM 2822 O O . LEU A 1 412 ? -27.176 12.951 151.903 1.00 55.74 395 LEU A O 1
ATOM 2827 N N . GLY A 1 413 ? -26.660 13.593 149.797 1.00 51.15 396 GLY A N 1
ATOM 2828 C CA . GLY A 1 413 ? -26.300 12.249 149.382 1.00 49.09 396 GLY A CA 1
ATOM 2829 C C . GLY A 1 413 ? -25.027 11.747 150.035 1.00 47.31 396 GLY A C 1
ATOM 2830 O O . GLY A 1 413 ? -24.940 10.571 150.407 1.00 50.30 396 GLY A O 1
ATOM 2831 N N . ALA A 1 414 ? -24.032 12.634 150.190 1.00 42.14 397 ALA A N 1
ATOM 2832 C CA . ALA A 1 414 ? -22.822 12.295 150.942 1.00 39.14 397 ALA A CA 1
ATOM 2833 C C . ALA A 1 414 ? -23.133 11.973 152.402 1.00 52.97 397 ALA A C 1
ATOM 2834 O O . ALA A 1 414 ? -22.566 11.030 152.977 1.00 73.08 397 ALA A O 1
ATOM 2836 N N . GLY A 1 415 ? -24.083 12.702 152.989 1.00 46.29 398 GLY A N 1
ATOM 2837 C CA . GLY A 1 415 ? -24.460 12.448 154.365 1.00 43.13 398 GLY A CA 1
ATOM 2838 C C . GLY A 1 415 ? -25.188 11.140 154.587 1.00 42.15 398 GLY A C 1
ATOM 2839 O O . GLY A 1 415 ? -24.907 10.439 155.567 1.00 42.88 398 GLY A O 1
ATOM 2840 N N . ILE A 1 416 ? -26.103 10.766 153.685 1.00 42.39 399 ILE A N 1
ATOM 2841 C CA . ILE A 1 416 ? -26.779 9.478 153.864 1.00 42.53 399 ILE A CA 1
ATOM 2842 C C . ILE A 1 416 ? -25.844 8.320 153.521 1.00 60.38 399 ILE A C 1
ATOM 2843 O O . ILE A 1 416 ? -25.914 7.257 154.147 1.00 83.40 399 ILE A O 1
ATOM 2848 N N . LEU A 1 417 ? -24.942 8.502 152.544 1.00 54.44 400 LEU A N 1
ATOM 2849 C CA . LEU A 1 417 ? -23.976 7.448 152.242 1.00 37.99 400 LEU A CA 1
ATOM 2850 C C . LEU A 1 417 ? -22.950 7.274 153.351 1.00 49.01 400 LEU A C 1
ATOM 2851 O O . LEU A 1 417 ? -22.402 6.181 153.507 1.00 52.33 400 LEU A O 1
ATOM 2856 N N . LEU A 1 418 ? -22.709 8.317 154.147 1.00 51.71 401 LEU A N 1
ATOM 2857 C CA . LEU A 1 418 ? -21.846 8.199 155.317 1.00 52.52 401 LEU A CA 1
ATOM 2858 C C . LEU A 1 418 ? -22.587 7.537 156.480 1.00 65.83 401 LEU A C 1
ATOM 2859 O O . LEU A 1 418 ? -22.046 6.645 157.156 1.00 91.48 401 LEU A O 1
ATOM 2864 N N . LEU A 1 419 ? -23.836 7.964 156.713 1.00 45.95 402 LEU A N 1
ATOM 2865 C CA . LEU A 1 419 ? -24.604 7.497 157.865 1.00 42.09 402 LEU A CA 1
ATOM 2866 C C . LEU A 1 419 ? -25.006 6.035 157.721 1.00 53.19 402 LEU A C 1
ATOM 2867 O O . LEU A 1 419 ? -25.084 5.308 158.721 1.00 59.22 402 LEU A O 1
ATOM 2872 N N . MET A 1 420 ? -25.274 5.602 156.482 1.00 59.91 403 MET A N 1
ATOM 2873 C CA . MET A 1 420 ? -25.585 4.209 156.164 1.00 50.07 403 MET A CA 1
ATOM 2874 C C . MET A 1 420 ? -24.453 3.263 156.532 1.00 47.36 403 MET A C 1
ATOM 2875 O O . MET A 1 420 ? -24.679 2.147 157.016 1.00 44.50 403 MET A O 1
ATOM 2880 N N . GLY A 1 421 ? -23.222 3.699 156.293 1.00 47.61 404 GLY A N 1
ATOM 2881 C CA . GLY A 1 421 ? -22.084 2.935 156.761 1.00 49.62 404 GLY A CA 1
ATOM 2882 C C . GLY A 1 421 ? -21.910 2.980 158.268 1.00 55.76 404 GLY A C 1
ATOM 2883 O O . GLY A 1 421 ? -21.664 1.949 158.900 1.00 52.02 404 GLY A O 1
ATOM 2884 N N . VAL A 1 422 ? -22.017 4.170 158.869 1.00 69.18 405 VAL A N 1
ATOM 2885 C CA . VAL A 1 422 ? -21.629 4.276 160.282 1.00 56.72 405 VAL A CA 1
ATOM 2886 C C . VAL A 1 422 ? -22.721 3.744 161.231 1.00 46.39 405 VAL A C 1
ATOM 2887 O O . VAL A 1 422 ? -22.418 3.327 162.357 1.00 54.95 405 VAL A O 1
ATOM 2891 N N . GLY A 1 423 ? -23.987 3.702 160.796 1.00 36.02 406 GLY A N 1
ATOM 2892 C CA . GLY A 1 423 ? -25.117 3.457 161.672 1.00 28.18 406 GLY A CA 1
ATOM 2893 C C . GLY A 1 423 ? -25.275 2.063 162.251 1.00 47.92 406 GLY A C 1
ATOM 2894 O O . GLY A 1 423 ? -25.339 1.895 163.472 1.00 65.53 406 GLY A O 1
ATOM 2895 N N . PRO A 1 424 ? -25.372 1.031 161.391 1.00 43.45 407 PRO A N 1
ATOM 2896 C CA . PRO A 1 424 ? -25.476 -0.352 161.894 1.00 52.36 407 PRO A CA 1
ATOM 2897 C C . PRO A 1 424 ? -24.255 -0.905 162.636 1.00 56.39 407 PRO A C 1
ATOM 2898 O O . PRO A 1 424 ? -24.346 -1.978 163.241 1.00 66.10 407 PRO A O 1
ATOM 2902 N N . LEU A 1 425 ? -23.125 -0.195 162.627 1.00 54.84 408 LEU A N 1
ATOM 2903 C CA . LEU A 1 425 ? -21.952 -0.564 163.409 1.00 54.24 408 LEU A CA 1
ATOM 2904 C C . LEU A 1 425 ? -21.953 0.072 164.788 1.00 56.65 408 LEU A C 1
ATOM 2905 O O . LEU A 1 425 ? -20.958 -0.039 165.514 1.00 67.79 408 LEU A O 1
ATOM 2910 N N . LEU A 1 426 ? -23.051 0.722 165.167 1.00 49.99 409 LEU A N 1
ATOM 2911 C CA . LEU A 1 426 ? -23.286 1.294 166.473 1.00 53.96 409 LEU A CA 1
ATOM 2912 C C . LEU A 1 426 ? -24.240 0.410 167.269 1.00 76.57 409 LEU A C 1
ATOM 2913 O O . LEU A 1 426 ? -25.162 -0.190 166.703 1.00 92.87 409 LEU A O 1
ATOM 2918 N N . PRO A 1 427 ? -24.038 0.293 168.575 1.00 77.94 410 PRO A N 1
ATOM 2919 C CA . PRO A 1 427 ? -24.992 -0.438 169.409 1.00 71.84 410 PRO A CA 1
ATOM 2920 C C . PRO A 1 427 ? -26.224 0.402 169.720 1.00 63.09 410 PRO A C 1
ATOM 2921 O O . PRO A 1 427 ? -26.238 1.624 169.564 1.00 62.42 410 PRO A O 1
ATOM 2925 N N . TRP A 1 428 ? -27.276 -0.292 170.150 1.00 52.39 411 TRP A N 1
ATOM 2926 C CA . TRP A 1 428 ? -28.536 0.359 170.487 1.00 65.60 411 TRP A CA 1
ATOM 2927 C C . TRP A 1 428 ? -28.423 1.141 171.799 1.00 77.75 411 TRP A C 1
ATOM 2928 O O . TRP A 1 428 ? -27.820 0.657 172.765 1.00 81.17 411 TRP A O 1
ATOM 2939 N N . ARG A 1 429 ? -29.039 2.339 171.807 1.00 75.67 412 ARG A N 1
ATOM 2940 C CA . ARG A 1 429 ? -29.167 3.326 172.911 1.00 85.34 412 ARG A CA 1
ATOM 2941 C C . ARG A 1 429 ? -27.913 3.478 173.781 1.00 94.60 412 ARG A C 1
ATOM 2942 O O . ARG A 1 429 ? -27.913 3.204 174.982 1.00 106.53 412 ARG A O 1
ATOM 2950 N N . ARG A 1 430 ? -26.839 3.931 173.149 1.00 97.88 413 ARG A N 1
ATOM 2951 C CA . ARG A 1 430 ? -25.585 4.193 173.842 1.00 99.90 413 ARG A CA 1
ATOM 2952 C C . ARG A 1 430 ? -25.495 5.665 174.249 1.00 106.03 413 ARG A C 1
ATOM 2953 O O . ARG A 1 430 ? -26.005 6.550 173.554 1.00 106.48 413 ARG A O 1
ATOM 2961 N N . ALA A 1 431 ? -24.842 5.919 175.391 1.00 110.74 414 ALA A N 1
ATOM 2962 C CA . ALA A 1 431 ? -24.620 7.286 175.866 1.00 116.79 414 ALA A CA 1
ATOM 2963 C C . ALA A 1 431 ? -23.687 8.065 174.941 1.00 118.48 414 ALA A C 1
ATOM 2964 O O . ALA A 1 431 ? -24.051 9.126 174.423 1.00 119.46 414 ALA A O 1
ATOM 2966 N N . ARG A 1 432 ? -22.473 7.558 174.723 1.00 131.04 415 ARG A N 1
ATOM 2967 C CA . ARG A 1 432 ? -21.518 8.279 173.891 1.00 124.98 415 ARG A CA 1
ATOM 2968 C C . ARG A 1 432 ? -20.557 7.300 173.233 1.00 125.07 415 ARG A C 1
ATOM 2969 O O . ARG A 1 432 ? -20.329 6.196 173.735 1.00 122.19 415 ARG A O 1
ATOM 2977 N N . GLY A 1 433 ? -19.989 7.729 172.108 1.00 123.59 416 GLY A N 1
ATOM 2978 C CA . GLY A 1 433 ? -19.002 6.953 171.384 1.00 124.70 416 GLY A CA 1
ATOM 2979 C C . GLY A 1 433 ? -17.627 6.981 172.013 1.00 124.71 416 GLY A C 1
ATOM 2980 O O . GLY A 1 433 ? -16.711 7.625 171.494 1.00 121.93 416 GLY A O 1
ATOM 2981 N N . GLU A 1 434 ? -17.469 6.291 173.132 1.00 135.60 417 GLU A N 1
ATOM 2982 C CA . GLU A 1 434 ? -16.198 6.279 173.833 1.00 140.98 417 GLU A CA 1
ATOM 2983 C C . GLU A 1 434 ? -15.503 4.929 173.843 1.00 146.68 417 GLU A C 1
ATOM 2984 O O . GLU A 1 434 ? -14.280 4.893 173.998 1.00 146.62 417 GLU A O 1
ATOM 2990 N N . VAL A 1 435 ? -16.231 3.818 173.707 1.00 144.19 418 VAL A N 1
ATOM 2991 C CA . VAL A 1 435 ? -15.579 2.523 173.883 1.00 133.01 418 VAL A CA 1
ATOM 2992 C C . VAL A 1 435 ? -15.114 1.961 172.543 1.00 121.12 418 VAL A C 1
ATOM 2993 O O . VAL A 1 435 ? -13.914 1.928 172.246 1.00 118.06 418 VAL A O 1
ATOM 2997 N N . LEU A 1 436 ? -16.053 1.526 171.709 1.00 111.60 419 LEU A N 1
ATOM 2998 C CA . LEU A 1 436 ? -15.734 0.804 170.477 1.00 113.20 419 LEU A CA 1
ATOM 2999 C C . LEU A 1 436 ? -15.691 1.814 169.332 1.00 108.32 419 LEU A C 1
ATOM 3000 O O . LEU A 1 436 ? -16.570 1.848 168.466 1.00 97.94 419 LEU A O 1
ATOM 3005 N N . ARG A 1 437 ? -14.687 2.687 169.367 1.00 106.56 420 ARG A N 1
ATOM 3006 C CA . ARG A 1 437 ? -14.410 3.555 168.232 1.00 92.69 420 ARG A CA 1
ATOM 3007 C C . ARG A 1 437 ? -13.673 2.775 167.144 1.00 81.71 420 ARG A C 1
ATOM 3008 O O . ARG A 1 437 ? -12.446 2.855 167.037 1.00 67.56 420 ARG A O 1
ATOM 3016 N N . ASN A 1 438 ? -14.416 2.013 166.335 1.00 91.28 421 ASN A N 1
ATOM 3017 C CA . ASN A 1 438 ? -13.895 1.321 165.157 1.00 76.61 421 ASN A CA 1
ATOM 3018 C C . ASN A 1 438 ? -13.784 2.262 163.955 1.00 59.72 421 ASN A C 1
ATOM 3019 O O . ASN A 1 438 ? -13.168 1.905 162.934 1.00 54.48 421 ASN A O 1
ATOM 3024 N N . LEU A 1 439 ? -14.240 3.510 164.130 1.00 60.04 422 LEU A N 1
ATOM 3025 C CA . LEU A 1 439 ? -14.455 4.488 163.067 1.00 50.17 422 LEU A CA 1
ATOM 3026 C C . LEU A 1 439 ? -13.170 4.915 162.364 1.00 53.20 422 LEU A C 1
ATOM 3027 O O . LEU A 1 439 ? -13.249 5.577 161.325 1.00 59.15 422 LEU A O 1
ATOM 3032 N N . LEU A 1 440 ? -12.002 4.588 162.930 1.00 52.54 423 LEU A N 1
ATOM 3033 C CA . LEU A 1 440 ? -10.725 4.780 162.252 1.00 47.84 423 LEU A CA 1
ATOM 3034 C C . LEU A 1 440 ? -10.641 4.024 160.931 1.00 62.62 423 LEU A C 1
ATOM 3035 O O . LEU A 1 440 ? -10.306 4.630 159.905 1.00 69.73 423 LEU A O 1
ATOM 3040 N N . VAL A 1 441 ? -10.903 2.698 160.945 1.00 72.78 424 VAL A N 1
ATOM 3041 C CA . VAL A 1 441 ? -10.594 1.876 159.763 1.00 61.49 424 VAL A CA 1
ATOM 3042 C C . VAL A 1 441 ? -11.517 2.242 158.604 1.00 53.96 424 VAL A C 1
ATOM 3043 O O . VAL A 1 441 ? -11.073 2.368 157.452 1.00 59.98 424 VAL A O 1
ATOM 3047 N N . LEU A 1 442 ? -12.770 2.576 158.938 1.00 53.19 425 LEU A N 1
ATOM 3048 C CA . LEU A 1 442 ? -13.714 3.163 157.995 1.00 51.22 425 LEU A CA 1
ATOM 3049 C C . LEU A 1 442 ? -13.196 4.474 157.432 1.00 56.41 425 LEU A C 1
ATOM 3050 O O . LEU A 1 442 ? -13.107 4.628 156.203 1.00 59.49 425 LEU A O 1
ATOM 3055 N N . LEU A 1 443 ? -12.729 5.365 158.327 1.00 54.35 426 LEU A N 1
ATOM 3056 C CA . LEU A 1 443 ? -12.137 6.634 157.915 1.00 53.80 426 LEU A CA 1
ATOM 3057 C C . LEU A 1 443 ? -10.883 6.382 157.103 1.00 53.36 426 LEU A C 1
ATOM 3058 O O . LEU A 1 443 ? -10.664 7.059 156.092 1.00 52.40 426 LEU A O 1
ATOM 3063 N N . LEU A 1 444 ? -10.130 5.328 157.477 1.00 52.37 427 LEU A N 1
ATOM 3064 C CA . LEU A 1 444 ? -8.931 4.923 156.750 1.00 46.96 427 LEU A CA 1
ATOM 3065 C C . LEU A 1 444 ? -9.274 4.556 155.323 1.00 50.92 427 LEU A C 1
ATOM 3066 O O . LEU A 1 444 ? -8.679 5.106 154.381 1.00 64.09 427 LEU A O 1
ATOM 3071 N N . ALA A 1 445 ? -10.332 3.736 155.164 1.00 45.00 428 ALA A N 1
ATOM 3072 C CA . ALA A 1 445 ? -10.827 3.376 153.841 1.00 37.43 428 ALA A CA 1
ATOM 3073 C C . ALA A 1 445 ? -11.308 4.609 153.102 1.00 53.67 428 ALA A C 1
ATOM 3074 O O . ALA A 1 445 ? -10.914 4.827 151.942 1.00 79.04 428 ALA A O 1
ATOM 3076 N N . LEU A 1 446 ? -12.011 5.493 153.839 1.00 47.84 429 LEU A N 1
ATOM 3077 C CA . LEU A 1 446 ? -12.497 6.765 153.318 1.00 46.50 429 LEU A CA 1
ATOM 3078 C C . LEU A 1 446 ? -11.326 7.604 152.842 1.00 63.96 429 LEU A C 1
ATOM 3079 O O . LEU A 1 446 ? -11.271 7.963 151.651 1.00 84.37 429 LEU A O 1
ATOM 3084 N N . ALA A 1 447 ? -10.283 7.696 153.694 1.00 49.46 430 ALA A N 1
ATOM 3085 C CA . ALA A 1 447 ? -9.127 8.528 153.385 1.00 42.62 430 ALA A CA 1
ATOM 3086 C C . ALA A 1 447 ? -8.362 7.956 152.209 1.00 55.22 430 ALA A C 1
ATOM 3087 O O . ALA A 1 447 ? -7.990 8.720 151.298 1.00 72.87 430 ALA A O 1
ATOM 3089 N N . LEU A 1 448 ? -8.315 6.600 152.137 1.00 54.91 431 LEU A N 1
ATOM 3090 C CA . LEU A 1 448 ? -7.624 5.896 151.057 1.00 49.98 431 LEU A CA 1
ATOM 3091 C C . LEU A 1 448 ? -8.217 6.270 149.721 1.00 51.10 431 LEU A C 1
ATOM 3092 O O . LEU A 1 448 ? -7.491 6.819 148.875 1.00 65.03 431 LEU A O 1
ATOM 3097 N N . GLY A 1 449 ? -9.562 6.237 149.659 1.00 42.22 432 GLY A N 1
ATOM 3098 C CA . GLY A 1 449 ? -10.261 6.427 148.403 1.00 46.99 432 GLY A CA 1
ATOM 3099 C C . GLY A 1 449 ? -10.049 7.815 147.855 1.00 54.28 432 GLY A C 1
ATOM 3100 O O . GLY A 1 449 ? -9.720 7.962 146.670 1.00 74.20 432 GLY A O 1
ATOM 3101 N N . THR A 1 450 ? -9.995 8.808 148.769 1.00 43.76 433 THR A N 1
ATOM 3102 C CA . THR A 1 450 ? -9.864 10.196 148.344 1.00 41.42 433 THR A CA 1
ATOM 3103 C C . THR A 1 450 ? -8.490 10.434 147.738 1.00 61.90 433 THR A C 1
ATOM 3104 O O . THR A 1 450 ? -8.397 10.881 146.584 1.00 82.23 433 THR A O 1
ATOM 3108 N N . LEU A 1 451 ? -7.439 9.936 148.408 1.00 61.99 434 LEU A N 1
ATOM 3109 C CA . LEU A 1 451 ? -6.096 10.127 147.875 1.00 54.30 434 LEU A CA 1
ATOM 3110 C C . LEU A 1 451 ? -5.872 9.227 146.672 1.00 56.00 434 LEU A C 1
ATOM 3111 O O . LEU A 1 451 ? -5.214 9.640 145.706 1.00 56.53 434 LEU A O 1
ATOM 3116 N N . PHE A 1 452 ? -6.545 8.061 146.653 1.00 55.15 435 PHE A N 1
ATOM 3117 C CA . PHE A 1 452 ? -6.424 7.155 145.516 1.00 41.28 435 PHE A CA 1
ATOM 3118 C C . PHE A 1 452 ? -7.144 7.727 144.311 1.00 41.78 435 PHE A C 1
ATOM 3119 O O . PHE A 1 452 ? -6.802 7.416 143.164 1.00 44.85 435 PHE A O 1
ATOM 3127 N N . GLY A 1 453 ? -8.132 8.588 144.553 1.00 50.66 436 GLY A N 1
ATOM 3128 C CA . GLY A 1 453 ? -8.697 9.323 143.450 1.00 51.40 436 GLY A CA 1
ATOM 3129 C C . GLY A 1 453 ? -7.974 10.618 143.166 1.00 59.09 436 GLY A C 1
ATOM 3130 O O . GLY A 1 453 ? -7.974 11.083 142.022 1.00 74.95 436 GLY A O 1
ATOM 3131 N N . LEU A 1 454 ? -7.336 11.215 144.183 1.00 57.08 437 LEU A N 1
ATOM 3132 C CA . LEU A 1 454 ? -6.748 12.536 143.968 1.00 49.62 437 LEU A CA 1
ATOM 3133 C C . LEU A 1 454 ? -5.410 12.427 143.260 1.00 54.20 437 LEU A C 1
ATOM 3134 O O . LEU A 1 454 ? -5.002 13.357 142.554 1.00 47.01 437 LEU A O 1
ATOM 3139 N N . LEU A 1 455 ? -4.736 11.291 143.422 1.00 64.62 438 LEU A N 1
ATOM 3140 C CA . LEU A 1 455 ? -3.509 10.965 142.711 1.00 63.77 438 LEU A CA 1
ATOM 3141 C C . LEU A 1 455 ? -3.761 10.441 141.299 1.00 63.06 438 LEU A C 1
ATOM 3142 O O . LEU A 1 455 ? -2.826 9.943 140.664 1.00 72.26 438 LEU A O 1
ATOM 3147 N N . ARG A 1 456 ? -4.999 10.507 140.822 1.00 54.23 439 ARG A N 1
ATOM 3148 C CA . ARG A 1 456 ? -5.316 10.466 139.408 1.00 54.18 439 ARG A CA 1
ATOM 3149 C C . ARG A 1 456 ? -6.021 11.766 139.055 1.00 69.82 439 ARG A C 1
ATOM 3150 O O . ARG A 1 456 ? -5.976 12.738 139.813 1.00 77.60 439 ARG A O 1
ATOM 3158 N N . GLY A 1 457 ? -6.626 11.795 137.868 1.00 62.12 440 GLY A N 1
ATOM 3159 C CA . GLY A 1 457 ? -7.422 12.917 137.400 1.00 62.76 440 GLY A CA 1
ATOM 3160 C C . GLY A 1 457 ? -8.555 13.400 138.290 1.00 60.12 440 GLY A C 1
ATOM 3161 O O . GLY A 1 457 ? -8.941 14.569 138.195 1.00 73.39 440 GLY A O 1
ATOM 3162 N N . TYR A 1 458 ? -9.072 12.517 139.153 1.00 59.16 441 TYR A N 1
ATOM 3163 C CA . TYR A 1 458 ? -10.406 12.672 139.727 1.00 61.06 441 TYR A CA 1
ATOM 3164 C C . TYR A 1 458 ? -10.509 13.847 140.697 1.00 69.26 441 TYR A C 1
ATOM 3165 O O . TYR A 1 458 ? -9.805 13.907 141.710 1.00 70.69 441 TYR A O 1
ATOM 3174 N N . THR A 1 459 ? -11.401 14.781 140.356 1.00 74.09 442 THR A N 1
ATOM 3175 C CA . THR A 1 459 ? -11.714 15.962 141.152 1.00 67.75 442 THR A CA 1
ATOM 3176 C C . THR A 1 459 ? -12.345 15.541 142.478 1.00 63.61 442 THR A C 1
ATOM 3177 O O . THR A 1 459 ? -12.858 14.423 142.613 1.00 71.20 442 THR A O 1
ATOM 3181 N N . LEU A 1 460 ? -12.321 16.472 143.453 1.00 57.48 443 LEU A N 1
ATOM 3182 C CA . LEU A 1 460 ? -12.552 16.147 144.866 1.00 50.63 443 LEU A CA 1
ATOM 3183 C C . LEU A 1 460 ? -13.972 15.635 145.104 1.00 60.19 443 LEU A C 1
ATOM 3184 O O . LEU A 1 460 ? -14.203 14.819 146.003 1.00 72.31 443 LEU A O 1
ATOM 3189 N N . GLY A 1 461 ? -14.920 16.065 144.267 1.00 55.73 444 GLY A N 1
ATOM 3190 C CA . GLY A 1 461 ? -16.188 15.377 144.100 1.00 59.62 444 GLY A CA 1
ATOM 3191 C C . GLY A 1 461 ? -16.087 13.902 143.743 1.00 53.96 444 GLY A C 1
ATOM 3192 O O . GLY A 1 461 ? -16.570 13.056 144.503 1.00 55.61 444 GLY A O 1
ATOM 3193 N N . ALA A 1 462 ? -15.448 13.580 142.610 1.00 45.10 445 ALA A N 1
ATOM 3194 C CA . ALA A 1 462 ? -15.361 12.191 142.152 1.00 32.40 445 ALA A CA 1
ATOM 3195 C C . ALA A 1 462 ? -14.454 11.345 143.047 1.00 52.58 445 ALA A C 1
ATOM 3196 O O . ALA A 1 462 ? -14.776 10.191 143.361 1.00 61.85 445 ALA A O 1
ATOM 3198 N N . SER A 1 463 ? -13.308 11.895 143.457 1.00 56.45 446 SER A N 1
ATOM 3199 C CA . SER A 1 463 ? -12.403 11.159 144.335 1.00 59.61 446 SER A CA 1
ATOM 3200 C C . SER A 1 463 ? -12.979 10.977 145.736 1.00 55.44 446 SER A C 1
ATOM 3201 O O . SER A 1 463 ? -12.783 9.921 146.356 1.00 57.08 446 SER A O 1
ATOM 3204 N N . PHE A 1 464 ? -13.740 11.960 146.227 1.00 55.43 447 PHE A N 1
ATOM 3205 C CA . PHE A 1 464 ? -14.388 11.806 147.522 1.00 47.62 447 PHE A CA 1
ATOM 3206 C C . PHE A 1 464 ? -15.549 10.822 147.440 1.00 48.79 447 PHE A C 1
ATOM 3207 O O . PHE A 1 464 ? -15.837 10.115 148.408 1.00 58.74 447 PHE A O 1
ATOM 3215 N N . ALA A 1 465 ? -16.220 10.753 146.288 1.00 53.89 448 ALA A N 1
ATOM 3216 C CA . ALA A 1 465 ? -17.249 9.735 146.087 1.00 50.35 448 ALA A CA 1
ATOM 3217 C C . ALA A 1 465 ? -16.654 8.332 146.038 1.00 49.78 448 ALA A C 1
ATOM 3218 O O . ALA A 1 465 ? -17.269 7.375 146.532 1.00 54.21 448 ALA A O 1
ATOM 3220 N N . LEU A 1 466 ? -15.467 8.195 145.430 1.00 39.69 449 LEU A N 1
ATOM 3221 C CA . LEU A 1 466 ? -14.710 6.944 145.506 1.00 45.40 449 LEU A CA 1
ATOM 3222 C C . LEU A 1 466 ? -14.368 6.593 146.950 1.00 59.95 449 LEU A C 1
ATOM 3223 O O . LEU A 1 466 ? -14.467 5.423 147.353 1.00 74.34 449 LEU A O 1
ATOM 3228 N N . GLY A 1 467 ? -13.975 7.605 147.733 1.00 57.37 450 GLY A N 1
ATOM 3229 C CA . GLY A 1 467 ? -13.723 7.405 149.152 1.00 50.30 450 GLY A CA 1
ATOM 3230 C C . GLY A 1 467 ? -14.955 6.963 149.920 1.00 43.67 450 GLY A C 1
ATOM 3231 O O . GLY A 1 467 ? -14.878 6.095 150.795 1.00 42.15 450 GLY A O 1
ATOM 3232 N N . LEU A 1 468 ? -16.115 7.521 149.559 1.00 43.87 451 LEU A N 1
ATOM 3233 C CA . LEU A 1 468 ? -17.376 7.160 150.205 1.00 54.71 451 LEU A CA 1
ATOM 3234 C C . LEU A 1 468 ? -17.785 5.727 149.892 1.00 64.56 451 LEU A C 1
ATOM 3235 O O . LEU A 1 468 ? -18.242 4.999 150.781 1.00 84.72 451 LEU A O 1
ATOM 3240 N N . PHE A 1 469 ? -17.616 5.307 148.634 1.00 47.14 452 PHE A N 1
ATOM 3241 C CA . PHE A 1 469 ? -17.922 3.927 148.259 1.00 48.87 452 PHE A CA 1
ATOM 3242 C C . PHE A 1 469 ? -16.962 2.932 148.907 1.00 58.93 452 PHE A C 1
ATOM 3243 O O . PHE A 1 469 ? -17.373 1.829 149.288 1.00 67.99 452 PHE A O 1
ATOM 3251 N N . LEU A 1 470 ? -15.673 3.286 149.003 1.00 57.51 453 LEU A N 1
ATOM 3252 C CA . LEU A 1 470 ? -14.700 2.391 149.633 1.00 50.33 453 LEU A CA 1
ATOM 3253 C C . LEU A 1 470 ? -14.949 2.272 151.131 1.00 64.17 453 LEU A C 1
ATOM 3254 O O . LEU A 1 470 ? -14.875 1.173 151.696 1.00 78.27 453 LEU A O 1
ATOM 3259 N N . TYR A 1 471 ? -15.287 3.395 151.770 1.00 54.63 454 TYR A N 1
ATOM 3260 C CA . TYR A 1 471 ? -15.757 3.418 153.152 1.00 40.21 454 TYR A CA 1
ATOM 3261 C C . TYR A 1 471 ? -17.017 2.570 153.334 1.00 48.76 454 TYR A C 1
ATOM 3262 O O . TYR A 1 471 ? -17.168 1.869 154.345 1.00 50.15 454 TYR A O 1
ATOM 3271 N N . ASN A 1 472 ? -17.926 2.609 152.350 1.00 58.08 455 ASN A N 1
ATOM 3272 C CA . ASN A 1 472 ? -19.187 1.880 152.451 1.00 56.45 455 ASN A CA 1
ATOM 3273 C C . ASN A 1 472 ? -18.980 0.376 152.316 1.00 64.18 455 ASN A C 1
ATOM 3274 O O . ASN A 1 472 ? -19.576 -0.400 153.072 1.00 68.73 455 ASN A O 1
ATOM 3279 N N . ALA A 1 473 ? -18.152 -0.052 151.356 1.00 51.57 456 ALA A N 1
ATOM 3280 C CA . ALA A 1 473 ? -17.822 -1.472 151.225 1.00 42.66 456 ALA A CA 1
ATOM 3281 C C . ALA A 1 473 ? -17.042 -1.981 152.433 1.00 53.85 456 ALA A C 1
ATOM 3282 O O . ALA A 1 473 ? -17.205 -3.148 152.837 1.00 61.88 456 ALA A O 1
ATOM 3284 N N . ALA A 1 474 ? -16.223 -1.106 153.037 1.00 52.86 457 ALA A N 1
ATOM 3285 C CA . ALA A 1 474 ? -15.565 -1.418 154.303 1.00 43.97 457 ALA A CA 1
ATOM 3286 C C . ALA A 1 474 ? -16.579 -1.660 155.420 1.00 47.20 457 ALA A C 1
ATOM 3287 O O . ALA A 1 474 ? -16.425 -2.595 156.213 1.00 60.07 457 ALA A O 1
ATOM 3289 N N . ALA A 1 475 ? -17.627 -0.827 155.491 1.00 39.45 458 ALA A N 1
ATOM 3290 C CA . ALA A 1 475 ? -18.665 -1.010 156.508 1.00 47.04 458 ALA A CA 1
ATOM 3291 C C . ALA A 1 475 ? -19.498 -2.265 156.281 1.00 64.32 458 ALA A C 1
ATOM 3292 O O . ALA A 1 475 ? -19.923 -2.902 157.257 1.00 71.73 458 ALA A O 1
ATOM 3294 N N . ILE A 1 476 ? -19.753 -2.613 155.014 1.00 66.28 459 ILE A N 1
ATOM 3295 C CA . ILE A 1 476 ? -20.460 -3.856 154.698 1.00 55.61 459 ILE A CA 1
ATOM 3296 C C . ILE A 1 476 ? -19.643 -5.062 155.148 1.00 57.34 459 ILE A C 1
ATOM 3297 O O . ILE A 1 476 ? -20.175 -5.989 155.782 1.00 53.03 459 ILE A O 1
ATOM 3302 N N . TYR A 1 477 ? -18.322 -5.026 154.900 1.00 59.37 460 TYR A N 1
ATOM 3303 C CA . TYR A 1 477 ? -17.447 -6.097 155.380 1.00 54.99 460 TYR A CA 1
ATOM 3304 C C . TYR A 1 477 ? -17.359 -6.143 156.906 1.00 52.81 460 TYR A C 1
ATOM 3305 O O . TYR A 1 477 ? -17.333 -7.236 157.479 1.00 53.44 460 TYR A O 1
ATOM 3314 N N . LEU A 1 478 ? -17.307 -4.986 157.579 1.00 60.29 461 LEU A N 1
ATOM 3315 C CA . LEU A 1 478 ? -17.195 -4.985 159.041 1.00 53.09 461 LEU A CA 1
ATOM 3316 C C . LEU A 1 478 ? -18.464 -5.515 159.696 1.00 66.50 461 LEU A C 1
ATOM 3317 O O . LEU A 1 478 ? -18.400 -6.257 160.688 1.00 69.22 461 LEU A O 1
ATOM 3322 N N . LEU A 1 479 ? -19.618 -5.193 159.102 1.00 72.20 462 LEU A N 1
ATOM 3323 C CA . LEU A 1 479 ? -20.895 -5.731 159.549 1.00 65.17 462 LEU A CA 1
ATOM 3324 C C . LEU A 1 479 ? -20.971 -7.239 159.341 1.00 68.14 462 LEU A C 1
ATOM 3325 O O . LEU A 1 479 ? -21.384 -7.969 160.250 1.00 67.96 462 LEU A O 1
ATOM 3330 N N . ALA A 1 480 ? -20.521 -7.723 158.175 1.00 63.73 463 ALA A N 1
ATOM 3331 C CA . ALA A 1 480 ? -20.548 -9.159 157.898 1.00 63.46 463 ALA A CA 1
ATOM 3332 C C . ALA A 1 480 ? -19.567 -9.928 158.778 1.00 65.04 463 ALA A C 1
ATOM 3333 O O . ALA A 1 480 ? -19.881 -11.033 159.233 1.00 72.96 463 ALA A O 1
ATOM 3335 N N . ARG A 1 481 ? -18.379 -9.361 159.025 1.00 61.63 464 ARG A N 1
ATOM 3336 C CA . ARG A 1 481 ? -17.377 -10.015 159.866 1.00 74.10 464 ARG A CA 1
ATOM 3337 C C . ARG A 1 481 ? -17.840 -10.089 161.315 1.00 93.92 464 ARG A C 1
ATOM 3338 O O . ARG A 1 481 ? -17.728 -11.138 161.963 1.00 104.61 464 ARG A O 1
ATOM 3346 N N . GLU A 1 482 ? -18.374 -8.979 161.846 1.00 94.57 465 GLU A N 1
ATOM 3347 C CA . GLU A 1 482 ? -18.893 -9.012 163.207 1.00 86.64 465 GLU A CA 1
ATOM 3348 C C . GLU A 1 482 ? -20.228 -9.750 163.313 1.00 87.00 465 GLU A C 1
ATOM 3349 O O . GLU A 1 482 ? -20.674 -10.034 164.430 1.00 88.60 465 GLU A O 1
ATOM 3355 N N . GLY A 1 483 ? -20.879 -10.063 162.191 1.00 85.47 466 GLY A N 1
ATOM 3356 C CA . GLY A 1 483 ? -22.045 -10.926 162.212 1.00 84.54 466 GLY A CA 1
ATOM 3357 C C . GLY A 1 483 ? -21.757 -12.417 162.184 1.00 83.94 466 GLY A C 1
ATOM 3358 O O . GLY A 1 483 ? -22.339 -13.173 162.966 1.00 85.07 466 GLY A O 1
ATOM 3359 N N . VAL A 1 484 ? -20.862 -12.862 161.293 1.00 75.18 467 VAL A N 1
ATOM 3360 C CA . VAL A 1 484 ? -20.643 -14.299 161.113 1.00 71.72 467 VAL A CA 1
ATOM 3361 C C . VAL A 1 484 ? -19.699 -14.869 162.169 1.00 87.47 467 VAL A C 1
ATOM 3362 O O . VAL A 1 484 ? -19.534 -16.095 162.243 1.00 97.11 467 VAL A O 1
ATOM 3366 N N . LEU A 1 485 ? -19.097 -14.014 163.015 1.00 86.49 468 LEU A N 1
ATOM 3367 C CA . LEU A 1 485 ? -18.159 -14.476 164.043 1.00 85.23 468 LEU A CA 1
ATOM 3368 C C . LEU A 1 485 ? -18.838 -15.332 165.108 1.00 82.80 468 LEU A C 1
ATOM 3369 O O . LEU A 1 485 ? -18.172 -16.113 165.800 1.00 93.66 468 LEU A O 1
ATOM 3374 N N . ALA A 1 486 ? -20.142 -15.126 165.315 1.00 75.76 469 ALA A N 1
ATOM 3375 C CA . ALA A 1 486 ? -20.954 -16.037 166.110 1.00 71.90 469 ALA A CA 1
ATOM 3376 C C . ALA A 1 486 ? -20.936 -17.431 165.498 1.00 81.54 469 ALA A C 1
ATOM 3377 O O . ALA A 1 486 ? -21.549 -17.677 164.452 1.00 80.87 469 ALA A O 1
ATOM 3379 N N . ARG A 1 487 ? -20.240 -18.344 166.164 1.00 81.48 470 ARG A N 1
ATOM 3380 C CA . ARG A 1 487 ? -20.075 -19.720 165.719 1.00 83.11 470 ARG A CA 1
ATOM 3381 C C . ARG A 1 487 ? -19.661 -20.561 166.915 1.00 78.40 470 ARG A C 1
ATOM 3382 O O . ARG A 1 487 ? -19.883 -20.169 168.057 1.00 79.83 470 ARG A O 1
ATOM 3390 N N . TRP A 1 495 ? -24.717 -20.585 161.966 1.00 58.11 478 TRP A N 1
ATOM 3391 C CA . TRP A 1 495 ? -23.450 -20.245 161.345 1.00 70.53 478 TRP A CA 1
ATOM 3392 C C . TRP A 1 495 ? -23.733 -19.656 159.968 1.00 95.72 478 TRP A C 1
ATOM 3393 O O . TRP A 1 495 ? -23.020 -18.751 159.497 1.00 110.62 478 TRP A O 1
ATOM 3404 N N . GLY A 1 496 ? -24.769 -20.193 159.325 1.00 79.86 479 GLY A N 1
ATOM 3405 C CA . GLY A 1 496 ? -25.260 -19.589 158.107 1.00 75.41 479 GLY A CA 1
ATOM 3406 C C . GLY A 1 496 ? -25.824 -18.214 158.401 1.00 78.94 479 GLY A C 1
ATOM 3407 O O . GLY A 1 496 ? -26.891 -18.063 158.998 1.00 91.20 479 GLY A O 1
ATOM 3408 N N . PHE A 1 497 ? -25.077 -17.198 157.976 1.00 70.01 480 PHE A N 1
ATOM 3409 C CA . PHE A 1 497 ? -25.493 -15.814 158.123 1.00 71.48 480 PHE A CA 1
ATOM 3410 C C . PHE A 1 497 ? -26.585 -15.464 157.133 1.00 71.79 480 PHE A C 1
ATOM 3411 O O . PHE A 1 497 ? -27.348 -14.522 157.365 1.00 80.40 480 PHE A O 1
ATOM 3419 N N . LEU A 1 498 ? -26.673 -16.241 156.053 1.00 68.56 481 LEU A N 1
ATOM 3420 C CA . LEU A 1 498 ? -27.704 -16.089 155.032 1.00 65.43 481 LEU A CA 1
ATOM 3421 C C . LEU A 1 498 ? -29.106 -16.375 155.581 1.00 73.62 481 LEU A C 1
ATOM 3422 O O . LEU A 1 498 ? -30.108 -15.968 154.981 1.00 83.51 481 LEU A O 1
ATOM 3427 N N . ALA A 1 499 ? -29.194 -17.131 156.686 1.00 76.20 482 ALA A N 1
ATOM 3428 C CA . ALA A 1 499 ? -30.459 -17.320 157.396 1.00 79.74 482 ALA A CA 1
ATOM 3429 C C . ALA A 1 499 ? -31.026 -16.006 157.933 1.00 83.12 482 ALA A C 1
ATOM 3430 O O . ALA A 1 499 ? -32.245 -15.797 157.903 1.00 79.06 482 ALA A O 1
ATOM 3432 N N . ASN A 1 500 ? -30.172 -15.112 158.438 1.00 81.47 483 ASN A N 1
ATOM 3433 C CA . ASN A 1 500 ? -30.660 -13.842 158.972 1.00 69.22 483 ASN A CA 1
ATOM 3434 C C . ASN A 1 500 ? -30.987 -12.907 157.819 1.00 62.75 483 ASN A C 1
ATOM 3435 O O . ASN A 1 500 ? -30.205 -11.992 157.551 1.00 60.61 483 ASN A O 1
ATOM 3440 N N . ARG A 1 501 ? -32.169 -13.092 157.207 1.00 62.16 484 ARG A N 1
ATOM 3441 C CA . ARG A 1 501 ? -32.468 -12.573 155.870 1.00 55.50 484 ARG A CA 1
ATOM 3442 C C . ARG A 1 501 ? -32.500 -11.048 155.834 1.00 48.61 484 ARG A C 1
ATOM 3443 O O . ARG A 1 501 ? -32.102 -10.439 154.828 1.00 56.72 484 ARG A O 1
ATOM 3451 N N . ARG A 1 502 ? -32.946 -10.428 156.939 1.00 38.85 485 ARG A N 1
ATOM 3452 C CA . ARG A 1 502 ? -33.022 -8.972 157.039 1.00 36.68 485 ARG A CA 1
ATOM 3453 C C . ARG A 1 502 ? -31.641 -8.332 156.956 1.00 43.24 485 ARG A C 1
ATOM 3454 O O . ARG A 1 502 ? -31.419 -7.429 156.139 1.00 53.27 485 ARG A O 1
ATOM 3462 N N . ARG A 1 503 ? -30.686 -8.835 157.754 1.00 39.30 486 ARG A N 1
ATOM 3463 C CA . ARG A 1 503 ? -29.349 -8.250 157.794 1.00 49.04 486 ARG A CA 1
ATOM 3464 C C . ARG A 1 503 ? -28.579 -8.463 156.491 1.00 56.32 486 ARG A C 1
ATOM 3465 O O . ARG A 1 503 ? -28.037 -7.497 155.953 1.00 69.19 486 ARG A O 1
ATOM 3473 N N . VAL A 1 504 ? -28.588 -9.676 155.923 1.00 55.90 487 VAL A N 1
ATOM 3474 C CA . VAL A 1 504 ? -27.759 -9.936 154.741 1.00 45.23 487 VAL A CA 1
ATOM 3475 C C . VAL A 1 504 ? -28.380 -9.310 153.483 1.00 46.08 487 VAL A C 1
ATOM 3476 O O . VAL A 1 504 ? -27.666 -8.720 152.648 1.00 59.61 487 VAL A O 1
ATOM 3480 N N . GLY A 1 505 ? -29.716 -9.385 153.346 1.00 34.57 488 GLY A N 1
ATOM 3481 C CA . GLY A 1 505 ? -30.384 -8.702 152.247 1.00 40.58 488 GLY A CA 1
ATOM 3482 C C . GLY A 1 505 ? -30.269 -7.194 152.340 1.00 51.91 488 GLY A C 1
ATOM 3483 O O . GLY A 1 505 ? -30.097 -6.512 151.323 1.00 70.42 488 GLY A O 1
ATOM 3484 N N . SER A 1 506 ? -30.311 -6.660 153.567 1.00 46.94 489 SER A N 1
ATOM 3485 C CA . SER A 1 506 ? -30.118 -5.233 153.778 1.00 38.62 489 SER A CA 1
ATOM 3486 C C . SER A 1 506 ? -28.701 -4.811 153.430 1.00 47.49 489 SER A C 1
ATOM 3487 O O . SER A 1 506 ? -28.507 -3.724 152.889 1.00 57.10 489 SER A O 1
ATOM 3490 N N . LEU A 1 507 ? -27.749 -5.684 153.697 1.00 42.88 490 LEU A N 1
ATOM 3491 C CA . LEU A 1 507 ? -26.341 -5.388 153.378 1.00 35.78 490 LEU A CA 1
ATOM 3492 C C . LEU A 1 507 ? -26.166 -5.343 151.870 1.00 45.47 490 LEU A C 1
ATOM 3493 O O . LEU A 1 507 ? -25.512 -4.433 151.400 1.00 53.12 490 LEU A O 1
ATOM 3498 N N . VAL A 1 508 ? -26.759 -6.278 151.151 1.00 39.73 491 VAL A N 1
ATOM 3499 C CA . VAL A 1 508 ? -26.677 -6.283 149.672 1.00 32.99 491 VAL A CA 1
ATOM 3500 C C . VAL A 1 508 ? -27.323 -5.009 149.144 1.00 41.23 491 VAL A C 1
ATOM 3501 O O . VAL A 1 508 ? -26.709 -4.348 148.327 1.00 48.77 491 VAL A O 1
ATOM 3505 N N . VAL A 1 509 ? -28.476 -4.640 149.692 1.00 38.83 492 VAL A N 1
ATOM 3506 C CA . VAL A 1 509 ? -29.205 -3.401 149.325 1.00 27.38 492 VAL A CA 1
ATOM 3507 C C . VAL A 1 509 ? -28.357 -2.184 149.683 1.00 41.54 492 VAL A C 1
ATOM 3508 O O . VAL A 1 509 ? -28.233 -1.278 148.882 1.00 40.39 492 VAL A O 1
ATOM 3512 N N . HIS A 1 510 ? -27.726 -2.203 150.844 1.00 42.39 493 HIS A N 1
ATOM 3513 C CA . HIS A 1 510 ? -26.941 -1.018 151.242 1.00 41.35 493 HIS A CA 1
ATOM 3514 C C . HIS A 1 510 ? -25.797 -0.816 150.258 1.00 55.00 493 HIS A C 1
ATOM 3515 O O . HIS A 1 510 ? -25.596 0.355 149.825 1.00 63.73 493 HIS A O 1
ATOM 3522 N N . PHE A 1 511 ? -25.140 -1.926 149.897 1.00 56.42 494 PHE A N 1
ATOM 3523 C CA . PHE A 1 511 ? -23.997 -1.934 148.962 1.00 47.04 494 PHE A CA 1
ATOM 3524 C C . PHE A 1 511 ? -24.453 -1.473 147.599 1.00 42.18 494 PHE A C 1
ATOM 3525 O O . PHE A 1 511 ? -23.713 -0.830 146.928 1.00 34.94 494 PHE A O 1
ATOM 3533 N N . ALA A 1 512 ? -25.634 -1.888 147.197 1.00 47.99 495 ALA A N 1
ATOM 3534 C CA . ALA A 1 512 ? -26.205 -1.476 145.906 1.00 45.09 495 ALA A CA 1
ATOM 3535 C C . ALA A 1 512 ? -26.413 0.026 145.908 1.00 46.02 495 ALA A C 1
ATOM 3536 O O . ALA A 1 512 ? -26.164 0.604 144.899 1.00 54.41 495 ALA A O 1
ATOM 3538 N N . VAL A 1 513 ? -26.910 0.627 146.979 1.00 33.40 496 VAL A N 1
ATOM 3539 C CA . VAL A 1 513 ? -26.977 2.108 146.909 1.00 38.75 496 VAL A CA 1
ATOM 3540 C C . VAL A 1 513 ? -25.574 2.678 146.861 1.00 51.59 496 VAL A C 1
ATOM 3541 O O . VAL A 1 513 ? -25.431 3.674 146.223 1.00 72.37 496 VAL A O 1
ATOM 3545 N N . ALA A 1 514 ? -24.632 2.128 147.616 1.00 47.53 497 ALA A N 1
ATOM 3546 C CA . ALA A 1 514 ? -23.244 2.627 147.672 1.00 32.99 497 ALA A CA 1
ATOM 3547 C C . ALA A 1 514 ? -22.638 2.758 146.278 1.00 52.09 497 ALA A C 1
ATOM 3548 O O . ALA A 1 514 ? -21.947 3.743 146.032 1.00 51.58 497 ALA A O 1
ATOM 3550 N N . LEU A 1 515 ? -22.837 1.733 145.448 1.00 65.33 498 LEU A N 1
ATOM 3551 C CA . LEU A 1 515 ? -22.406 1.626 144.070 1.00 49.36 498 LEU A CA 1
ATOM 3552 C C . LEU A 1 515 ? -23.104 2.645 143.176 1.00 47.72 498 LEU A C 1
ATOM 3553 O O . LEU A 1 515 ? -22.460 3.215 142.283 1.00 47.55 498 LEU A O 1
ATOM 3558 N N . MET A 1 516 ? -24.368 2.975 143.476 1.00 41.18 499 MET A N 1
ATOM 3559 C CA . MET A 1 516 ? -25.052 4.029 142.726 1.00 35.74 499 MET A CA 1
ATOM 3560 C C . MET A 1 516 ? -24.571 5.430 143.086 1.00 43.76 499 MET A C 1
ATOM 3561 O O . MET A 1 516 ? -24.591 6.307 142.226 1.00 52.43 499 MET A O 1
ATOM 3566 N N . GLY A 1 517 ? -24.189 5.677 144.342 1.00 40.98 500 GLY A N 1
ATOM 3567 C CA . GLY A 1 517 ? -23.610 6.969 144.695 1.00 47.50 500 GLY A CA 1
ATOM 3568 C C . GLY A 1 517 ? -22.312 7.246 143.959 1.00 62.41 500 GLY A C 1
ATOM 3569 O O . GLY A 1 517 ? -22.123 8.349 143.411 1.00 76.16 500 GLY A O 1
ATOM 3570 N N . LEU A 1 518 ? -21.432 6.223 143.885 1.00 65.05 501 LEU A N 1
ATOM 3571 C CA . LEU A 1 518 ? -20.232 6.319 143.040 1.00 52.93 501 LEU A CA 1
ATOM 3572 C C . LEU A 1 518 ? -20.581 6.547 141.571 1.00 57.97 501 LEU A C 1
ATOM 3573 O O . LEU A 1 518 ? -19.993 7.423 140.925 1.00 59.27 501 LEU A O 1
ATOM 3578 N N . ALA A 1 519 ? -21.510 5.747 141.029 1.00 61.52 502 ALA A N 1
ATOM 3579 C CA . ALA A 1 519 ? -21.854 5.810 139.607 1.00 43.50 502 ALA A CA 1
ATOM 3580 C C . ALA A 1 519 ? -22.469 7.158 139.225 1.00 39.06 502 ALA A C 1
ATOM 3581 O O . ALA A 1 519 ? -22.135 7.731 138.180 1.00 41.06 502 ALA A O 1
ATOM 3583 N N . ILE A 1 520 ? -23.331 7.701 140.093 1.00 35.56 503 ILE A N 1
ATOM 3584 C CA . ILE A 1 520 ? -23.984 8.981 139.825 1.00 42.49 503 ILE A CA 1
ATOM 3585 C C . ILE A 1 520 ? -22.989 10.129 139.886 1.00 50.19 503 ILE A C 1
ATOM 3586 O O . ILE A 1 520 ? -22.987 10.989 138.995 1.00 66.86 503 ILE A O 1
ATOM 3591 N N . ALA A 1 521 ? -22.080 10.129 140.879 1.00 45.18 504 ALA A N 1
ATOM 3592 C CA . ALA A 1 521 ? -21.115 11.228 140.941 1.00 35.88 504 ALA A CA 1
ATOM 3593 C C . ALA A 1 521 ? -20.093 11.150 139.806 1.00 44.66 504 ALA A C 1
ATOM 3594 O O . ALA A 1 521 ? -19.706 12.186 139.244 1.00 54.46 504 ALA A O 1
ATOM 3596 N N . PHE A 1 522 ? -19.706 9.932 139.409 1.00 36.10 505 PHE A N 1
ATOM 3597 C CA . PHE A 1 522 ? -18.760 9.772 138.306 1.00 31.43 505 PHE A CA 1
ATOM 3598 C C . PHE A 1 522 ? -19.385 10.113 136.948 1.00 33.98 505 PHE A C 1
ATOM 3599 O O . PHE A 1 522 ? -18.693 10.637 136.062 1.00 42.77 505 PHE A O 1
ATOM 3607 N N . SER A 1 523 ? -20.684 9.816 136.757 1.00 32.01 506 SER A N 1
ATOM 3608 C CA . SER A 1 523 ? -21.344 10.169 135.498 1.00 27.70 506 SER A CA 1
ATOM 3609 C C . SER A 1 523 ? -21.739 11.644 135.455 1.00 52.84 506 SER A C 1
ATOM 3610 O O . SER A 1 523 ? -21.780 12.248 134.374 1.00 56.56 506 SER A O 1
ATOM 3613 N N . GLN A 1 524 ? -22.092 12.221 136.607 1.00 53.84 507 GLN A N 1
ATOM 3614 C CA . GLN A 1 524 ? -22.432 13.639 136.678 1.00 57.82 507 GLN A CA 1
ATOM 3615 C C . GLN A 1 524 ? -21.214 14.521 136.440 1.00 56.42 507 GLN A C 1
ATOM 3616 O O . GLN A 1 524 ? -21.309 15.559 135.773 1.00 62.85 507 GLN A O 1
ATOM 3622 N N . THR A 1 525 ? -20.067 14.151 137.018 1.00 61.83 508 THR A N 1
ATOM 3623 C CA . THR A 1 525 ? -18.854 14.938 136.820 1.00 57.02 508 THR A CA 1
ATOM 3624 C C . THR A 1 525 ? -18.334 14.812 135.392 1.00 63.17 508 THR A C 1
ATOM 3625 O O . THR A 1 525 ? -18.061 15.816 134.723 1.00 64.37 508 THR A O 1
ATOM 3629 N N . TYR A 1 526 ? -18.177 13.580 134.916 1.00 64.20 509 TYR A N 1
ATOM 3630 C CA . TYR A 1 526 ? -17.286 13.287 133.794 1.00 52.32 509 TYR A CA 1
ATOM 3631 C C . TYR A 1 526 ? -18.039 12.962 132.510 1.00 55.93 509 TYR A C 1
ATOM 3632 O O . TYR A 1 526 ? -17.897 11.884 131.946 1.00 61.14 509 TYR A O 1
ATOM 3641 N N . ARG A 1 527 ? -18.775 13.928 131.981 1.00 52.59 510 ARG A N 1
ATOM 3642 C CA . ARG A 1 527 ? -19.530 13.616 130.779 1.00 54.00 510 ARG A CA 1
ATOM 3643 C C . ARG A 1 527 ? -19.309 14.675 129.711 1.00 67.70 510 ARG A C 1
ATOM 3644 O O . ARG A 1 527 ? -19.212 15.871 130.009 1.00 87.47 510 ARG A O 1
ATOM 3652 N N . LEU A 1 528 ? -19.141 14.212 128.480 1.00 71.20 511 LEU A N 1
ATOM 3653 C CA . LEU A 1 528 ? -18.944 15.101 127.345 1.00 71.95 511 LEU A CA 1
ATOM 3654 C C . LEU A 1 528 ? -19.939 14.794 126.239 1.00 70.05 511 LEU A C 1
ATOM 3655 O O . LEU A 1 528 ? -20.185 13.630 125.912 1.00 65.10 511 LEU A O 1
ATOM 3660 N N . GLU A 1 529 ? -20.495 15.853 125.661 1.00 60.33 512 GLU A N 1
ATOM 3661 C CA . GLU A 1 529 ? -21.436 15.749 124.558 1.00 60.85 512 GLU A CA 1
ATOM 3662 C C . GLU A 1 529 ? -20.832 16.457 123.357 1.00 72.75 512 GLU A C 1
ATOM 3663 O O . GLU A 1 529 ? -20.099 17.441 123.508 1.00 89.37 512 GLU A O 1
ATOM 3669 N N . SER A 1 530 ? -21.055 15.894 122.171 1.00 74.89 513 SER A N 1
ATOM 3670 C CA . SER A 1 530 ? -20.630 16.565 120.948 1.00 68.21 513 SER A CA 1
ATOM 3671 C C . SER A 1 530 ? -21.690 16.394 119.875 1.00 75.67 513 SER A C 1
ATOM 3672 O O . SER A 1 530 ? -22.141 15.273 119.611 1.00 88.15 513 SER A O 1
ATOM 3675 N N . GLU A 1 531 ? -22.081 17.514 119.274 1.00 70.73 514 GLU A N 1
ATOM 3676 C CA . GLU A 1 531 ? -23.069 17.552 118.209 1.00 80.23 514 GLU A CA 1
ATOM 3677 C C . GLU A 1 531 ? -22.374 17.910 116.905 1.00 86.66 514 GLU A C 1
ATOM 3678 O O . GLU A 1 531 ? -21.827 19.010 116.767 1.00 88.25 514 GLU A O 1
ATOM 3684 N N . LYS A 1 532 ? -22.390 16.978 115.956 1.00 88.62 515 LYS A N 1
ATOM 3685 C CA . LYS A 1 532 ? -21.695 17.117 114.685 1.00 95.38 515 LYS A CA 1
ATOM 3686 C C . LYS A 1 532 ? -22.710 16.912 113.566 1.00 97.58 515 LYS A C 1
ATOM 3687 O O . LYS A 1 532 ? -23.849 16.509 113.808 1.00 99.15 515 LYS A O 1
ATOM 3693 N N . THR A 1 533 ? -22.309 17.183 112.325 1.00 93.53 516 THR A N 1
ATOM 3694 C CA . THR A 1 533 ? -23.180 16.898 111.193 1.00 91.36 516 THR A CA 1
ATOM 3695 C C . THR A 1 533 ? -22.331 16.377 110.044 1.00 90.03 516 THR A C 1
ATOM 3696 O O . THR A 1 533 ? -21.491 17.106 109.517 1.00 102.54 516 THR A O 1
ATOM 3700 N N . LEU A 1 534 ? -22.610 15.155 109.593 1.00 90.99 517 LEU A N 1
ATOM 3701 C CA . LEU A 1 534 ? -21.657 14.449 108.749 1.00 95.94 517 LEU A CA 1
ATOM 3702 C C . LEU A 1 534 ? -22.345 14.041 107.455 1.00 106.99 517 LEU A C 1
ATOM 3703 O O . LEU A 1 534 ? -23.506 13.624 107.453 1.00 100.29 517 LEU A O 1
ATOM 3708 N N . TYR A 1 535 ? -21.608 14.158 106.351 1.00 118.63 518 TYR A N 1
ATOM 3709 C CA . TYR A 1 535 ? -22.102 13.771 105.032 1.00 113.15 518 TYR A CA 1
ATOM 3710 C C . TYR A 1 535 ? -21.488 12.422 104.690 1.00 106.49 518 TYR A C 1
ATOM 3711 O O . TYR A 1 535 ? -22.204 11.444 104.458 1.00 107.33 518 TYR A O 1
ATOM 3720 N N . ARG A 1 536 ? -20.161 12.353 104.640 1.00 81.02 519 ARG A N 1
ATOM 3721 C CA . ARG A 1 536 ? -19.368 11.167 104.933 1.00 79.81 519 ARG A CA 1
ATOM 3722 C C . ARG A 1 536 ? -18.238 11.540 105.882 1.00 81.11 519 ARG A C 1
ATOM 3723 O O . ARG A 1 536 ? -17.123 11.024 105.783 1.00 62.41 519 ARG A O 1
ATOM 3731 N N . GLY A 1 537 ? -18.547 12.425 106.821 1.00 92.93 520 GLY A N 1
ATOM 3732 C CA . GLY A 1 537 ? -17.627 12.903 107.825 1.00 99.04 520 GLY A CA 1
ATOM 3733 C C . GLY A 1 537 ? -17.463 14.409 107.854 1.00 110.03 520 GLY A C 1
ATOM 3734 O O . GLY A 1 537 ? -17.461 15.120 106.844 1.00 114.11 520 GLY A O 1
ATOM 3735 N N . GLU A 1 538 ? -17.362 14.896 109.091 1.00 111.67 521 GLU A N 1
ATOM 3736 C CA . GLU A 1 538 ? -16.970 16.261 109.412 1.00 123.02 521 GLU A CA 1
ATOM 3737 C C . GLU A 1 538 ? -16.033 16.218 110.611 1.00 133.42 521 GLU A C 1
ATOM 3738 O O . GLU A 1 538 ? -15.068 16.985 110.701 1.00 144.87 521 GLU A O 1
ATOM 3744 N N . ALA A 1 539 ? -16.275 15.243 111.484 1.00 121.43 522 ALA A N 1
ATOM 3745 C CA . ALA A 1 539 ? -15.450 14.965 112.649 1.00 124.27 522 ALA A CA 1
ATOM 3746 C C . ALA A 1 539 ? -15.661 13.503 113.004 1.00 107.43 522 ALA A C 1
ATOM 3747 O O . ALA A 1 539 ? -16.791 13.007 112.982 1.00 99.79 522 ALA A O 1
ATOM 3749 N N . TRP A 1 540 ? -14.572 12.826 113.351 1.00 117.11 523 TRP A N 1
ATOM 3750 C CA . TRP A 1 540 ? -14.588 11.373 113.422 1.00 105.96 523 TRP A CA 1
ATOM 3751 C C . TRP A 1 540 ? -14.340 10.852 114.833 1.00 92.87 523 TRP A C 1
ATOM 3752 O O . TRP A 1 540 ? -15.135 10.066 115.353 1.00 80.60 523 TRP A O 1
ATOM 3763 N N . GLU A 1 541 ? -13.277 11.316 115.481 1.00 108.68 524 GLU A N 1
ATOM 3764 C CA . GLU A 1 541 ? -12.940 10.867 116.825 1.00 104.32 524 GLU A CA 1
ATOM 3765 C C . GLU A 1 541 ? -13.618 11.740 117.872 1.00 104.02 524 GLU A C 1
ATOM 3766 O O . GLU A 1 541 ? -13.441 12.961 117.880 1.00 114.36 524 GLU A O 1
ATOM 3772 N N . VAL A 1 542 ? -14.397 11.103 118.755 1.00 93.95 525 VAL A N 1
ATOM 3773 C CA . VAL A 1 542 ? -14.809 11.704 120.022 1.00 89.18 525 VAL A CA 1
ATOM 3774 C C . VAL A 1 542 ? -14.688 10.606 121.075 1.00 81.99 525 VAL A C 1
ATOM 3775 O O . VAL A 1 542 ? -15.178 9.488 120.885 1.00 79.01 525 VAL A O 1
ATOM 3779 N N . GLY A 1 543 ? -14.007 1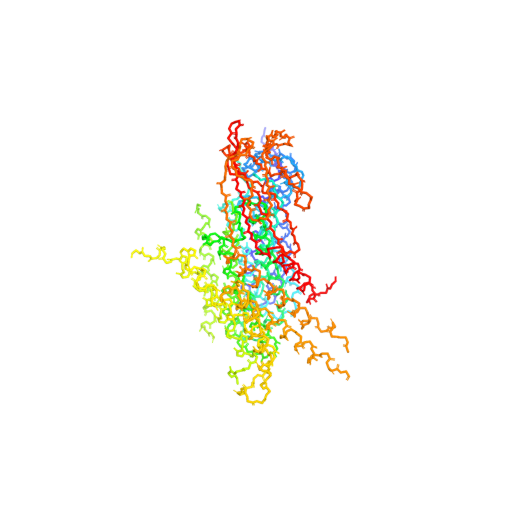0.925 122.180 1.00 83.37 526 GLY A N 1
ATOM 3780 C CA . GLY A 1 543 ? -14.029 10.131 123.398 1.00 87.47 526 GLY A CA 1
ATOM 3781 C C . GLY A 1 543 ? -13.491 8.714 123.369 1.00 85.32 526 GLY A C 1
ATOM 3782 O O . GLY A 1 543 ? -13.834 7.904 124.236 1.00 77.48 526 GLY A O 1
ATOM 3783 N N . GLY A 1 544 ? -12.631 8.402 122.403 1.00 96.18 527 GLY A N 1
ATOM 3784 C CA . GLY A 1 544 ? -11.915 7.143 122.394 1.00 103.45 527 GLY A CA 1
ATOM 3785 C C . GLY A 1 544 ? -12.147 6.253 121.191 1.00 111.44 527 GLY A C 1
ATOM 3786 O O . GLY A 1 544 ? -11.390 5.291 121.013 1.00 118.74 527 GLY A O 1
ATOM 3787 N N . VAL A 1 545 ? -13.142 6.535 120.351 1.00 98.78 528 VAL A N 1
ATOM 3788 C CA . VAL A 1 545 ? -13.376 5.753 119.140 1.00 92.53 528 VAL A CA 1
ATOM 3789 C C . VAL A 1 545 ? -13.732 6.694 117.996 1.00 96.49 528 VAL A C 1
ATOM 3790 O O . VAL A 1 545 ? -14.498 7.648 118.176 1.00 98.22 528 VAL A O 1
ATOM 3794 N N . ARG A 1 546 ? -13.171 6.413 116.825 1.00 93.59 529 ARG A N 1
ATOM 3795 C CA . ARG A 1 546 ? -13.448 7.272 115.658 1.00 91.35 529 ARG A CA 1
ATOM 3796 C C . ARG A 1 546 ? -14.493 6.590 114.791 1.00 82.41 529 ARG A C 1
ATOM 3797 O O . ARG A 1 546 ? -14.280 5.467 114.408 1.00 83.52 529 ARG A O 1
ATOM 3805 N N . MET A 1 547 ? -15.614 7.268 114.610 1.00 85.03 530 MET A N 1
ATOM 3806 C CA . MET A 1 547 ? -16.730 6.850 113.780 1.00 80.57 530 MET A CA 1
ATOM 3807 C C . MET A 1 547 ? -16.665 7.571 112.436 1.00 84.91 530 MET A C 1
ATOM 3808 O O . MET A 1 547 ? -15.858 8.479 112.245 1.00 96.23 530 MET A O 1
ATOM 3813 N N . THR A 1 548 ? -17.521 7.166 111.492 1.00 73.32 531 THR A N 1
ATOM 3814 C CA . THR A 1 548 ? -17.669 7.855 110.211 1.00 77.19 531 THR A CA 1
ATOM 3815 C C . THR A 1 548 ? -19.049 7.554 109.636 1.00 77.06 531 THR A C 1
ATOM 3816 O O . THR A 1 548 ? -19.663 6.534 109.955 1.00 78.42 531 THR A O 1
ATOM 3820 N N . PHE A 1 549 ? -19.528 8.456 108.780 1.00 74.66 532 PHE A N 1
ATOM 3821 C CA . PHE A 1 549 ? -20.878 8.386 108.226 1.00 70.58 532 PHE A CA 1
ATOM 3822 C C . PHE A 1 549 ? -20.895 7.485 106.993 1.00 69.86 532 PHE A C 1
ATOM 3823 O O . PHE A 1 549 ? -20.020 7.580 106.129 1.00 79.37 532 PHE A O 1
ATOM 3831 N N . GLN A 1 550 ? -21.909 6.609 106.917 1.00 74.92 533 GLN A N 1
ATOM 3832 C CA . GLN A 1 550 ? -22.043 5.662 105.813 1.00 74.05 533 GLN A CA 1
ATOM 3833 C C . GLN A 1 550 ? -23.431 5.620 105.183 1.00 78.02 533 GLN A C 1
ATOM 3834 O O . GLN A 1 550 ? -23.724 4.681 104.437 1.00 81.83 533 GLN A O 1
ATOM 3840 N N . GLY A 1 551 ? -24.295 6.577 105.471 1.00 76.27 534 GLY A N 1
ATOM 3841 C CA . GLY A 1 551 ? -25.578 6.683 104.813 1.00 80.76 534 GLY A CA 1
ATOM 3842 C C . GLY A 1 551 ? -26.728 6.633 105.798 1.00 71.64 534 GLY A C 1
ATOM 3843 O O . GLY A 1 551 ? -26.551 6.540 107.012 1.00 74.27 534 GLY A O 1
ATOM 3844 N N . VAL A 1 552 ? -27.931 6.719 105.236 1.00 76.25 535 VAL A N 1
ATOM 3845 C CA . VAL A 1 552 ? -29.168 6.494 105.966 1.00 70.51 535 VAL A CA 1
ATOM 3846 C C . VAL A 1 552 ? -29.883 5.331 105.283 1.00 70.81 535 VAL A C 1
ATOM 3847 O O . VAL A 1 552 ? -29.754 5.137 104.067 1.00 75.16 535 VAL A O 1
ATOM 3851 N N . ARG A 1 553 ? -30.563 4.505 106.073 1.00 58.94 536 ARG A N 1
ATOM 3852 C CA . ARG A 1 553 ? -31.457 3.491 105.533 1.00 56.62 536 ARG A CA 1
ATOM 3853 C C . ARG A 1 553 ? -32.853 3.920 105.946 1.00 59.67 536 ARG A C 1
ATOM 3854 O O . ARG A 1 553 ? -33.014 4.654 106.924 1.00 57.00 536 ARG A O 1
ATOM 3862 N N . ALA A 1 554 ? -33.852 3.490 105.199 1.00 67.03 537 ALA A N 1
ATOM 3863 C CA . ALA A 1 554 ? -35.221 3.521 105.687 1.00 61.83 537 ALA A CA 1
ATOM 3864 C C . ALA A 1 554 ? -35.706 2.099 105.962 1.00 65.02 537 ALA A C 1
ATOM 3865 O O . ALA A 1 554 ? -35.454 1.181 105.175 1.00 75.89 537 ALA A O 1
ATOM 3867 N N . LEU A 1 555 ? -36.393 1.922 107.092 1.00 62.22 538 LEU A N 1
ATOM 3868 C CA . LEU A 1 555 ? -36.952 0.636 107.502 1.00 78.87 538 LEU A CA 1
ATOM 3869 C C . LEU A 1 555 ? -38.415 0.843 107.863 1.00 82.94 538 LEU A C 1
ATOM 3870 O O . LEU A 1 555 ? -38.734 1.739 108.650 1.00 88.46 538 LEU A O 1
ATOM 3875 N N . ASP A 1 556 ? -39.300 0.018 107.309 1.00 88.03 539 ASP A N 1
ATOM 3876 C CA . ASP A 1 556 ? -40.695 0.006 107.728 1.00 89.39 539 ASP A CA 1
ATOM 3877 C C . ASP A 1 556 ? -40.926 -1.227 108.584 1.00 86.87 539 ASP A C 1
ATOM 3878 O O . ASP A 1 556 ? -40.892 -2.356 108.084 1.00 88.12 539 ASP A O 1
ATOM 3883 N N . GLU A 1 557 ? -41.161 -1.000 109.874 1.00 90.11 540 GLU A N 1
ATOM 3884 C CA . GLU A 1 557 ? -41.748 -2.013 110.730 1.00 93.62 540 GLU A CA 1
ATOM 3885 C C . GLU A 1 557 ? -43.217 -1.764 111.016 1.00 106.52 540 GLU A C 1
ATOM 3886 O O . GLU A 1 557 ? -43.881 -2.665 111.539 1.00 113.56 540 GLU A O 1
ATOM 3892 N N . GLY A 1 558 ? -43.723 -0.565 110.851 1.00 95.98 541 GLY A N 1
ATOM 3893 C CA . GLY A 1 558 ? -45.110 -0.475 111.332 1.00 88.81 541 GLY A CA 1
ATOM 3894 C C . GLY A 1 558 ? -45.360 0.860 111.857 1.00 79.70 541 GLY A C 1
ATOM 3895 O O . GLY A 1 558 ? -44.416 1.317 112.536 1.00 77.13 541 GLY A O 1
ATOM 3896 N N . ARG A 1 559 ? -46.625 1.276 111.859 1.00 105.39 542 ARG A N 1
ATOM 3897 C CA . ARG A 1 559 ? -47.196 2.529 112.422 1.00 106.11 542 ARG A CA 1
ATOM 3898 C C . ARG A 1 559 ? -46.193 3.672 112.413 1.00 105.14 542 ARG A C 1
ATOM 3899 O O . ARG A 1 559 ? -46.662 4.818 112.452 1.00 117.33 542 ARG A O 1
ATOM 3907 N N . ARG A 1 560 ? -44.905 3.346 112.554 1.00 96.66 543 ARG A N 1
ATOM 3908 C CA . ARG A 1 560 ? -43.758 4.218 112.412 1.00 91.15 543 ARG A CA 1
ATOM 3909 C C . ARG A 1 560 ? -42.807 3.615 111.392 1.00 85.90 543 ARG A C 1
ATOM 3910 O O . ARG A 1 560 ? -42.695 2.383 111.226 1.00 88.61 543 ARG A O 1
ATOM 3918 N N . PHE A 1 561 ? -42.288 4.550 110.612 1.00 83.80 544 PHE A N 1
ATOM 3919 C CA . PHE A 1 561 ? -41.234 4.392 109.636 1.00 86.66 544 PHE A CA 1
ATOM 3920 C C . PHE A 1 561 ? -39.957 4.801 110.348 1.00 81.02 544 PHE A C 1
ATOM 3921 O O . PHE A 1 561 ? -39.958 5.770 111.116 1.00 88.29 544 PHE A O 1
ATOM 3929 N N . ALA A 1 562 ? -38.893 4.045 110.147 1.00 64.25 545 ALA A N 1
ATOM 3930 C CA . ALA A 1 562 ? -37.666 4.293 110.880 1.00 57.77 545 ALA A CA 1
ATOM 3931 C C . ALA A 1 562 ? -36.544 4.669 109.926 1.00 63.82 545 ALA A C 1
ATOM 3932 O O . ALA A 1 562 ? -36.495 4.213 108.780 1.00 85.18 545 ALA A O 1
ATOM 3934 N N . VAL A 1 563 ? -35.638 5.518 110.406 1.00 49.97 546 VAL A N 1
ATOM 3935 C CA . VAL A 1 563 ? -34.471 5.896 109.621 1.00 47.66 546 VAL A CA 1
ATOM 3936 C C . VAL A 1 563 ? -33.208 5.792 110.463 1.00 57.98 546 VAL A C 1
ATOM 3937 O O . VAL A 1 563 ? -33.243 5.781 111.701 1.00 69.76 546 VAL A O 1
ATOM 3941 N N . GLU A 1 564 ? -32.081 5.727 109.754 1.00 55.83 547 GLU A N 1
ATOM 3942 C CA . GLU A 1 564 ? -30.849 5.111 110.217 1.00 61.45 547 GLU A CA 1
ATOM 3943 C C . GLU A 1 564 ? -29.679 6.069 110.072 1.00 74.88 547 GLU A C 1
ATOM 3944 O O . GLU A 1 564 ? -29.721 6.985 109.254 1.00 91.41 547 GLU A O 1
ATOM 3950 N N . ALA A 1 565 ? -28.674 5.898 110.925 1.00 54.99 548 ALA A N 1
ATOM 3951 C CA . ALA A 1 565 ? -27.309 6.349 110.664 1.00 60.73 548 ALA A CA 1
ATOM 3952 C C . ALA A 1 565 ? -26.379 5.171 110.941 1.00 73.68 548 ALA A C 1
ATOM 3953 O O . ALA A 1 565 ? -26.180 4.791 112.101 1.00 105.03 548 ALA A O 1
ATOM 3955 N N . LEU A 1 566 ? -25.810 4.597 109.883 1.00 62.23 549 LEU A N 1
ATOM 3956 C CA . LEU A 1 566 ? -24.899 3.461 110.002 1.00 71.02 549 LEU A CA 1
ATOM 3957 C C . LEU A 1 566 ? -23.476 3.993 110.097 1.00 83.22 549 LEU A C 1
ATOM 3958 O O . LEU A 1 566 ? -23.020 4.734 109.222 1.00 93.13 549 LEU A O 1
ATOM 3963 N N . LEU A 1 567 ? -22.790 3.641 111.171 1.00 85.43 550 LEU A N 1
ATOM 3964 C CA . LEU A 1 567 ? -21.474 4.172 111.482 1.00 81.13 550 LEU A CA 1
ATOM 3965 C C . LEU A 1 567 ? -20.443 3.055 111.323 1.00 89.70 550 LEU A C 1
ATOM 3966 O O . LEU A 1 567 ? -20.796 1.933 110.962 1.00 102.73 550 LEU A O 1
ATOM 3971 N N . LYS A 1 568 ? -19.157 3.384 111.500 1.00 91.95 551 LYS A N 1
ATOM 3972 C CA . LYS A 1 568 ? -18.069 2.415 111.362 1.00 94.81 551 LYS A CA 1
ATOM 3973 C C . LYS A 1 568 ? -16.980 2.674 112.398 1.00 104.74 551 LYS A C 1
ATOM 3974 O O . LYS A 1 568 ? -16.605 3.818 112.634 1.00 110.51 551 LYS A O 1
ATOM 3980 N N . THR A 1 569 ? -16.450 1.605 113.006 1.00 108.95 552 THR A N 1
ATOM 3981 C CA . THR A 1 569 ? -15.292 1.732 113.886 1.00 106.23 552 THR A CA 1
ATOM 3982 C C . THR A 1 569 ? -14.316 0.586 113.635 1.00 110.63 552 THR A C 1
ATOM 3983 O O . THR A 1 569 ? -14.727 -0.522 113.283 1.00 118.60 552 THR A O 1
ATOM 3987 N N . ASP A 1 570 ? -13.013 0.865 113.819 1.00 111.77 553 ASP A N 1
ATOM 3988 C CA . ASP A 1 570 ? -11.867 -0.072 113.822 1.00 117.79 553 ASP A CA 1
ATOM 3989 C C . ASP A 1 570 ? -11.991 -1.159 114.904 1.00 120.04 553 ASP A C 1
ATOM 3990 O O . ASP A 1 570 ? -12.844 -1.108 115.828 1.00 115.48 553 ASP A O 1
ATOM 3995 N N . ARG A 1 571 ? -11.066 -2.110 114.720 1.00 121.02 554 ARG A N 1
ATOM 3996 C CA . ARG A 1 571 ? -10.755 -3.328 115.501 1.00 111.20 554 ARG A CA 1
ATOM 3997 C C . ARG A 1 571 ? -11.782 -3.589 116.588 1.00 104.63 554 ARG A C 1
ATOM 3998 O O . ARG A 1 571 ? -12.854 -4.106 116.276 1.00 107.40 554 ARG A O 1
ATOM 4006 N N . PHE A 1 572 ? -11.482 -3.126 117.795 1.00 103.45 555 PHE A N 1
ATOM 4007 C CA . PHE A 1 572 ? -12.368 -3.480 118.903 1.00 102.73 555 PHE A CA 1
ATOM 4008 C C . PHE A 1 572 ? -13.208 -2.295 119.377 1.00 111.83 555 PHE A C 1
ATOM 4009 O O . PHE A 1 572 ? -14.005 -2.437 120.314 1.00 108.60 555 PHE A O 1
ATOM 4017 N N . GLY A 1 573 ? -13.054 -1.132 118.748 1.00 103.57 556 GLY A N 1
ATOM 4018 C CA . GLY A 1 573 ? -14.117 -0.147 118.752 1.00 96.24 556 GLY A CA 1
ATOM 4019 C C . GLY A 1 573 ? -15.313 -0.760 118.053 1.00 102.96 556 GLY A C 1
ATOM 4020 O O . GLY A 1 573 ? -15.136 -1.490 117.071 1.00 114.04 556 GLY A O 1
ATOM 4021 N N . GLU A 1 574 ? -16.505 -0.547 118.618 1.00 95.87 557 GLU A N 1
ATOM 4022 C CA . GLU A 1 574 ? -17.767 -1.162 118.207 1.00 94.59 557 GLU A CA 1
ATOM 4023 C C . GLU A 1 574 ? -18.073 -0.975 116.727 1.00 104.33 557 GLU A C 1
ATOM 4024 O O . GLU A 1 574 ? -18.441 0.116 116.282 1.00 109.40 557 GLU A O 1
ATOM 4030 N N . VAL A 1 575 ? -17.967 -2.074 115.985 1.00 107.49 558 VAL A N 1
ATOM 4031 C CA . VAL A 1 575 ? -17.874 -2.031 114.530 1.00 106.59 558 VAL A CA 1
ATOM 4032 C C . VAL A 1 575 ? -19.273 -2.129 113.925 1.00 113.65 558 VAL A C 1
ATOM 4033 O O . VAL A 1 575 ? -20.084 -2.977 114.316 1.00 116.24 558 VAL A O 1
ATOM 4037 N N . ARG A 1 576 ? -19.574 -1.172 113.047 1.00 112.17 559 ARG A N 1
ATOM 4038 C CA . ARG A 1 576 ? -20.869 -0.979 112.411 1.00 103.29 559 ARG A CA 1
ATOM 4039 C C . ARG A 1 576 ? -22.078 -0.866 113.345 1.00 98.65 559 ARG A C 1
ATOM 4040 O O . ARG A 1 576 ? -22.857 -1.814 113.485 1.00 110.19 559 ARG A O 1
ATOM 4048 N N . PRO A 1 577 ? -22.255 0.277 114.029 1.00 91.45 560 PRO A N 1
ATOM 4049 C CA . PRO A 1 577 ? -23.485 0.491 114.795 1.00 81.07 560 PRO A CA 1
ATOM 4050 C C . PRO A 1 577 ? -24.523 1.307 114.032 1.00 91.37 560 PRO A C 1
ATOM 4051 O O . PRO A 1 577 ? -24.240 1.950 113.016 1.00 112.23 560 PRO A O 1
ATOM 4055 N N . ARG A 1 578 ? -25.753 1.264 114.555 1.00 73.60 561 ARG A N 1
ATOM 4056 C CA . ARG A 1 578 ? -26.944 1.782 113.880 1.00 64.19 561 ARG A CA 1
ATOM 4057 C C . ARG A 1 578 ? -27.902 2.428 114.879 1.00 54.94 561 ARG A C 1
ATOM 4058 O O . ARG A 1 578 ? -28.812 1.759 115.379 1.00 67.38 561 ARG A O 1
ATOM 4066 N N . LEU A 1 579 ? -27.745 3.734 115.114 1.00 38.88 562 LEU A N 1
ATOM 4067 C CA . LEU A 1 579 ? -28.665 4.517 115.940 1.00 42.14 562 LEU A CA 1
ATOM 4068 C C . LEU A 1 579 ? -29.928 4.850 115.156 1.00 50.49 562 LEU A C 1
ATOM 4069 O O . LEU A 1 579 ? -29.935 4.801 113.923 1.00 70.21 562 LEU A O 1
ATOM 4074 N N . HIS A 1 580 ? -31.011 5.204 115.862 1.00 53.55 563 HIS A N 1
ATOM 4075 C CA . HIS A 1 580 ? -32.303 5.155 115.201 1.00 48.92 563 HIS A CA 1
ATOM 4076 C C . HIS A 1 580 ? -32.991 6.518 115.211 1.00 54.62 563 HIS A C 1
ATOM 4077 O O . HIS A 1 580 ? -32.566 7.449 115.901 1.00 65.74 563 HIS A O 1
ATOM 4084 N N . PHE A 1 581 ? -34.065 6.628 114.426 1.00 53.79 564 PHE A N 1
ATOM 4085 C CA . PHE A 1 581 ? -34.889 7.834 114.439 1.00 52.22 564 PHE A CA 1
ATOM 4086 C C . PHE A 1 581 ? -36.277 7.472 113.949 1.00 58.55 564 PHE A C 1
ATOM 4087 O O . PHE A 1 581 ? -36.400 6.656 113.029 1.00 64.04 564 PHE A O 1
ATOM 4095 N N . TYR A 1 582 ? -37.317 8.099 114.500 1.00 58.68 565 TYR A N 1
ATOM 4096 C CA . TYR A 1 582 ? -38.646 7.894 113.940 1.00 68.69 565 TYR A CA 1
ATOM 4097 C C . TYR A 1 582 ? -39.271 9.209 113.515 1.00 81.58 565 TYR A C 1
ATOM 4098 O O . TYR A 1 582 ? -39.643 10.013 114.381 1.00 91.82 565 TYR A O 1
ATOM 4107 N N . PRO A 1 583 ? -39.799 9.391 112.200 1.00 73.82 566 PRO A N 1
ATOM 4108 C CA . PRO A 1 583 ? -40.947 10.379 111.497 1.00 78.17 566 PRO A CA 1
ATOM 4109 C C . PRO A 1 583 ? -41.992 9.393 112.082 1.00 90.21 566 PRO A C 1
ATOM 4110 O O . PRO A 1 583 ? -42.125 8.352 111.519 1.00 94.89 566 PRO A O 1
ATOM 4114 N N . GLN A 1 584 ? -42.569 9.623 113.287 1.00 96.95 567 GLN A N 1
ATOM 4115 C CA . GLN A 1 584 ? -43.602 8.727 113.804 1.00 95.42 567 GLN A CA 1
ATOM 4116 C C . GLN A 1 584 ? -44.961 9.323 113.448 1.00 111.60 567 GLN A C 1
ATOM 4117 O O . GLN A 1 584 ? -45.278 10.436 113.865 1.00 121.84 567 GLN A O 1
ATOM 4123 N N . MET A 1 585 ? -45.748 8.586 112.654 1.00 100.20 568 MET A N 1
ATOM 4124 C CA . MET A 1 585 ? -46.932 9.144 111.993 1.00 104.48 568 MET A CA 1
ATOM 4125 C C . MET A 1 585 ? -48.060 9.529 112.962 1.00 100.71 568 MET A C 1
ATOM 4126 O O . MET A 1 585 ? -48.834 10.446 112.660 1.00 100.81 568 MET A O 1
ATOM 4131 N N . ASN A 1 586 ? -48.174 8.844 114.111 1.00 110.02 569 ASN A N 1
ATOM 4132 C CA . ASN A 1 586 ? -49.367 8.948 114.964 1.00 121.24 569 ASN A CA 1
ATOM 4133 C C . ASN A 1 586 ? -49.464 10.289 115.683 1.00 133.55 569 ASN A C 1
ATOM 4134 O O . ASN A 1 586 ? -50.491 10.973 115.621 1.00 137.32 569 ASN A O 1
ATOM 4139 N N . SER A 1 587 ? -48.398 10.669 116.376 1.00 134.09 570 SER A N 1
ATOM 4140 C CA . SER A 1 587 ? -48.263 11.949 117.063 1.00 118.90 570 SER A CA 1
ATOM 4141 C C . SER A 1 587 ? -48.066 13.033 115.990 1.00 128.23 570 SER A C 1
ATOM 4142 O O . SER A 1 587 ? -47.832 12.691 114.827 1.00 133.53 570 SER A O 1
ATOM 4145 N N . PRO A 1 588 ? -48.140 14.403 116.326 1.00 120.82 571 PRO A N 1
ATOM 4146 C CA . PRO A 1 588 ? -48.087 15.420 115.245 1.00 127.97 571 PRO A CA 1
ATOM 4147 C C . PRO A 1 588 ? -46.806 15.487 114.416 1.00 127.30 571 PRO A C 1
ATOM 4148 O O . PRO A 1 588 ? -46.030 16.445 114.499 1.00 130.73 571 PRO A O 1
ATOM 4152 N N . LEU A 1 589 ? -46.639 14.443 113.577 1.00 117.88 572 LEU A N 1
ATOM 4153 C CA . LEU A 1 589 ? -45.476 13.966 112.824 1.00 116.68 572 LEU A CA 1
ATOM 4154 C C . LEU A 1 589 ? -44.121 14.273 113.462 1.00 124.29 572 LEU A C 1
ATOM 4155 O O . LEU A 1 589 ? -43.244 14.825 112.783 1.00 136.37 572 LEU A O 1
ATOM 4160 N N . PRO A 1 590 ? -43.877 13.910 114.744 1.00 120.48 573 PRO A N 1
ATOM 4161 C CA . PRO A 1 590 ? -42.622 14.320 115.358 1.00 113.29 573 PRO A CA 1
ATOM 4162 C C . PRO A 1 590 ? -41.487 13.372 115.037 1.00 100.21 573 PRO A C 1
ATOM 4163 O O . PRO A 1 590 ? -41.655 12.245 114.530 1.00 107.39 573 PRO A O 1
ATOM 4167 N N . ALA A 1 591 ? -40.292 13.882 115.297 1.00 91.00 574 ALA A N 1
ATOM 4168 C CA . ALA A 1 591 ? -39.081 13.084 115.240 1.00 78.31 574 ALA A CA 1
ATOM 4169 C C . ALA A 1 591 ? -38.538 12.782 116.640 1.00 80.76 574 ALA A C 1
ATOM 4170 O O . ALA A 1 591 ? -37.669 13.517 117.135 1.00 86.54 574 ALA A O 1
ATOM 4172 N N . PRO A 1 592 ? -39.010 11.708 117.343 1.00 84.09 575 PRO A N 1
ATOM 4173 C CA . PRO A 1 592 ? -38.269 11.261 118.524 1.00 74.34 575 PRO A CA 1
ATOM 4174 C C . PRO A 1 592 ? -37.232 10.202 118.186 1.00 77.81 575 PRO A C 1
ATOM 4175 O O . PRO A 1 592 ? -37.374 9.405 117.241 1.00 91.95 575 PRO A O 1
ATOM 4179 N N . LYS A 1 593 ? -36.148 10.250 118.946 1.00 68.89 576 LYS A N 1
ATOM 4180 C CA . LYS A 1 593 ? -35.026 9.345 118.811 1.00 59.38 576 LYS A CA 1
ATOM 4181 C C . LYS A 1 593 ? -35.245 8.092 119.654 1.00 54.14 576 LYS A C 1
ATOM 4182 O O . LYS A 1 593 ? -35.993 8.098 120.639 1.00 46.94 576 LYS A O 1
ATOM 4188 N N . VAL A 1 594 ? -34.576 7.007 119.253 1.00 56.41 577 VAL A N 1
ATOM 4189 C CA . VAL A 1 594 ? -34.143 5.962 120.182 1.00 65.82 577 VAL A CA 1
ATOM 4190 C C . VAL A 1 594 ? -32.653 5.718 119.928 1.00 52.32 577 VAL A C 1
ATOM 4191 O O . VAL A 1 594 ? -32.208 5.454 118.790 1.00 53.83 577 VAL A O 1
ATOM 4195 N N . ILE A 1 595 ? -31.885 5.872 120.989 1.00 41.77 578 ILE A N 1
ATOM 4196 C CA . ILE A 1 595 ? -30.432 5.845 120.997 1.00 44.80 578 ILE A CA 1
ATOM 4197 C C . ILE A 1 595 ? -29.930 4.411 120.921 1.00 54.09 578 ILE A C 1
ATOM 4198 O O . ILE A 1 595 ? -30.625 3.463 121.312 1.00 67.13 578 ILE A O 1
ATOM 4203 N N . TYR A 1 596 ? -28.720 4.232 120.402 1.00 58.67 579 TYR A N 1
ATOM 4204 C CA . TYR A 1 596 ? -28.051 2.947 120.570 1.00 74.33 579 TYR A CA 1
ATOM 4205 C C . TYR A 1 596 ? -26.872 3.136 121.511 1.00 93.25 579 TYR A C 1
ATOM 4206 O O . TYR A 1 596 ? -26.197 4.173 121.475 1.00 117.45 579 TYR A O 1
ATOM 4215 N N . THR A 1 597 ? -26.655 2.163 122.388 1.00 90.52 580 THR A N 1
ATOM 4216 C CA . THR A 1 597 ? -25.585 2.276 123.371 1.00 73.25 580 THR A CA 1
ATOM 4217 C C . THR A 1 597 ? -24.788 0.997 123.615 1.00 70.81 580 THR A C 1
ATOM 4218 O O . THR A 1 597 ? -25.368 -0.055 123.957 1.00 69.31 580 THR A O 1
ATOM 4222 N N . PRO A 1 598 ? -23.490 1.021 123.371 1.00 64.36 581 PRO A N 1
ATOM 4223 C CA . PRO A 1 598 ? -22.592 -0.006 123.910 1.00 50.53 581 PRO A CA 1
ATOM 4224 C C . PRO A 1 598 ? -22.307 0.151 125.392 1.00 50.49 581 PRO A C 1
ATOM 4225 O O . PRO A 1 598 ? -21.901 1.229 125.856 1.00 60.37 581 PRO A O 1
ATOM 4229 N N . GLY A 1 599 ? -22.599 -0.911 126.140 1.00 64.75 582 GLY A N 1
ATOM 4230 C CA . GLY A 1 599 ? -22.028 -1.070 127.458 1.00 66.64 582 GLY A CA 1
ATOM 4231 C C . GLY A 1 599 ? -20.590 -1.547 127.363 1.00 73.36 582 GLY A C 1
ATOM 4232 O O . GLY A 1 599 ? -20.199 -2.234 126.420 1.00 85.97 582 GLY A O 1
ATOM 4233 N N . ASN A 1 600 ? -19.786 -1.133 128.336 1.00 70.32 583 ASN A N 1
ATOM 4234 C CA . ASN A 1 600 ? -18.403 -1.555 128.428 1.00 65.43 583 ASN A CA 1
ATOM 4235 C C . ASN A 1 600 ? -18.052 -1.907 129.862 1.00 73.29 583 ASN A C 1
ATOM 4236 O O . ASN A 1 600 ? -18.813 -1.653 130.804 1.00 77.31 583 ASN A O 1
ATOM 4241 N N . ASP A 1 601 ? -16.833 -2.448 129.976 1.00 62.86 584 ASP A N 1
ATOM 4242 C CA . ASP A 1 601 ? -16.256 -2.881 131.243 1.00 72.58 584 ASP A CA 1
ATOM 4243 C C . ASP A 1 601 ? -16.164 -1.741 132.255 1.00 76.28 584 ASP A C 1
ATOM 4244 O O . ASP A 1 601 ? -16.290 -1.962 133.464 1.00 86.20 584 ASP A O 1
ATOM 4249 N N . TYR A 1 602 ? -16.116 -0.529 131.773 1.00 70.69 585 TYR A N 1
ATOM 4250 C CA . TYR A 1 602 ? -16.069 0.567 132.744 1.00 81.18 585 TYR A CA 1
ATOM 4251 C C . TYR A 1 602 ? -17.108 1.552 132.257 1.00 85.13 585 TYR A C 1
ATOM 4252 O O . TYR A 1 602 ? -17.102 2.628 132.847 1.00 97.42 585 TYR A O 1
ATOM 4261 N N . TYR A 1 603 ? -18.105 1.160 131.463 1.00 78.95 586 TYR A N 1
ATOM 4262 C CA . TYR A 1 603 ? -18.579 2.326 130.715 1.00 74.11 586 TYR A CA 1
ATOM 4263 C C . TYR A 1 603 ? -19.935 2.101 130.045 1.00 73.14 586 TYR A C 1
ATOM 4264 O O . TYR A 1 603 ? -20.509 1.008 130.070 1.00 80.34 586 TYR A O 1
ATOM 4273 N N . PHE A 1 604 ? -20.418 3.182 129.419 1.00 67.77 587 PHE A N 1
ATOM 4274 C CA . PHE A 1 604 ? -21.612 3.264 128.581 1.00 66.60 587 PHE A CA 1
ATOM 4275 C C . PHE A 1 604 ? -21.351 4.384 127.578 1.00 68.27 587 PHE A C 1
ATOM 4276 O O . PHE A 1 604 ? -20.837 5.434 127.970 1.00 69.51 587 PHE A O 1
ATOM 4284 N N . LEU A 1 605 ? -21.690 4.181 126.303 1.00 60.56 588 LEU A N 1
ATOM 4285 C CA . LEU A 1 605 ? -21.495 5.216 125.283 1.00 40.47 588 LEU A CA 1
ATOM 4286 C C . LEU A 1 605 ? -22.800 5.436 124.523 1.00 40.90 588 LEU A C 1
ATOM 4287 O O . LEU A 1 605 ? -23.288 4.508 123.884 1.00 45.34 588 LEU A O 1
ATOM 4292 N N . LEU A 1 606 ? -23.360 6.648 124.546 1.00 47.98 589 LEU A N 1
ATOM 4293 C CA . LEU A 1 606 ? -24.709 6.830 124.010 1.00 47.60 589 LEU A CA 1
ATOM 4294 C C . LEU A 1 606 ? -24.683 7.575 122.681 1.00 55.54 589 LEU A C 1
ATOM 4295 O O . LEU A 1 606 ? -24.175 8.704 122.607 1.00 61.99 589 LEU A O 1
ATOM 4300 N N . MET A 1 607 ? -25.328 6.985 121.667 1.00 57.78 590 MET A N 1
ATOM 4301 C CA . MET A 1 607 ? -25.291 7.472 120.293 1.00 43.99 590 MET A CA 1
ATOM 4302 C C . MET A 1 607 ? -26.682 7.912 119.857 1.00 54.20 590 MET A C 1
ATOM 4303 O O . MET A 1 607 ? -27.641 7.120 119.917 1.00 64.28 590 MET A O 1
ATOM 4308 N N . ASP A 1 608 ? -26.748 9.161 119.372 1.00 55.13 591 ASP A N 1
ATOM 4309 C CA . ASP A 1 608 ? -27.916 9.998 119.152 1.00 63.27 591 ASP A CA 1
ATOM 4310 C C . ASP A 1 608 ? -27.926 10.562 117.740 1.00 67.98 591 ASP A C 1
ATOM 4311 O O . ASP A 1 608 ? -26.873 10.786 117.136 1.00 78.05 591 ASP A O 1
ATOM 4316 N N . PHE A 1 609 ? -29.122 10.790 117.233 1.00 75.52 592 PHE A N 1
ATOM 4317 C CA . PHE A 1 609 ? -29.292 11.245 115.837 1.00 73.42 592 PHE A CA 1
ATOM 4318 C C . PHE A 1 609 ? -29.434 12.765 115.723 1.00 80.14 592 PHE A C 1
ATOM 4319 O O . PHE A 1 609 ? -28.706 13.335 114.918 1.00 85.31 592 PHE A O 1
ATOM 4327 N N . ASP A 1 610 ? -30.342 13.349 116.509 1.00 79.50 593 ASP A N 1
ATOM 4328 C CA . ASP A 1 610 ? -30.666 14.800 116.607 1.00 80.17 593 ASP A CA 1
ATOM 4329 C C . ASP A 1 610 ? -31.566 15.211 115.448 1.00 93.98 593 ASP A C 1
ATOM 4330 O O . ASP A 1 610 ? -32.747 15.343 115.677 1.00 100.70 593 ASP A O 1
ATOM 4335 N N . ARG A 1 611 ? -31.004 15.684 114.359 1.00 91.68 594 ARG A N 1
ATOM 4336 C CA . ARG A 1 611 ? -31.798 15.767 113.123 1.00 93.15 594 ARG A CA 1
ATOM 4337 C C . ARG A 1 611 ? -31.173 14.950 112.005 1.00 101.71 594 ARG A C 1
ATOM 4338 O O . ARG A 1 611 ? -29.981 15.048 111.757 1.00 110.85 594 ARG A O 1
ATOM 4346 N N . GLU A 1 612 ? -31.990 14.110 111.414 1.00 97.50 595 GLU A N 1
ATOM 4347 C CA . GLU A 1 612 ? -31.577 13.479 110.160 1.00 101.88 595 GLU A CA 1
ATOM 4348 C C . GLU A 1 612 ? -32.131 14.482 109.162 1.00 114.04 595 GLU A C 1
ATOM 4349 O O . GLU A 1 612 ? -33.340 14.693 109.205 1.00 122.22 595 GLU A O 1
ATOM 4355 N N . LYS A 1 613 ? -31.293 15.166 108.391 1.00 120.21 596 LYS A N 1
ATOM 4356 C CA . LYS A 1 613 ? -31.809 16.098 107.400 1.00 114.62 596 LYS A CA 1
ATOM 4357 C C . LYS A 1 613 ? -31.960 15.324 106.086 1.00 118.34 596 LYS A C 1
ATOM 4358 O O . LYS A 1 613 ? -31.657 14.130 106.020 1.00 119.22 596 LYS A O 1
ATOM 4364 N N . GLY A 1 614 ? -32.419 16.012 105.034 1.00 116.10 597 GLY A N 1
ATOM 4365 C CA . GLY A 1 614 ? -32.917 15.424 103.798 1.00 95.92 597 GLY A CA 1
ATOM 4366 C C . GLY A 1 614 ? -32.031 14.453 103.039 1.00 86.84 597 GLY A C 1
ATOM 4367 O O . GLY A 1 614 ? -32.492 13.384 102.619 1.00 92.80 597 GLY A O 1
ATOM 4368 N N . GLU A 1 615 ? -30.764 14.830 102.824 1.00 83.47 598 GLU A N 1
ATOM 4369 C CA . GLU A 1 615 ? -29.769 13.940 102.226 1.00 91.37 598 GLU A CA 1
ATOM 4370 C C . GLU A 1 615 ? -28.442 13.882 102.988 1.00 107.82 598 GLU A C 1
ATOM 4371 O O . GLU A 1 615 ? -27.605 13.037 102.646 1.00 80.29 598 GLU A O 1
ATOM 4377 N N . TRP A 1 616 ? -28.215 14.744 103.985 1.00 149.67 599 TRP A N 1
ATOM 4378 C CA . TRP A 1 616 ? -27.079 14.627 104.896 1.00 132.95 599 TRP A CA 1
ATOM 4379 C C . TRP A 1 616 ? -27.686 14.541 106.289 1.00 126.91 599 TRP A C 1
ATOM 4380 O O . TRP A 1 616 ? -28.844 14.921 106.462 1.00 123.42 599 TRP A O 1
ATOM 4391 N N . ALA A 1 617 ? -26.978 13.985 107.265 1.00 113.04 600 ALA A N 1
ATOM 4392 C CA . ALA A 1 617 ? -27.571 13.968 108.597 1.00 105.03 600 ALA A CA 1
ATOM 4393 C C . ALA A 1 617 ? -26.602 14.434 109.678 1.00 98.86 600 ALA A C 1
ATOM 4394 O O . ALA A 1 617 ? -25.384 14.439 109.504 1.00 106.13 600 ALA A O 1
ATOM 4396 N N . SER A 1 618 ? -27.180 14.788 110.827 1.00 87.02 601 SER A N 1
ATOM 4397 C CA . SER A 1 618 ? -26.451 15.187 112.024 1.00 89.10 601 SER A CA 1
ATOM 4398 C C . SER A 1 618 ? -26.334 14.009 112.983 1.00 78.86 601 SER A C 1
ATOM 4399 O O . SER A 1 618 ? -26.948 12.959 112.780 1.00 81.22 601 SER A O 1
ATOM 4402 N N . LEU A 1 619 ? -25.483 14.175 113.998 1.00 67.19 602 LEU A N 1
ATOM 4403 C CA . LEU A 1 619 ? -25.262 13.185 115.041 1.00 63.95 602 LEU A CA 1
ATOM 4404 C C . LEU A 1 619 ? -24.975 13.883 116.366 1.00 76.25 602 LEU A C 1
ATOM 4405 O O . LEU A 1 619 ? -24.445 14.997 116.390 1.00 82.04 602 LEU A O 1
ATOM 4410 N N . ARG A 1 620 ? -25.326 13.227 117.472 1.00 75.35 603 ARG A N 1
ATOM 4411 C CA . ARG A 1 620 ? -24.857 13.613 118.800 1.00 54.85 603 ARG A CA 1
ATOM 4412 C C . ARG A 1 620 ? -24.291 12.380 119.499 1.00 49.50 603 ARG A C 1
ATOM 4413 O O . ARG A 1 620 ? -24.861 11.289 119.418 1.00 55.87 603 ARG A O 1
ATOM 4421 N N . LEU A 1 621 ? -23.147 12.538 120.161 1.00 49.98 604 LEU A N 1
ATOM 4422 C CA . LEU A 1 621 ? -22.534 11.416 120.876 1.00 44.66 604 LEU A CA 1
ATOM 4423 C C . LEU A 1 621 ? -22.174 11.923 122.270 1.00 58.83 604 LEU A C 1
ATOM 4424 O O . LEU A 1 621 ? -21.440 12.915 122.406 1.00 68.40 604 LEU A O 1
ATOM 4429 N N . ILE A 1 622 ? -22.809 11.298 123.322 1.00 68.03 605 ILE A N 1
ATOM 4430 C CA . ILE A 1 622 ? -22.480 11.641 124.704 1.00 60.30 605 ILE A CA 1
ATOM 4431 C C . ILE A 1 622 ? -21.721 10.480 125.349 1.00 62.33 605 ILE A C 1
ATOM 4432 O O . ILE A 1 622 ? -21.938 9.292 125.045 1.00 64.35 605 ILE A O 1
ATOM 4437 N N . VAL A 1 623 ? -20.804 10.844 126.249 1.00 62.77 606 VAL A N 1
ATOM 4438 C CA . VAL A 1 623 ? -19.848 9.924 126.858 1.00 59.16 606 VAL A CA 1
ATOM 4439 C C . VAL A 1 623 ? -19.869 10.144 128.368 1.00 70.66 606 VAL A C 1
ATOM 4440 O O . VAL A 1 623 ? -19.621 11.262 128.849 1.00 81.52 606 VAL A O 1
ATOM 4444 N N . THR A 1 624 ? -20.228 9.088 129.103 1.00 64.73 607 THR A N 1
ATOM 4445 C CA . THR A 1 624 ? -20.461 8.999 130.538 1.00 59.48 607 THR A CA 1
ATOM 4446 C C . THR A 1 624 ? -19.823 7.737 131.107 1.00 58.46 607 THR A C 1
ATOM 4447 O O . THR A 1 624 ? -19.860 6.683 130.464 1.00 66.48 607 THR A O 1
ATOM 4451 N N . PRO A 1 625 ? -19.282 7.792 132.327 1.00 48.78 608 PRO A N 1
ATOM 4452 C CA . PRO A 1 625 ? -18.723 6.591 132.957 1.00 37.07 608 PRO A CA 1
ATOM 4453 C C . PRO A 1 625 ? -19.671 5.925 133.942 1.00 36.32 608 PRO A C 1
ATOM 4454 O O . PRO A 1 625 ? -20.499 6.573 134.588 1.00 39.31 608 PRO A O 1
ATOM 4458 N N . LEU A 1 626 ? -19.515 4.594 134.033 1.00 28.06 609 LEU A N 1
ATOM 4459 C CA . LEU A 1 626 ? -20.087 3.731 135.083 1.00 35.21 609 LEU A CA 1
ATOM 4460 C C . LEU A 1 626 ? -21.618 3.772 135.149 1.00 57.22 609 LEU A C 1
ATOM 4461 O O . LEU A 1 626 ? -22.211 3.505 136.194 1.00 72.60 609 LEU A O 1
ATOM 4466 N N . VAL A 1 627 ? -22.282 4.056 134.029 1.00 50.96 610 VAL A N 1
ATOM 4467 C CA . VAL A 1 627 ? -23.747 4.079 134.034 1.00 44.59 610 VAL A CA 1
ATOM 4468 C C . VAL A 1 627 ? -24.301 2.658 133.916 1.00 49.14 610 VAL A C 1
ATOM 4469 O O . VAL A 1 627 ? -25.439 2.387 134.320 1.00 60.79 610 VAL A O 1
ATOM 4473 N N . PHE A 1 628 ? -23.505 1.729 133.387 1.00 48.43 611 PHE A N 1
ATOM 4474 C CA . PHE A 1 628 ? -23.897 0.323 133.376 1.00 43.79 611 PHE A CA 1
ATOM 4475 C C . PHE A 1 628 ? -23.803 -0.282 134.776 1.00 45.87 611 PHE A C 1
ATOM 4476 O O . PHE A 1 628 ? -24.619 -1.136 135.157 1.00 49.99 611 PHE A O 1
ATOM 4484 N N . TRP A 1 629 ? -22.835 0.175 135.572 1.00 53.88 612 TRP A N 1
ATOM 4485 C CA . TRP A 1 629 ? -22.693 -0.314 136.937 1.00 55.81 612 TRP A CA 1
ATOM 4486 C C . TRP A 1 629 ? -23.766 0.246 137.852 1.00 55.98 612 TRP A C 1
ATOM 4487 O O . TRP A 1 629 ? -24.104 -0.385 138.859 1.00 75.41 612 TRP A O 1
ATOM 4498 N N . MET A 1 630 ? -24.334 1.392 137.484 1.00 37.57 613 MET A N 1
ATOM 4499 C CA . MET A 1 630 ? -25.521 1.932 138.134 1.00 30.87 613 MET A CA 1
ATOM 4500 C C . MET A 1 630 ? -26.709 0.978 137.993 1.00 45.23 613 MET A C 1
ATOM 4501 O O . MET A 1 630 ? -27.466 0.757 138.950 1.00 42.87 613 MET A O 1
ATOM 4506 N N . TRP A 1 631 ? -26.843 0.332 136.835 1.00 49.63 614 TRP A N 1
ATOM 4507 C CA . TRP A 1 631 ? -27.940 -0.617 136.653 1.00 46.48 614 TRP A CA 1
ATOM 4508 C C . TRP A 1 631 ? -27.609 -1.998 137.195 1.00 50.70 614 TRP A C 1
ATOM 4509 O O . TRP A 1 631 ? -28.522 -2.763 137.528 1.00 52.55 614 TRP A O 1
ATOM 4520 N N . VAL A 1 632 ? -26.322 -2.358 137.273 1.00 52.07 615 VAL A N 1
ATOM 4521 C CA . VAL A 1 632 ? -26.008 -3.607 137.973 1.00 46.91 615 VAL A CA 1
ATOM 4522 C C . VAL A 1 632 ? -26.256 -3.422 139.471 1.00 59.64 615 VAL A C 1
ATOM 4523 O O . VAL A 1 632 ? -26.666 -4.365 140.157 1.00 72.98 615 VAL A O 1
ATOM 4527 N N . ALA A 1 633 ? -26.128 -2.184 139.972 1.00 54.87 616 ALA A N 1
ATOM 4528 C CA . ALA A 1 633 ? -26.540 -1.863 141.332 1.00 43.30 616 ALA A CA 1
ATOM 4529 C C . ALA A 1 633 ? -28.057 -1.909 141.485 1.00 39.25 616 ALA A C 1
ATOM 4530 O O . ALA A 1 633 ? -28.566 -2.329 142.529 1.00 53.72 616 ALA A O 1
ATOM 4532 N N . GLY A 1 634 ? -28.794 -1.430 140.478 1.00 34.25 617 GLY A N 1
ATOM 4533 C CA . GLY A 1 634 ? -30.250 -1.592 140.486 1.00 41.47 617 GLY A CA 1
ATOM 4534 C C . GLY A 1 634 ? -30.698 -3.044 140.523 1.00 39.31 617 GLY A C 1
ATOM 4535 O O . GLY A 1 634 ? -31.626 -3.411 141.259 1.00 30.88 617 GLY A O 1
ATOM 4536 N N . GLY A 1 635 ? -30.037 -3.886 139.722 1.00 43.12 618 GLY A N 1
ATOM 4537 C CA . GLY A 1 635 ? -30.223 -5.328 139.821 1.00 54.44 618 GLY A CA 1
ATOM 4538 C C . GLY A 1 635 ? -29.861 -5.902 141.181 1.00 60.98 618 GLY A C 1
ATOM 4539 O O . GLY A 1 635 ? -30.512 -6.836 141.660 1.00 67.40 618 GLY A O 1
ATOM 4540 N N . LEU A 1 636 ? -28.808 -5.365 141.816 1.00 64.85 619 LEU A N 1
ATOM 4541 C CA . LEU A 1 636 ? -28.418 -5.847 143.141 1.00 51.22 619 LEU A CA 1
ATOM 4542 C C . LEU A 1 636 ? -29.458 -5.470 144.196 1.00 54.81 619 LEU A C 1
ATOM 4543 O O . LEU A 1 636 ? -29.741 -6.258 145.106 1.00 65.53 619 LEU A O 1
ATOM 4548 N N . MET A 1 637 ? -30.064 -4.287 144.056 1.00 46.55 620 MET A N 1
ATOM 4549 C CA . MET A 1 637 ? -31.178 -3.879 144.913 1.00 38.10 620 MET A CA 1
ATOM 4550 C C . MET A 1 637 ? -32.396 -4.781 144.727 1.00 32.30 620 MET A C 1
ATOM 4551 O O . MET A 1 637 ? -33.093 -5.099 145.701 1.00 32.63 620 MET A O 1
ATOM 4556 N N . ALA A 1 638 ? -32.672 -5.182 143.479 1.00 36.04 621 ALA A N 1
ATOM 4557 C CA . ALA A 1 638 ? -33.809 -6.062 143.206 1.00 44.80 621 ALA A CA 1
ATOM 4558 C C . ALA A 1 638 ? -33.600 -7.442 143.827 1.00 52.91 621 ALA A C 1
ATOM 4559 O O . ALA A 1 638 ? -34.430 -7.910 144.621 1.00 57.10 621 ALA A O 1
ATOM 4561 N N . LEU A 1 639 ? -32.446 -8.062 143.552 1.00 55.85 622 LEU A N 1
ATOM 4562 C CA . LEU A 1 639 ? -32.090 -9.353 144.138 1.00 52.91 622 LEU A CA 1
ATOM 4563 C C . LEU A 1 639 ? -31.639 -9.281 145.600 1.00 52.75 622 LEU A C 1
ATOM 4564 O O . LEU A 1 639 ? -31.176 -10.298 146.129 1.00 74.12 622 LEU A O 1
ATOM 4569 N N . GLY A 1 640 ? -31.692 -8.113 146.247 1.00 37.04 623 GLY A N 1
ATOM 4570 C CA . GLY A 1 640 ? -31.604 -8.043 147.698 1.00 40.20 623 GLY A CA 1
ATOM 4571 C C . GLY A 1 640 ? -32.912 -7.866 148.452 1.00 47.89 623 GLY A C 1
ATOM 4572 O O . GLY A 1 640 ? -33.155 -8.532 149.473 1.00 56.85 623 GLY A O 1
ATOM 4573 N N . THR A 1 641 ? -33.753 -6.939 147.970 1.00 42.48 624 THR A N 1
ATOM 4574 C CA . THR A 1 641 ? -35.074 -6.725 148.564 1.00 40.38 624 THR A CA 1
ATOM 4575 C C . THR A 1 641 ? -35.969 -7.949 148.352 1.00 56.99 624 THR A C 1
ATOM 4576 O O . THR A 1 641 ? -36.825 -8.262 149.194 1.00 71.08 624 THR A O 1
ATOM 4580 N N . LEU A 1 642 ? -35.751 -8.690 147.254 1.00 61.23 625 LEU A N 1
ATOM 4581 C CA . LEU A 1 642 ? -36.363 -10.012 147.146 1.00 49.55 625 LEU A CA 1
ATOM 4582 C C . LEU A 1 642 ? -35.805 -10.998 148.172 1.00 52.67 625 LEU A C 1
ATOM 4583 O O . LEU A 1 642 ? -36.511 -11.932 148.569 1.00 55.75 625 LEU A O 1
ATOM 4588 N N . TYR A 1 643 ? -34.552 -10.819 148.613 1.00 52.82 626 TYR A N 1
ATOM 4589 C CA . TYR A 1 643 ? -33.980 -11.746 149.593 1.00 60.92 626 TYR A CA 1
ATOM 4590 C C . TYR A 1 643 ? -34.482 -11.446 151.004 1.00 68.89 626 TYR A C 1
ATOM 4591 O O . TYR A 1 643 ? -34.460 -12.332 151.869 1.00 72.69 626 TYR A O 1
ATOM 4600 N N . ILE A 1 644 ? -34.903 -10.201 151.273 1.00 68.60 627 ILE A N 1
ATOM 4601 C CA . ILE A 1 644 ? -35.599 -9.927 152.538 1.00 56.63 627 ILE A CA 1
ATOM 4602 C C . ILE A 1 644 ? -36.909 -10.720 152.607 1.00 59.48 627 ILE A C 1
ATOM 4603 O O . ILE A 1 644 ? -37.277 -11.266 153.657 1.00 52.49 627 ILE A O 1
ATOM 4608 N N . LEU A 1 645 ? -37.601 -10.834 151.475 1.00 69.70 628 LEU A N 1
ATOM 4609 C CA . LEU A 1 645 ? -38.718 -11.754 151.313 1.00 66.74 628 LEU A CA 1
ATOM 4610 C C . LEU A 1 645 ? -38.195 -13.180 151.088 1.00 78.86 628 LEU A C 1
ATOM 4611 O O . LEU A 1 645 ? -36.990 -13.441 151.085 1.00 84.41 628 LEU A O 1
ATOM 4616 N N . TRP A 1 646 ? -39.110 -14.128 150.900 1.00 79.98 629 TRP A N 1
ATOM 4617 C CA . TRP A 1 646 ? -38.663 -15.496 150.647 1.00 88.27 629 TRP A CA 1
ATOM 4618 C C . TRP A 1 646 ? -38.351 -15.686 149.165 1.00 88.97 629 TRP A C 1
ATOM 4619 O O . TRP A 1 646 ? -39.190 -15.358 148.314 1.00 89.27 629 TRP A O 1
ATOM 4630 N N . PRO A 1 647 ? -37.137 -16.164 148.812 1.00 87.93 630 PRO A N 1
ATOM 4631 C CA . PRO A 1 647 ? -36.736 -16.447 147.425 1.00 74.78 630 PRO A CA 1
ATOM 4632 C C . PRO A 1 647 ? -37.609 -17.492 146.733 1.00 64.44 630 PRO A C 1
ATOM 4633 O O . PRO A 1 647 ? -37.792 -17.379 145.525 1.00 50.48 630 PRO A O 1
#

Radius of gyration: 27.02 Å; Cα contacts (8 Å, |Δi|>4): 952; chains: 1; bounding box: 100×57×74 Å

Solvent-accessible surface area: 28312 Å² total; per-residue (Å²): 248,65,82,169,125,170,181,166,134,88,103,48,13,17,80,21,0,58,82,0,5,60,77,0,36,50,51,0,90,105,0,47,27,37,0,71,81,9,59,128,154,59,57,46,170,62,18,157,14,0,87,64,24,9,116,41,1,27,78,9,0,62,24,0,24,88,0,0,26,123,0,0,83,87,92,32,98,63,2,14,4,0,40,164,34,11,67,30,63,80,70,131,109,13,4,70,29,8,0,35,62,44,71,39,0,12,6,0,10,3,0,20,15,0,2,51,20,2,32,95,8,15,204,19,138,14,54,69,148,2,0,0,26,3,1,4,21,3,0,22,5,2,33,40,0,0,20,7,0,42,130,50,26,35,0,13,104,142,110,42,55,24,138,20,83,5,59,5,22,28,36,11,15,33,0,0,0,0,0,1,1,0,2,0,11,0,9,0,0,0,6,19,141,84,63,54,41,0,0,86,75,0,31,112,68,5,12,58,0,19,13,64,7,10,46,0,17,30,20,0,9,56,13,14,1,50,21,88,0,155,3,18,14,63,37,50,66,92,58,20,1,20,10,10,25,6,38,0,15,1,8,0,2,35,53,0,0,33,0,1,33,60,114,32,28,41,61,80,93,0,4,10,8,0,0,65,0,1,0,12,3,0,53,2,4,58,81,18,66,154,100,89,15,22,85,31,1,108,35,18,55,110,127,2,22,47,52,0,58,36,35,33,94,124,91,132,79,91,0,31,13,20,10,22,30,85,9,2,89,56,20,23,23,28,4,109,40,0,59,103,4,35,104,132,93,124,126,96,213,69,49,100,58,8,66,124,25,16,70,80,42,14,22,12,18,17,61,31,38,2,33,0,23,25,21,69,62,164,38,80,156,22,89,114,134,150,55,80,139,63,5,106,120,12,28,46,97,0,21,110,128,0,75,156,176,72,78,87,107,46,0,0,66,10,27,0,7,38,51,6,4,36,23,1,34,136,12,15,32,128,86,24,66,129,71,224,205,34,42,108,76,70,72,86,85,24,1,29,14,52,20,40,67,0,38,2,18,24,20,14,0,50,29,15,2,93,68,74,99,86,97,27,109,12,31,0,143,154,12,114,44,127,110,21,41,65,42,93,9,15,8,72,9,60,132,87,82,100,103,30,115,45,99,0,21,8,0,17,1,86,14,89,209,193,15,48,104,134,12,107,0,36,6,8,41,14,76,69,28,131,113,45,59,55,15,25,17,89,21,9,42,65,116,164,53,13,16,0,15,1,1,39,116,40,102,68,180,102,0,16,1,38,6,3,3,2,21,34,0,83,86,1,39,58,0,11,31,60,10,49,136,0,14,108,62,20,44,216,104